Protein AF-A0A9W9MTT4-F1 (afdb_monomer_lite)

Sequence (377 aa):
MPEMESVIFSHVQKQHSQELKDPLIEHLGYRSVIDAAGGEKVFTQMALNAIDPRVLALQGKIITVKIFSREKLTHARLDSTRASQTQELDPWPHSHGGYCDFITDSRDLKYWRGYVGQASALAIRIPQHCSAIRTWKNNTLHYHIVTKPSAAGYRYGNFIRLWIIQFPNCTQTSTKEAFENVLELSFTRAFQTLAPSILEIYFGPCPEGSYSSLGLNIISPLMQCRELSPRVRAECTKILEGSTDPEIREWPSLRAQQKLRPNASEKSLVETQRRPRFTAEENVNAIYAAIQCGRKELADMVFWPSEGTVPWTPLGREIQPLDVKAWFENISNWILNNGCAKSDLAIPIGTTAASIGIMLDSVPTHTYSEISLPWGL

Secondary structure (DSSP, 8-state):
---HHHHHHHHHHHHHTT----TTTTTSTHHHHHHHTTSHHHHHHHHHHHB-HHHHTTTTS-------SSS-----HHHHHHHHHHTSS-SS-SSEEEEEEEEEETTEEEEEEEEEEEES-HHHHHHHHHHHHHTT--SSHHHHHHT-GGGTTTEEEEEEEEEEE---TT--HHHHHHHHHHHHHHHHHHHT-S-HHHHHHHH-S-TTSS--S-B---S-GGGTTS---HHHHHHHHHGGGG-SSHHHHHHHHHHHHHHHS--HHHHHHHHHH------HHHHHHHHHHHHHHS-GGGTS-TTS--TT--TT--SSS--PPP-HHHHHHHHHHHHHHTT--TTT-------TT-S-----S-------SS----S--

pLDDT: mean 73.94, std 22.74, range [26.66, 98.31]

Structure (mmCIF, N/CA/C/O backbone):
data_AF-A0A9W9MTT4-F1
#
_entry.id   AF-A0A9W9MTT4-F1
#
loop_
_atom_site.group_PDB
_atom_site.id
_atom_site.type_symbol
_atom_site.label_atom_id
_atom_site.label_alt_id
_atom_site.label_comp_id
_atom_site.label_asym_id
_atom_site.label_entity_id
_atom_site.label_seq_id
_atom_site.pdbx_PDB_ins_code
_atom_site.Cartn_x
_atom_site.Cartn_y
_atom_site.Cartn_z
_atom_site.occupancy
_atom_site.B_iso_or_equiv
_atom_site.auth_seq_id
_atom_site.auth_comp_id
_atom_site.auth_asym_id
_atom_site.auth_atom_id
_atom_site.pdbx_PDB_model_num
ATOM 1 N N . MET A 1 1 ? 7.854 -11.068 7.106 1.00 82.38 1 MET A N 1
ATOM 2 C CA . MET A 1 1 ? 6.593 -10.352 7.368 1.00 82.38 1 MET A CA 1
ATOM 3 C C . MET A 1 1 ? 6.375 -10.331 8.871 1.00 82.38 1 MET A C 1
ATOM 5 O O . MET A 1 1 ? 6.502 -11.392 9.474 1.00 82.38 1 MET A O 1
ATOM 9 N N . PRO A 1 2 ? 6.149 -9.151 9.468 1.00 88.94 2 PRO A N 1
ATOM 10 C CA . PRO A 1 2 ? 5.901 -9.012 10.901 1.00 88.94 2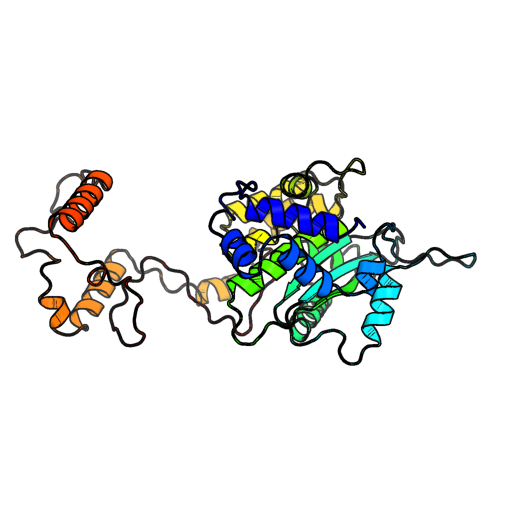 PRO A CA 1
ATOM 11 C C . PRO A 1 2 ? 4.557 -9.635 11.299 1.00 88.94 2 PRO A C 1
ATOM 13 O O . PRO A 1 2 ? 3.723 -9.909 10.436 1.00 88.94 2 PRO A O 1
ATOM 16 N N . GLU A 1 3 ? 4.344 -9.826 12.599 1.00 94.62 3 GLU A N 1
ATOM 17 C CA . GLU A 1 3 ? 3.030 -10.172 13.150 1.00 94.62 3 GLU A CA 1
ATOM 18 C C . GLU A 1 3 ? 2.063 -8.994 12.956 1.00 94.62 3 GLU A C 1
ATOM 20 O O . GLU A 1 3 ? 2.284 -7.905 13.495 1.00 94.62 3 GLU A O 1
ATOM 25 N N . MET A 1 4 ? 0.999 -9.190 12.171 1.00 96.12 4 MET A N 1
ATOM 26 C CA . MET A 1 4 ? 0.110 -8.099 11.762 1.00 96.12 4 MET A CA 1
ATOM 27 C C . MET A 1 4 ? -0.684 -7.528 12.925 1.00 96.12 4 MET A C 1
ATOM 29 O O . MET A 1 4 ? -0.945 -6.332 12.922 1.00 96.12 4 MET A O 1
ATOM 33 N N . GLU A 1 5 ? -1.026 -8.334 13.932 1.00 96.94 5 GLU A N 1
ATOM 34 C CA . GLU A 1 5 ? -1.739 -7.845 15.116 1.00 96.94 5 GLU A CA 1
ATOM 35 C C . GLU A 1 5 ? -0.948 -6.749 15.822 1.00 96.94 5 GLU A C 1
ATOM 37 O O . GLU A 1 5 ? -1.481 -5.671 16.064 1.00 96.94 5 GLU A O 1
ATOM 42 N N . SER A 1 6 ? 0.345 -6.975 16.066 1.00 95.06 6 SER A N 1
ATOM 43 C CA . SER A 1 6 ? 1.207 -5.984 16.710 1.00 95.06 6 SER A CA 1
ATOM 44 C C . SER A 1 6 ? 1.361 -4.718 15.861 1.00 95.06 6 SER A C 1
ATOM 46 O O . SER A 1 6 ? 1.292 -3.609 16.395 1.00 95.06 6 SER A O 1
ATOM 48 N N . VAL A 1 7 ? 1.519 -4.870 14.541 1.00 95.19 7 VAL A N 1
ATOM 49 C CA . VAL A 1 7 ? 1.654 -3.737 13.610 1.00 95.19 7 VAL A CA 1
ATOM 50 C C . VAL A 1 7 ? 0.379 -2.897 13.570 1.00 95.19 7 VAL A C 1
ATOM 52 O O . VAL A 1 7 ? 0.449 -1.678 13.728 1.00 95.19 7 VAL A O 1
ATOM 55 N N . ILE A 1 8 ? -0.775 -3.541 13.386 1.00 97.12 8 ILE A N 1
ATOM 56 C CA . ILE A 1 8 ? -2.074 -2.869 13.305 1.00 97.12 8 ILE A CA 1
ATOM 57 C C . ILE A 1 8 ? -2.391 -2.221 14.647 1.00 97.12 8 ILE A C 1
ATOM 59 O O . ILE A 1 8 ? -2.706 -1.036 14.673 1.00 97.12 8 ILE A O 1
ATOM 63 N N . PHE A 1 9 ? -2.248 -2.953 15.755 1.00 96.81 9 PHE A N 1
ATOM 64 C CA . PHE A 1 9 ? -2.545 -2.432 17.085 1.00 96.81 9 PHE A CA 1
ATOM 65 C C . PHE A 1 9 ? -1.704 -1.195 17.398 1.00 96.81 9 PHE A C 1
ATOM 67 O O . PHE A 1 9 ? -2.257 -0.152 17.729 1.00 96.81 9 PHE A O 1
ATOM 74 N N . SER A 1 10 ? -0.381 -1.266 17.208 1.00 93.69 10 SER A N 1
ATOM 75 C CA . SER A 1 10 ? 0.505 -0.119 17.437 1.00 93.69 10 SER A CA 1
ATOM 76 C C . SER A 1 10 ? 0.116 1.083 16.575 1.00 93.69 10 SER A C 1
ATOM 78 O O . SER A 1 10 ? 0.127 2.218 17.051 1.00 93.69 10 SER A O 1
ATOM 80 N N . HIS A 1 11 ? -0.262 0.853 15.316 1.00 92.00 11 HIS A N 1
ATOM 81 C CA . HIS A 1 11 ? -0.705 1.930 14.445 1.00 92.00 11 HIS A CA 1
ATOM 82 C C . HIS A 1 11 ? -2.027 2.555 14.915 1.00 92.00 11 HIS A C 1
ATOM 84 O O . HIS A 1 11 ? -2.133 3.778 15.000 1.00 92.00 11 HIS A O 1
ATOM 90 N N . VAL A 1 12 ? -3.007 1.725 15.274 1.00 94.31 12 VAL A N 1
ATOM 91 C CA . VAL A 1 12 ? -4.306 2.155 15.807 1.00 94.31 12 VAL A CA 1
ATOM 92 C C . VAL A 1 12 ? -4.125 2.963 17.091 1.00 94.31 12 VAL A C 1
ATOM 94 O O . VAL A 1 12 ? -4.737 4.020 17.213 1.00 94.31 12 VAL A O 1
ATOM 97 N N . GLN A 1 13 ? -3.236 2.540 17.996 1.00 94.56 13 GLN A N 1
ATOM 98 C CA . GLN A 1 13 ? -2.902 3.294 19.208 1.00 94.56 13 GLN A CA 1
ATOM 99 C C . GLN A 1 13 ? -2.390 4.695 18.880 1.00 94.56 13 GLN A C 1
ATOM 101 O O . GLN A 1 13 ? -2.937 5.670 19.381 1.00 94.56 13 GLN A O 1
ATOM 106 N N . LYS A 1 14 ? -1.412 4.811 17.972 1.00 90.75 14 LYS A N 1
ATOM 107 C CA . LYS A 1 14 ? -0.853 6.112 17.570 1.00 90.75 14 LYS A CA 1
ATOM 108 C C . LYS A 1 14 ? -1.888 7.041 16.930 1.00 90.75 14 LYS A C 1
ATOM 110 O O . LYS A 1 14 ? -1.823 8.256 17.117 1.00 90.75 14 LYS A O 1
ATOM 115 N N . GLN A 1 15 ? -2.823 6.486 16.156 1.00 89.06 15 GLN A N 1
ATOM 116 C CA . GLN A 1 15 ? -3.928 7.253 15.568 1.00 89.06 15 GLN A CA 1
ATOM 117 C C . GLN A 1 15 ? -4.939 7.689 16.630 1.00 89.06 15 GLN A C 1
ATOM 119 O O . GLN A 1 15 ? -5.437 8.814 16.598 1.00 89.06 15 GLN A O 1
ATOM 124 N N . HIS A 1 16 ? -5.231 6.810 17.587 1.00 90.19 16 HIS A N 1
ATOM 125 C CA . HIS A 1 16 ? -6.187 7.068 18.652 1.00 90.19 16 HIS A CA 1
ATOM 126 C C . HIS A 1 16 ? -5.672 8.113 19.654 1.00 90.19 16 HIS A C 1
ATOM 128 O O . HIS A 1 16 ? -6.398 9.049 19.994 1.00 90.19 16 HIS A O 1
ATOM 134 N N . SER A 1 17 ? -4.403 8.007 20.059 1.00 87.25 17 SER A N 1
ATOM 135 C CA . SER A 1 17 ? -3.725 8.958 20.947 1.00 87.25 17 SER A CA 1
ATOM 136 C C . SER A 1 17 ? -3.308 10.260 20.255 1.00 87.25 17 SER A C 1
ATOM 138 O O . SER A 1 17 ? -2.864 11.189 20.930 1.00 87.25 17 SER A O 1
ATOM 140 N N . GLN A 1 18 ? -3.470 10.352 18.927 1.00 80.38 18 GLN A N 1
ATOM 141 C CA . GLN A 1 18 ? -3.042 11.487 18.098 1.00 80.38 18 GLN A CA 1
ATOM 142 C C . GLN A 1 18 ? -1.538 11.793 18.240 1.00 80.38 18 GLN A C 1
ATOM 144 O O . GLN A 1 18 ? -1.093 12.933 18.107 1.00 80.38 18 GLN A O 1
ATOM 149 N N . GLU A 1 19 ? -0.732 10.760 18.494 1.00 79.94 19 GLU A N 1
ATOM 150 C CA . GLU A 1 19 ? 0.731 10.864 18.543 1.00 79.94 19 GLU A CA 1
ATOM 151 C C . GLU A 1 19 ? 1.334 11.191 17.173 1.00 79.94 19 GLU A C 1
ATOM 153 O O . GLU A 1 19 ? 2.390 11.823 17.085 1.00 79.94 19 GLU A O 1
ATOM 158 N N . LEU A 1 20 ? 0.655 10.792 16.092 1.00 75.19 20 LEU A N 1
ATOM 159 C CA . LEU A 1 20 ? 1.038 11.142 14.728 1.00 75.19 20 LEU A CA 1
ATOM 160 C C . LEU A 1 20 ? 0.693 12.608 14.436 1.00 75.19 20 LEU A C 1
ATOM 162 O O . LEU A 1 20 ? -0.367 12.931 13.906 1.00 75.19 20 LEU A O 1
ATOM 166 N N . LYS A 1 21 ? 1.637 13.497 14.755 1.00 68.00 21 LYS A N 1
ATOM 167 C CA . LYS A 1 21 ? 1.584 14.927 14.424 1.00 68.00 21 LYS A CA 1
ATOM 168 C C . LYS A 1 21 ? 1.993 15.176 12.975 1.00 68.00 21 LYS A C 1
ATOM 170 O O . LYS A 1 21 ? 3.026 15.783 12.703 1.00 68.00 21 LYS A O 1
ATOM 175 N N . ASP A 1 22 ? 1.192 14.678 12.046 1.00 71.81 22 ASP A N 1
ATOM 176 C CA . ASP A 1 22 ? 1.307 15.034 10.638 1.00 71.81 22 ASP A CA 1
ATOM 177 C C . ASP A 1 22 ? 0.121 15.955 10.273 1.00 71.81 22 ASP A C 1
ATOM 179 O O . ASP A 1 22 ? -1.034 15.512 10.273 1.00 71.81 22 ASP A O 1
ATOM 183 N N . PRO A 1 23 ? 0.370 17.250 9.973 1.00 68.94 23 PRO A N 1
ATOM 184 C CA . PRO A 1 23 ? -0.680 18.210 9.612 1.00 68.94 23 PRO A CA 1
ATOM 185 C C . PRO A 1 23 ? -1.544 17.747 8.427 1.00 68.94 23 PRO A C 1
ATOM 187 O O . PRO A 1 23 ? -2.699 18.156 8.261 1.00 68.94 23 PRO A O 1
ATOM 190 N N . LEU A 1 24 ? -1.002 16.859 7.587 1.00 67.88 24 LEU A N 1
ATOM 191 C CA . LEU A 1 24 ? -1.691 16.282 6.439 1.00 67.88 24 LEU A CA 1
ATOM 192 C C . LEU A 1 24 ? -2.629 15.130 6.811 1.00 67.88 24 LEU A C 1
ATOM 194 O O . LEU A 1 24 ? -3.301 14.615 5.922 1.00 67.88 24 LEU A O 1
ATOM 198 N N . ILE A 1 25 ? -2.730 14.756 8.087 1.00 72.38 25 ILE A N 1
ATOM 199 C CA . ILE A 1 25 ? -3.665 13.732 8.578 1.00 72.38 25 ILE A CA 1
ATOM 200 C C . ILE A 1 25 ? -4.383 14.134 9.875 1.00 72.38 25 ILE A C 1
ATOM 202 O O . ILE A 1 25 ? -5.368 13.497 10.224 1.00 72.38 25 ILE A O 1
ATOM 206 N N . GLU A 1 26 ? -3.977 15.218 10.544 1.00 68.19 26 GLU A N 1
ATOM 207 C CA . GLU A 1 26 ? -4.498 15.633 11.861 1.00 68.19 26 GLU A CA 1
ATOM 208 C C . GLU A 1 26 ? -6.022 15.850 11.906 1.00 68.19 26 GLU A C 1
ATOM 210 O O . GLU A 1 26 ? -6.669 15.539 12.901 1.00 68.19 26 GLU A O 1
ATOM 215 N N . HIS A 1 27 ? -6.624 16.327 10.813 1.00 67.69 27 HIS A N 1
ATOM 216 C CA . HIS A 1 27 ? -8.079 16.506 10.733 1.00 67.69 27 HIS A CA 1
ATOM 217 C C . HIS A 1 27 ? -8.864 15.237 10.369 1.00 67.69 27 HIS A C 1
ATOM 219 O O . HIS A 1 27 ? -10.084 15.299 10.210 1.00 67.69 27 HIS A O 1
ATOM 225 N N . LEU A 1 28 ? -8.198 14.094 10.182 1.00 73.69 28 LEU A N 1
ATOM 226 C CA . LEU A 1 28 ? -8.894 12.835 9.941 1.00 73.69 28 LEU A CA 1
ATOM 227 C C . LEU A 1 28 ? -9.480 12.327 11.260 1.00 73.69 28 LEU A C 1
ATOM 229 O O . LEU A 1 28 ? -8.784 12.184 12.262 1.00 73.69 28 LEU A O 1
ATOM 233 N N . GLY A 1 29 ? -10.778 12.023 11.248 1.00 81.88 29 GLY A N 1
ATOM 234 C CA . GLY A 1 29 ? -11.531 11.571 12.419 1.00 81.88 29 GLY A CA 1
ATOM 235 C C . GLY A 1 29 ? -11.213 10.143 12.877 1.00 81.88 29 GLY A C 1
ATOM 236 O O . GLY A 1 29 ? -12.117 9.475 13.372 1.00 81.88 29 GLY A O 1
ATOM 237 N N . TYR A 1 30 ? -9.974 9.651 12.713 1.00 88.19 30 TYR A N 1
ATOM 238 C CA . TYR A 1 30 ? -9.584 8.283 13.082 1.00 88.19 30 TYR A CA 1
ATOM 239 C C . TYR A 1 30 ? -9.919 7.976 14.538 1.00 88.19 30 TYR A C 1
ATOM 241 O O . TYR A 1 30 ? -10.493 6.929 14.810 1.00 88.19 30 TYR A O 1
ATOM 249 N N . ARG A 1 31 ? -9.644 8.910 15.456 1.00 89.75 31 ARG A N 1
ATOM 250 C CA . ARG A 1 31 ? -10.010 8.782 16.872 1.00 89.75 31 ARG A CA 1
ATOM 251 C C . ARG A 1 31 ? -11.501 8.501 17.051 1.00 89.75 31 ARG A C 1
ATOM 253 O O . ARG A 1 31 ? -11.857 7.488 17.637 1.00 89.75 31 ARG A O 1
ATOM 260 N N . SER A 1 32 ? -12.361 9.332 16.466 1.00 90.12 32 SER A N 1
ATOM 261 C CA . SER A 1 32 ? -13.815 9.156 16.547 1.00 90.12 32 SER A CA 1
ATOM 262 C C . SER A 1 32 ? -14.289 7.846 15.917 1.00 90.12 32 SER A C 1
ATOM 264 O O . SER A 1 32 ? -15.218 7.227 16.426 1.00 90.12 32 SER A O 1
ATOM 266 N N . VAL A 1 33 ? -13.655 7.403 14.826 1.00 91.69 33 VAL A N 1
ATOM 267 C CA . VAL A 1 33 ? -13.971 6.109 14.205 1.00 91.69 33 VAL A CA 1
ATOM 268 C C . VAL A 1 33 ? -13.546 4.941 15.099 1.00 91.69 33 VAL A C 1
ATOM 270 O O . VAL A 1 33 ? -14.309 3.990 15.247 1.00 91.69 33 VAL A O 1
ATOM 273 N N . ILE A 1 34 ? -12.360 5.006 15.707 1.00 92.50 34 ILE A N 1
ATOM 274 C CA . ILE A 1 34 ? -11.850 3.980 16.627 1.00 92.50 34 ILE A CA 1
ATOM 275 C C . ILE A 1 34 ? -12.744 3.897 17.869 1.00 92.50 34 ILE A C 1
ATOM 277 O O . ILE A 1 34 ? -13.140 2.798 18.254 1.00 92.50 34 ILE A O 1
ATOM 281 N N . ASP A 1 35 ? -13.136 5.040 18.438 1.00 92.06 35 ASP A N 1
ATOM 282 C CA . ASP A 1 35 ? -14.094 5.116 19.546 1.00 92.06 35 ASP A CA 1
ATOM 283 C C . ASP A 1 35 ? -15.437 4.475 19.165 1.00 92.06 35 ASP A C 1
ATOM 285 O O . ASP A 1 35 ? -15.944 3.607 19.878 1.00 92.06 35 ASP A O 1
ATOM 289 N N . ALA A 1 36 ? -15.986 4.833 17.999 1.00 91.00 36 ALA A N 1
ATOM 290 C CA . ALA A 1 36 ? -17.251 4.291 17.503 1.00 91.00 36 ALA A CA 1
ATOM 291 C C . ALA A 1 36 ? -17.190 2.783 17.198 1.00 91.00 36 ALA A C 1
ATOM 293 O O . ALA A 1 36 ? -18.204 2.094 17.306 1.00 91.00 36 ALA A O 1
ATOM 294 N N . ALA A 1 37 ? -16.013 2.257 16.847 1.00 90.94 37 ALA A N 1
ATOM 295 C CA . ALA A 1 37 ? -15.786 0.827 16.659 1.00 90.94 37 ALA A CA 1
ATOM 296 C C . ALA A 1 37 ? -15.699 0.045 17.986 1.00 90.94 37 ALA A C 1
ATOM 298 O O . ALA A 1 37 ? -15.648 -1.181 17.955 1.00 90.94 37 ALA A O 1
ATOM 299 N N . GLY A 1 38 ? -15.687 0.720 19.143 1.00 92.94 38 GLY A N 1
ATOM 300 C CA . GLY A 1 38 ? -15.541 0.095 20.462 1.00 92.94 38 GLY A CA 1
ATOM 301 C C . GLY A 1 38 ? -14.113 0.129 21.020 1.00 92.94 38 GLY A C 1
ATOM 302 O O . GLY A 1 38 ? -13.788 -0.640 21.925 1.00 92.94 38 GLY A O 1
ATOM 303 N N . GLY A 1 39 ? -13.259 1.007 20.489 1.00 94.69 39 GLY A N 1
ATOM 304 C CA . GLY A 1 39 ? -11.886 1.229 20.937 1.00 94.69 39 GLY A CA 1
ATOM 305 C C . GLY A 1 39 ? -10.828 0.426 20.170 1.00 94.69 39 GLY A C 1
ATOM 306 O O . GLY A 1 39 ? -11.120 -0.416 19.320 1.00 94.69 39 GLY A O 1
ATOM 307 N N . GLU A 1 40 ? -9.560 0.684 20.503 1.00 97.38 40 GLU A N 1
ATOM 308 C CA . GLU A 1 40 ? -8.370 0.213 19.769 1.00 97.38 40 GLU A CA 1
ATOM 309 C C . GLU A 1 40 ? -8.348 -1.302 19.531 1.00 97.38 40 GLU A C 1
ATOM 311 O O . GLU A 1 40 ? -8.054 -1.766 18.427 1.00 97.38 40 GLU A O 1
ATOM 316 N N . LYS A 1 41 ? -8.673 -2.085 20.570 1.00 97.56 41 LYS A N 1
ATOM 317 C CA . LYS A 1 41 ? -8.659 -3.555 20.516 1.00 97.56 41 LYS A CA 1
ATOM 318 C C . LYS A 1 41 ? -9.727 -4.097 19.573 1.00 97.56 41 LYS A C 1
ATOM 320 O O . LYS A 1 41 ? -9.441 -4.996 18.788 1.00 97.56 41 LYS A O 1
ATOM 325 N N . VAL A 1 42 ? -10.939 -3.542 19.633 1.00 97.31 42 VAL A N 1
ATOM 326 C CA . VAL A 1 42 ? -12.055 -3.991 18.790 1.00 97.31 42 VAL A CA 1
ATOM 327 C C . VAL A 1 42 ? -11.786 -3.626 17.337 1.00 97.31 42 VAL A C 1
ATOM 329 O O . VAL A 1 42 ? -11.879 -4.495 16.472 1.00 97.31 42 VAL A O 1
ATOM 332 N N . PHE A 1 43 ? -11.342 -2.393 17.076 1.00 97.31 43 PHE A N 1
ATOM 333 C CA . PHE A 1 43 ? -10.942 -1.965 15.736 1.00 97.31 43 PHE A CA 1
ATOM 334 C C . PHE A 1 43 ? -9.851 -2.878 15.160 1.00 97.31 43 PHE A C 1
ATOM 336 O O . PHE A 1 43 ? -9.973 -3.372 14.039 1.00 97.31 43 PHE A O 1
ATOM 343 N N . THR A 1 44 ? -8.802 -3.147 15.943 1.00 98.00 44 THR A N 1
ATOM 344 C CA . THR A 1 44 ? -7.692 -4.019 15.532 1.00 98.00 44 THR A CA 1
ATOM 345 C C . THR A 1 44 ? -8.179 -5.426 15.207 1.00 98.00 44 THR A C 1
ATOM 347 O O . THR A 1 44 ? -7.827 -5.964 14.159 1.00 98.00 44 THR A O 1
ATOM 350 N N . GLN A 1 45 ? -9.028 -6.010 16.054 1.00 97.69 45 GLN A N 1
ATOM 351 C CA . GLN A 1 45 ? -9.580 -7.339 15.811 1.00 97.69 45 GLN A CA 1
ATOM 352 C C . GLN A 1 45 ? -10.446 -7.375 14.546 1.00 97.69 45 GLN A C 1
ATOM 354 O O . GLN A 1 45 ? -10.344 -8.313 13.757 1.00 97.69 45 GLN A O 1
ATOM 359 N N . MET A 1 46 ? -11.276 -6.352 14.324 1.00 97.19 46 MET A N 1
ATOM 360 C CA . MET A 1 46 ? -12.080 -6.227 13.105 1.00 97.19 46 MET A CA 1
ATOM 361 C C . MET A 1 46 ? -11.194 -6.139 11.857 1.00 97.19 46 MET A C 1
ATOM 363 O O . MET A 1 46 ? -11.461 -6.827 10.873 1.00 97.19 46 MET A O 1
ATOM 367 N N . ALA A 1 47 ? -10.119 -5.347 11.911 1.00 97.25 47 ALA A N 1
ATOM 368 C CA . ALA A 1 47 ? -9.154 -5.227 10.824 1.00 97.25 47 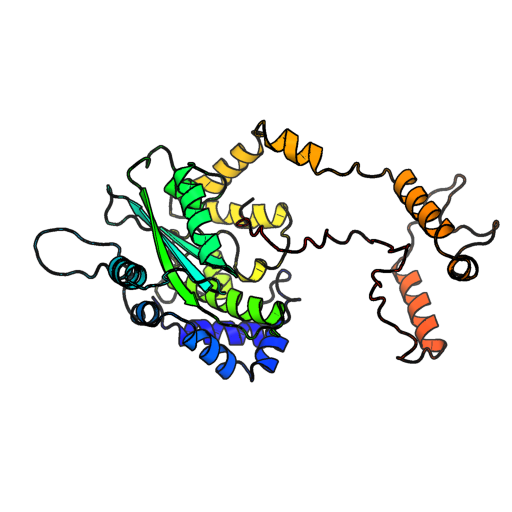ALA A CA 1
ATOM 369 C C . ALA A 1 47 ? -8.423 -6.557 10.560 1.00 97.25 47 ALA A C 1
ATOM 371 O O . ALA A 1 47 ? -8.329 -6.984 9.413 1.00 97.25 47 ALA A O 1
ATOM 372 N N . LEU A 1 48 ? -7.969 -7.253 11.608 1.00 97.62 48 LEU A N 1
ATOM 373 C CA . LEU A 1 48 ? -7.324 -8.566 11.492 1.00 97.62 48 LEU A CA 1
ATOM 374 C C . LEU A 1 48 ? -8.238 -9.614 10.860 1.00 97.62 48 LEU A C 1
ATOM 376 O O . LEU A 1 48 ? -7.801 -10.359 9.987 1.00 97.62 48 LEU A O 1
ATOM 380 N N . ASN A 1 49 ? -9.510 -9.639 11.261 1.00 97.19 49 ASN A N 1
ATOM 381 C CA . ASN A 1 49 ? -10.496 -10.586 10.742 1.00 97.19 49 ASN A CA 1
ATOM 382 C C . ASN A 1 49 ? -10.795 -10.387 9.247 1.00 97.19 49 ASN A C 1
ATOM 384 O O . ASN A 1 49 ? -11.282 -11.311 8.600 1.00 97.19 49 ASN A O 1
ATOM 388 N N . ALA A 1 50 ? -10.516 -9.202 8.697 1.00 97.38 50 ALA A N 1
ATOM 389 C CA . ALA A 1 50 ? -10.680 -8.916 7.275 1.00 97.38 50 ALA A CA 1
ATOM 390 C C . ALA A 1 50 ? -9.519 -9.441 6.410 1.00 97.38 50 ALA A C 1
ATOM 392 O O . ALA A 1 50 ? -9.662 -9.558 5.188 1.00 97.38 50 ALA A O 1
ATOM 393 N N . ILE A 1 51 ? -8.359 -9.726 7.014 1.00 98.31 51 ILE A N 1
ATOM 394 C CA . ILE A 1 51 ? -7.163 -10.166 6.292 1.00 98.31 51 ILE A CA 1
ATOM 395 C C . ILE A 1 51 ? -7.348 -11.600 5.797 1.00 98.31 51 ILE A C 1
ATOM 397 O O . ILE A 1 51 ? -7.809 -12.481 6.519 1.00 98.31 51 ILE A O 1
ATOM 401 N N . ASP A 1 52 ? -6.925 -11.851 4.558 1.00 96.69 52 ASP A N 1
ATOM 402 C CA . ASP A 1 52 ? -6.934 -13.187 3.979 1.00 96.69 52 ASP A CA 1
ATOM 403 C C . ASP A 1 52 ? -6.073 -14.148 4.832 1.00 96.69 52 ASP A C 1
ATOM 405 O O . ASP A 1 52 ? -4.876 -13.896 5.025 1.00 96.69 52 ASP A O 1
ATOM 409 N N . PRO A 1 53 ? -6.618 -15.279 5.320 1.00 96.06 53 PRO A N 1
ATOM 410 C CA . PRO A 1 53 ? -5.882 -16.190 6.198 1.00 96.06 53 PRO A CA 1
ATOM 411 C C . PRO A 1 53 ? -4.577 -16.723 5.594 1.00 96.06 53 PRO A C 1
ATOM 413 O O . PRO A 1 53 ? -3.619 -16.998 6.319 1.00 96.06 53 PRO A O 1
ATOM 416 N N . ARG A 1 54 ? -4.488 -16.837 4.260 1.00 94.62 54 ARG A N 1
ATOM 417 C CA . ARG A 1 54 ? -3.250 -17.264 3.582 1.00 94.62 54 ARG A CA 1
ATOM 418 C C . ARG A 1 54 ? -2.168 -16.193 3.632 1.00 94.62 54 ARG A C 1
ATOM 420 O O . ARG A 1 54 ? -0.989 -16.528 3.563 1.00 94.62 54 ARG A O 1
ATOM 427 N N . VAL A 1 55 ? -2.560 -14.926 3.745 1.00 94.81 55 VAL A N 1
ATOM 428 C CA . VAL A 1 55 ? -1.654 -13.790 3.936 1.00 94.81 55 VAL A CA 1
ATOM 429 C C . VAL A 1 55 ? -1.209 -13.720 5.396 1.00 94.81 55 VAL A C 1
ATOM 431 O O . VAL A 1 55 ? -0.015 -13.579 5.640 1.00 94.81 55 VAL A O 1
ATOM 434 N N . LEU A 1 56 ? -2.104 -13.944 6.368 1.00 94.62 56 LEU A N 1
ATOM 435 C CA . LEU A 1 56 ? -1.709 -14.108 7.781 1.00 94.62 56 LEU A CA 1
ATOM 436 C C . LEU A 1 56 ? -0.740 -15.282 7.970 1.00 94.62 56 LEU A C 1
ATOM 438 O O . LEU A 1 56 ? 0.229 -15.187 8.716 1.00 94.62 56 LEU A O 1
ATOM 442 N N . ALA A 1 57 ? -0.912 -16.366 7.210 1.00 92.94 57 ALA A N 1
ATOM 443 C CA . ALA A 1 57 ? 0.019 -17.489 7.222 1.00 92.94 57 ALA A CA 1
ATOM 444 C C . ALA A 1 57 ? 1.438 -17.132 6.727 1.00 92.94 57 ALA A C 1
ATOM 446 O O . ALA A 1 57 ? 2.322 -17.989 6.788 1.00 92.94 57 ALA A O 1
ATOM 447 N N . LEU A 1 58 ? 1.689 -15.914 6.232 1.00 89.81 58 LEU A N 1
ATOM 448 C CA . LEU A 1 58 ? 3.020 -15.414 5.871 1.00 89.81 58 LEU A CA 1
ATOM 449 C C . LEU A 1 58 ? 3.757 -14.743 7.043 1.00 89.81 58 LEU A C 1
ATOM 451 O O . LEU A 1 58 ? 4.953 -14.479 6.914 1.00 89.81 58 LEU A O 1
ATOM 455 N N . GLN A 1 59 ? 3.092 -14.491 8.173 1.00 90.56 59 GLN A N 1
ATOM 456 C CA . GLN A 1 59 ? 3.715 -13.913 9.368 1.00 90.56 59 GLN A CA 1
ATOM 457 C C . GLN A 1 59 ? 4.898 -14.757 9.863 1.00 90.56 59 GLN A C 1
ATOM 459 O O . GLN A 1 59 ? 4.956 -15.975 9.660 1.00 90.56 59 GLN A O 1
ATOM 464 N N . GLY A 1 60 ? 5.910 -14.077 10.404 1.00 85.25 60 GLY A N 1
ATOM 465 C CA . GLY A 1 60 ? 7.171 -14.674 10.846 1.00 85.25 60 GLY A CA 1
ATOM 466 C C . GLY A 1 60 ? 8.044 -15.249 9.721 1.00 85.25 60 GLY A C 1
ATOM 467 O O . GLY A 1 60 ? 9.136 -15.749 9.982 1.00 85.25 60 GLY A O 1
ATOM 468 N N . LYS A 1 61 ? 7.603 -15.197 8.455 1.00 83.31 61 LYS A N 1
ATOM 469 C CA . LYS A 1 61 ? 8.327 -15.793 7.323 1.00 83.31 61 LYS A CA 1
ATOM 470 C C . LYS A 1 61 ? 9.036 -14.738 6.484 1.00 83.31 61 LYS A C 1
ATOM 472 O O . LYS A 1 61 ? 8.546 -13.622 6.289 1.00 83.31 61 LYS A O 1
ATOM 477 N N . ILE A 1 62 ? 10.183 -15.129 5.933 1.00 77.88 62 ILE A N 1
ATOM 478 C CA . ILE A 1 62 ? 10.850 -14.384 4.864 1.00 77.88 62 ILE A CA 1
ATOM 479 C C . ILE A 1 62 ? 9.979 -14.493 3.610 1.00 77.88 62 ILE A C 1
ATOM 481 O O . ILE A 1 62 ? 9.534 -15.583 3.236 1.00 77.88 62 ILE A O 1
ATOM 485 N N . ILE A 1 63 ? 9.705 -13.345 2.996 1.00 73.69 63 ILE A N 1
ATOM 486 C CA . ILE A 1 63 ? 8.920 -13.247 1.771 1.00 73.69 63 ILE A CA 1
ATOM 487 C C . ILE A 1 63 ? 9.865 -13.488 0.594 1.00 73.69 63 ILE A C 1
ATOM 489 O O . ILE A 1 63 ? 10.820 -12.743 0.405 1.00 73.69 63 ILE A O 1
ATOM 493 N N . THR A 1 64 ? 9.618 -14.554 -0.165 1.00 64.75 64 THR A N 1
ATOM 494 C CA . THR A 1 64 ? 10.451 -14.968 -1.301 1.00 64.75 64 THR A CA 1
ATOM 495 C C . THR A 1 64 ? 9.593 -15.237 -2.534 1.00 64.75 64 THR A C 1
ATOM 497 O O . THR A 1 64 ? 8.556 -15.905 -2.448 1.00 64.75 64 THR A O 1
ATOM 500 N N . VAL A 1 65 ? 10.056 -14.747 -3.685 1.00 58.81 65 VAL A N 1
ATOM 501 C CA . VAL A 1 65 ? 9.587 -15.144 -5.021 1.00 58.81 65 VAL A CA 1
ATOM 502 C C . VAL A 1 65 ? 10.300 -16.446 -5.408 1.00 58.81 65 VAL A C 1
ATOM 504 O O . VAL A 1 65 ? 11.405 -16.713 -4.948 1.00 58.81 65 VAL A O 1
ATOM 507 N N . LYS A 1 66 ? 9.631 -17.311 -6.166 1.00 55.41 66 LYS A N 1
ATOM 508 C CA . LYS A 1 66 ? 10.011 -18.697 -6.485 1.00 55.41 66 LYS A CA 1
ATOM 509 C C . LYS A 1 66 ? 11.493 -18.975 -6.798 1.00 55.41 66 LYS A C 1
ATOM 511 O O . LYS A 1 66 ? 12.133 -18.263 -7.560 1.00 55.41 66 LYS A O 1
ATOM 516 N N . ILE A 1 67 ? 11.955 -20.136 -6.313 1.00 45.44 67 ILE A N 1
ATOM 517 C CA . ILE A 1 67 ? 13.179 -20.843 -6.725 1.00 45.44 67 ILE A CA 1
ATOM 518 C C . ILE A 1 67 ? 12.777 -22.003 -7.646 1.00 45.44 67 ILE A C 1
ATOM 520 O O . ILE A 1 67 ? 11.961 -22.843 -7.264 1.00 45.44 67 ILE A O 1
ATOM 524 N N . PHE A 1 68 ? 13.358 -22.076 -8.842 1.00 39.06 68 PHE A N 1
ATOM 525 C CA . PHE A 1 68 ? 13.320 -23.270 -9.687 1.00 39.06 68 PHE A CA 1
ATOM 526 C C . PHE A 1 68 ? 14.744 -23.796 -9.898 1.00 39.06 68 PHE A C 1
ATOM 528 O O . PHE A 1 68 ? 15.489 -23.266 -10.714 1.00 39.06 68 PHE A O 1
ATOM 535 N N . SER A 1 69 ? 15.097 -24.879 -9.209 1.00 38.44 69 SER A N 1
ATOM 536 C CA . SER A 1 69 ? 16.040 -25.887 -9.703 1.00 38.44 69 SER A CA 1
ATOM 537 C C . SER A 1 69 ? 15.785 -27.216 -8.977 1.00 38.44 69 SER A C 1
ATOM 539 O O . SER A 1 69 ? 15.127 -27.260 -7.939 1.00 38.44 69 SER A O 1
ATOM 541 N N . ARG A 1 70 ? 16.210 -28.318 -9.599 1.00 42.53 70 ARG A N 1
ATOM 542 C CA . ARG A 1 70 ? 15.778 -29.712 -9.375 1.00 42.53 70 ARG A CA 1
ATOM 543 C C . ARG A 1 70 ? 16.092 -30.348 -8.007 1.00 42.53 70 ARG A C 1
ATOM 545 O O . ARG A 1 70 ? 15.870 -31.545 -7.865 1.00 42.53 70 ARG A O 1
ATOM 552 N N . GLU A 1 71 ? 16.503 -29.607 -6.986 1.00 38.91 71 GLU A N 1
ATOM 553 C CA . GLU A 1 71 ? 16.739 -30.165 -5.649 1.00 38.91 71 GLU A CA 1
ATOM 554 C C . GLU A 1 71 ? 16.137 -29.285 -4.542 1.00 38.91 71 GLU A C 1
ATOM 556 O O . GLU A 1 71 ? 16.615 -28.199 -4.250 1.00 38.91 71 GLU A O 1
ATOM 561 N N . LYS A 1 72 ? 15.081 -29.817 -3.911 1.00 40.56 72 LYS A N 1
ATOM 562 C CA . LYS A 1 72 ? 14.571 -29.513 -2.559 1.00 40.56 72 LYS A CA 1
ATOM 563 C C . LYS A 1 72 ? 14.204 -28.051 -2.216 1.00 40.56 72 LYS A C 1
ATOM 565 O O . LYS A 1 72 ? 15.008 -27.266 -1.737 1.00 40.56 72 LYS A O 1
ATOM 570 N N . LEU A 1 73 ? 12.889 -27.798 -2.304 1.00 46.47 73 LEU A N 1
ATOM 571 C CA . LEU A 1 73 ? 12.053 -26.975 -1.408 1.00 46.47 73 LEU A CA 1
ATOM 572 C C . LEU A 1 73 ? 12.683 -25.701 -0.813 1.00 46.47 73 LEU A C 1
ATOM 574 O O . LEU A 1 73 ? 13.236 -25.699 0.285 1.00 46.47 73 LEU A O 1
ATOM 578 N N . THR A 1 74 ? 12.389 -24.558 -1.430 1.00 40.66 74 THR A N 1
ATOM 579 C CA . THR A 1 74 ? 12.238 -23.306 -0.676 1.00 40.66 74 THR A CA 1
ATOM 580 C C . THR A 1 74 ? 10.998 -22.571 -1.179 1.00 40.66 74 THR A C 1
ATOM 582 O O . THR A 1 74 ? 10.789 -22.387 -2.375 1.00 40.66 74 THR A O 1
ATOM 585 N N . HIS A 1 75 ? 10.100 -22.273 -0.246 1.00 50.19 75 HIS A N 1
ATOM 586 C CA . HIS A 1 75 ? 8.703 -21.931 -0.482 1.00 50.19 75 HIS A CA 1
ATOM 587 C C . HIS A 1 75 ? 8.527 -20.659 -1.334 1.00 50.19 75 HIS A C 1
ATOM 589 O O . HIS A 1 75 ? 8.810 -19.558 -0.872 1.00 50.19 75 HIS A O 1
ATOM 595 N N . ALA A 1 76 ? 7.957 -20.786 -2.535 1.00 70.00 76 ALA A N 1
ATOM 596 C CA . ALA A 1 76 ? 7.413 -19.665 -3.307 1.00 70.00 76 ALA A CA 1
ATOM 597 C C . ALA A 1 76 ? 6.100 -19.188 -2.660 1.00 70.00 76 ALA A C 1
ATOM 599 O O . ALA A 1 76 ? 5.008 -19.481 -3.145 1.00 70.00 76 ALA A O 1
ATOM 600 N N . ARG A 1 77 ? 6.193 -18.560 -1.480 1.00 77.12 77 ARG A N 1
ATOM 601 C CA . ARG A 1 77 ? 5.035 -18.339 -0.597 1.00 77.12 77 ARG A CA 1
ATOM 602 C C . ARG A 1 77 ? 3.977 -17.449 -1.242 1.00 77.12 77 ARG A C 1
ATOM 604 O O . ARG A 1 77 ? 2.799 -17.764 -1.159 1.00 77.12 77 ARG A O 1
ATOM 611 N N . LEU A 1 78 ? 4.402 -16.396 -1.934 1.00 84.38 78 LEU A N 1
ATOM 612 C CA . LEU A 1 78 ? 3.482 -15.482 -2.609 1.00 84.38 78 LEU A CA 1
ATOM 613 C C . LEU A 1 78 ? 2.859 -16.088 -3.860 1.00 84.38 78 LEU A C 1
ATOM 615 O O . LEU A 1 78 ? 1.667 -15.912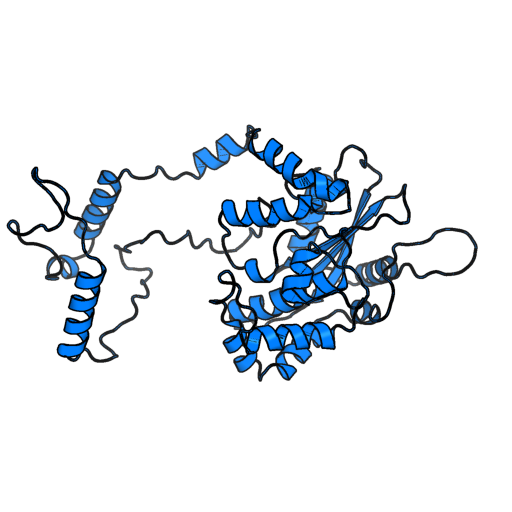 -4.078 1.00 84.38 78 LEU A O 1
ATOM 619 N N . ASP A 1 79 ? 3.619 -16.865 -4.633 1.00 84.94 79 ASP A N 1
ATOM 620 C CA . ASP A 1 79 ? 3.056 -17.610 -5.762 1.00 84.94 79 ASP A CA 1
ATOM 621 C C . ASP A 1 79 ? 2.071 -18.680 -5.304 1.00 84.94 79 ASP A C 1
ATOM 623 O O . ASP A 1 79 ? 1.060 -18.896 -5.961 1.00 84.94 79 ASP A O 1
ATOM 627 N N . SER A 1 80 ? 2.332 -19.329 -4.167 1.00 87.25 80 SER A N 1
ATOM 628 C CA . SER A 1 80 ? 1.397 -20.278 -3.564 1.00 87.25 80 SER A CA 1
ATOM 629 C C . SER A 1 80 ? 0.106 -19.586 -3.128 1.00 87.25 80 SER A C 1
ATOM 631 O O . SER A 1 80 ? -0.977 -20.094 -3.416 1.00 87.25 80 SER A O 1
ATOM 633 N N . THR A 1 81 ? 0.203 -18.431 -2.457 1.00 90.06 81 THR A N 1
ATOM 634 C CA . THR A 1 81 ? -0.970 -17.628 -2.079 1.00 90.06 81 THR A CA 1
ATOM 635 C C . THR A 1 81 ? -1.742 -17.190 -3.319 1.00 90.06 81 THR A C 1
ATOM 637 O O . THR A 1 81 ? -2.949 -17.406 -3.387 1.00 90.06 81 THR A O 1
ATOM 640 N N . ARG A 1 82 ? -1.043 -16.669 -4.335 1.00 91.44 82 ARG A N 1
ATOM 641 C CA . ARG A 1 82 ? -1.634 -16.250 -5.610 1.00 91.44 82 ARG A CA 1
ATOM 642 C C . ARG A 1 82 ? -2.350 -17.398 -6.308 1.00 91.44 82 ARG A C 1
ATOM 644 O O . ARG A 1 82 ? -3.513 -17.253 -6.654 1.00 91.44 82 ARG A O 1
ATOM 651 N N . ALA A 1 83 ? -1.677 -18.534 -6.486 1.00 90.06 83 ALA A N 1
ATOM 652 C CA . ALA A 1 83 ? -2.241 -19.705 -7.148 1.00 90.06 83 ALA A CA 1
ATOM 653 C C . ALA A 1 83 ? -3.505 -20.200 -6.434 1.00 90.06 83 ALA A C 1
ATOM 655 O O . ALA A 1 83 ? -4.504 -20.487 -7.090 1.00 90.06 83 ALA A O 1
ATOM 656 N N . SER A 1 84 ? -3.484 -20.238 -5.098 1.00 92.62 84 SER A N 1
ATOM 657 C CA . SER A 1 84 ? -4.658 -20.594 -4.299 1.00 92.62 84 SER A CA 1
ATOM 658 C C . SER A 1 84 ? -5.798 -19.588 -4.472 1.00 92.62 84 SER A C 1
ATOM 660 O O . SER A 1 84 ? -6.934 -20.002 -4.676 1.00 92.62 84 SER A O 1
ATOM 662 N N . GLN A 1 85 ? -5.513 -18.284 -4.436 1.00 94.00 85 GLN A N 1
ATOM 663 C CA . GLN A 1 85 ? -6.526 -17.242 -4.629 1.00 94.00 85 GLN A CA 1
ATOM 664 C C . GLN A 1 85 ? -7.151 -17.307 -6.023 1.00 94.00 85 GLN A C 1
ATOM 666 O O . GLN A 1 85 ? -8.363 -17.201 -6.152 1.00 94.00 85 GLN A O 1
ATOM 671 N N . THR A 1 86 ? -6.358 -17.560 -7.067 1.00 90.06 86 THR A N 1
ATOM 672 C CA . THR A 1 86 ? -6.859 -17.641 -8.449 1.00 90.06 86 THR A CA 1
ATOM 673 C C . THR A 1 86 ? -7.755 -18.847 -8.731 1.00 90.06 86 THR A C 1
ATOM 675 O O . THR A 1 86 ? -8.394 -18.878 -9.776 1.00 90.06 86 THR A O 1
ATOM 678 N N . GLN A 1 87 ? -7.786 -19.842 -7.840 1.00 92.50 87 GLN A N 1
ATOM 679 C CA . GLN A 1 87 ? -8.677 -21.003 -7.954 1.00 92.50 87 GLN A CA 1
ATOM 680 C C . GLN A 1 87 ? -10.067 -20.750 -7.354 1.00 92.50 87 GLN A C 1
ATOM 682 O O . GLN A 1 87 ? -10.950 -21.595 -7.485 1.00 92.50 87 GLN A O 1
ATOM 687 N N . GLU A 1 88 ? -10.272 -19.616 -6.682 1.00 92.50 88 GLU A N 1
ATOM 688 C CA . GLU A 1 88 ? -11.581 -19.237 -6.155 1.00 92.50 88 GLU A CA 1
ATOM 689 C C . GLU A 1 88 ? -12.547 -18.846 -7.273 1.00 92.50 88 GLU A C 1
ATOM 691 O O . GLU A 1 88 ? -12.137 -18.384 -8.335 1.00 92.50 88 GLU A O 1
ATOM 696 N N . LEU A 1 89 ? -13.848 -18.993 -7.005 1.00 90.38 89 LEU A N 1
ATOM 697 C CA . LEU A 1 89 ? -14.904 -18.583 -7.936 1.00 90.38 89 LEU A CA 1
ATOM 698 C C . LEU A 1 89 ? -14.880 -17.072 -8.206 1.00 90.38 89 LEU A C 1
ATOM 700 O O . LEU A 1 89 ? -15.110 -16.653 -9.336 1.00 90.38 89 LEU A O 1
ATOM 704 N N . ASP A 1 90 ? -14.590 -16.274 -7.176 1.00 89.44 90 ASP A N 1
ATOM 705 C CA . ASP A 1 90 ? -14.472 -14.819 -7.267 1.00 89.44 90 ASP A CA 1
ATOM 706 C C . ASP A 1 90 ? -13.185 -14.341 -6.566 1.00 89.44 90 ASP A C 1
ATOM 708 O O . ASP A 1 90 ? -13.201 -13.972 -5.387 1.00 89.44 90 ASP A O 1
ATOM 712 N N . PRO A 1 91 ? -12.028 -14.382 -7.255 1.00 88.56 91 PRO A N 1
ATOM 713 C CA . PRO A 1 91 ? -10.760 -13.952 -6.673 1.00 88.56 91 PRO A CA 1
ATOM 714 C C . PRO A 1 91 ? -10.721 -12.439 -6.406 1.00 88.56 91 PRO A C 1
ATOM 716 O O . PRO A 1 91 ? -9.961 -11.993 -5.543 1.00 88.56 91 PRO A O 1
ATOM 719 N N . TRP A 1 92 ? -11.539 -11.650 -7.109 1.00 92.75 92 TRP A N 1
ATOM 720 C CA . TRP A 1 92 ? -11.528 -10.189 -7.066 1.00 92.75 92 TRP A CA 1
ATOM 721 C C . TRP A 1 92 ? -12.954 -9.652 -6.920 1.00 92.75 92 TRP A C 1
ATOM 723 O O . TRP A 1 92 ? -13.539 -9.220 -7.912 1.00 92.75 92 TRP A O 1
ATOM 733 N N . PRO A 1 93 ? -13.503 -9.632 -5.695 1.00 90.94 93 PRO A N 1
ATOM 734 C CA . PRO A 1 93 ? -14.903 -9.289 -5.488 1.00 90.94 93 PRO A CA 1
ATOM 735 C C . PRO A 1 93 ? -15.218 -7.810 -5.743 1.00 90.94 93 PRO A C 1
ATOM 737 O O . PRO A 1 93 ? -14.348 -6.930 -5.716 1.00 90.94 93 PRO A O 1
ATOM 740 N N . HIS A 1 94 ? -16.509 -7.525 -5.930 1.00 90.56 94 HIS A N 1
ATOM 741 C CA . HIS A 1 94 ? -17.081 -6.172 -6.025 1.00 90.56 94 HIS A CA 1
ATOM 742 C C . HIS A 1 94 ? -17.245 -5.522 -4.640 1.00 90.56 94 HIS A C 1
ATOM 744 O O . HIS A 1 94 ? -18.293 -4.972 -4.311 1.00 90.56 94 HIS A O 1
ATOM 750 N N . SER A 1 95 ? -16.218 -5.629 -3.803 1.00 90.00 95 SER A N 1
ATOM 751 C CA . SER A 1 95 ? -16.210 -5.117 -2.435 1.00 90.00 95 SER A CA 1
ATOM 752 C C . SER A 1 95 ? -14.904 -4.400 -2.122 1.00 90.00 95 SER A C 1
ATOM 754 O O . SER A 1 95 ? -13.912 -4.535 -2.849 1.00 90.00 95 SER A O 1
ATOM 756 N N . HIS A 1 96 ? -14.911 -3.687 -0.996 1.00 93.44 96 HIS A N 1
ATOM 757 C CA . HIS A 1 96 ? -13.728 -3.042 -0.449 1.00 93.44 96 HIS A CA 1
ATOM 758 C C . HIS A 1 96 ? -12.654 -4.082 -0.150 1.00 93.44 96 HIS A C 1
ATOM 760 O O . HIS A 1 96 ? -12.934 -5.152 0.404 1.00 93.44 96 HIS A O 1
ATOM 766 N N . GLY A 1 97 ? -11.417 -3.779 -0.517 1.00 94.94 97 GLY A N 1
ATOM 767 C CA . GLY A 1 97 ? -10.320 -4.699 -0.299 1.00 94.94 97 GLY A CA 1
ATOM 768 C C . GLY A 1 97 ? -8.971 -4.146 -0.711 1.00 94.94 97 GLY A C 1
ATOM 769 O O . GLY A 1 97 ? -8.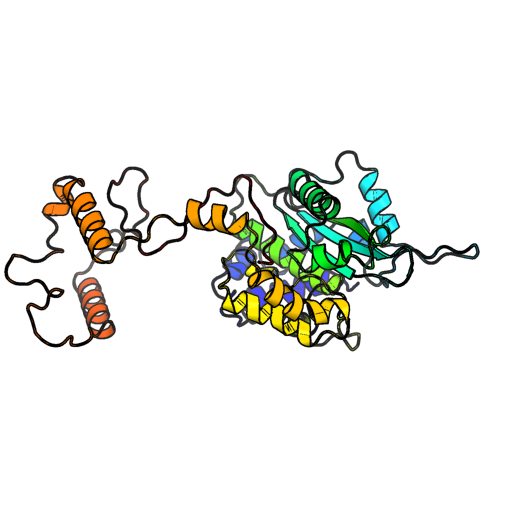851 -3.122 -1.388 1.00 94.94 97 GLY A O 1
ATOM 770 N N . GLY A 1 98 ? -7.948 -4.879 -0.296 1.00 96.69 98 GLY A N 1
ATOM 771 C CA . GLY A 1 98 ? -6.555 -4.564 -0.564 1.00 96.69 98 GLY A CA 1
ATOM 772 C C . GLY A 1 98 ? -5.877 -5.610 -1.421 1.00 96.69 98 GLY A C 1
ATOM 773 O O . GLY A 1 98 ? -6.254 -6.785 -1.424 1.00 96.69 98 GLY A O 1
ATOM 774 N N . TYR A 1 99 ? -4.832 -5.190 -2.117 1.00 97.44 99 TYR A N 1
ATOM 775 C CA . TYR A 1 99 ? -3.989 -6.054 -2.929 1.00 97.44 99 TYR A CA 1
ATOM 776 C C . TYR A 1 99 ? -2.518 -5.672 -2.783 1.00 97.44 99 TYR A C 1
ATOM 778 O O . TYR A 1 99 ? -2.171 -4.535 -2.467 1.00 97.44 99 TYR A O 1
ATOM 786 N N . CYS A 1 100 ? -1.653 -6.644 -3.049 1.00 96.06 100 CYS A N 1
ATOM 787 C CA . CYS A 1 100 ? -0.243 -6.413 -3.323 1.00 96.06 100 CYS A CA 1
ATOM 788 C C . CYS A 1 100 ? 0.014 -6.835 -4.767 1.00 96.06 100 CYS A C 1
ATOM 790 O O . CYS A 1 100 ? -0.241 -7.991 -5.116 1.00 96.06 100 CYS A O 1
ATOM 792 N N . ASP A 1 101 ? 0.483 -5.902 -5.595 1.00 94.62 101 ASP A N 1
ATOM 793 C CA . ASP A 1 101 ? 1.155 -6.241 -6.843 1.00 94.62 101 ASP A CA 1
ATOM 794 C C . ASP A 1 101 ? 2.632 -6.446 -6.551 1.00 94.62 101 ASP A C 1
ATOM 796 O O . ASP A 1 101 ? 3.323 -5.549 -6.054 1.00 94.62 101 ASP A O 1
ATOM 800 N N . PHE A 1 102 ? 3.109 -7.632 -6.884 1.00 91.62 102 PHE A N 1
ATOM 801 C CA . PHE A 1 102 ? 4.502 -7.945 -6.813 1.00 91.62 102 PHE A CA 1
ATOM 802 C C . PHE A 1 102 ? 5.166 -8.203 -8.147 1.00 91.62 102 PHE A C 1
ATOM 804 O O . PHE A 1 102 ? 4.831 -9.126 -8.893 1.00 91.62 102 PHE A O 1
ATOM 811 N N . ILE A 1 103 ? 6.199 -7.407 -8.387 1.00 91.25 103 ILE A N 1
ATOM 812 C CA . ILE A 1 103 ? 6.943 -7.432 -9.629 1.00 91.25 103 ILE A CA 1
ATOM 813 C C . ILE A 1 103 ? 8.074 -8.441 -9.528 1.00 91.25 103 ILE A C 1
ATOM 815 O O . ILE A 1 103 ? 8.930 -8.346 -8.649 1.00 91.25 103 ILE A O 1
ATOM 819 N N . THR A 1 104 ? 8.102 -9.356 -10.488 1.00 89.75 104 THR A N 1
ATOM 820 C CA . THR A 1 104 ? 9.145 -10.374 -10.649 1.00 89.75 104 THR A CA 1
ATOM 821 C C . THR A 1 104 ? 9.834 -10.200 -11.995 1.00 89.75 104 THR A C 1
ATOM 823 O O . THR A 1 104 ? 9.161 -9.834 -12.958 1.00 89.75 104 THR A O 1
ATOM 826 N N . ASP A 1 105 ? 11.127 -10.511 -12.096 1.00 87.38 105 ASP A N 1
ATOM 827 C CA . ASP A 1 105 ? 11.876 -10.505 -13.360 1.00 87.38 105 ASP A CA 1
ATOM 828 C C . ASP A 1 105 ? 12.357 -11.925 -13.686 1.00 87.38 105 ASP A C 1
ATOM 830 O O . ASP A 1 105 ? 13.070 -12.553 -12.912 1.00 87.38 105 ASP A O 1
ATOM 834 N N . SER A 1 106 ? 11.972 -12.452 -14.845 1.00 85.31 106 SER A N 1
ATOM 835 C CA . SER A 1 106 ? 12.352 -13.807 -15.278 1.00 85.31 106 SER A CA 1
ATOM 836 C C . SER A 1 106 ? 13.859 -14.001 -15.492 1.00 85.31 106 SER A C 1
ATOM 838 O O . SER A 1 106 ? 14.315 -15.141 -15.569 1.00 85.31 106 SER A O 1
ATOM 840 N N . ARG A 1 107 ? 14.639 -12.915 -15.566 1.00 87.25 107 ARG A N 1
ATOM 841 C CA . ARG A 1 107 ? 16.106 -12.954 -15.692 1.00 87.25 107 ARG A CA 1
ATOM 842 C C . ARG A 1 107 ? 16.820 -12.962 -14.344 1.00 87.25 107 ARG A C 1
ATOM 844 O O . ARG A 1 107 ? 17.980 -13.357 -14.284 1.00 87.25 107 ARG A O 1
ATOM 851 N N . ASP A 1 108 ? 16.152 -12.511 -13.285 1.00 85.00 108 ASP A N 1
ATOM 852 C CA . ASP A 1 108 ? 16.709 -12.425 -11.938 1.00 85.00 108 ASP A CA 1
ATOM 853 C C . ASP A 1 108 ? 15.690 -12.927 -10.914 1.00 85.00 108 ASP A C 1
ATOM 855 O O . ASP A 1 108 ? 14.740 -12.242 -10.541 1.00 85.00 108 ASP A O 1
ATOM 859 N N . LEU A 1 109 ? 15.940 -14.132 -10.403 1.00 78.44 109 LEU A N 1
ATOM 860 C CA . LEU A 1 109 ? 15.080 -14.799 -9.426 1.00 78.44 109 LEU A CA 1
ATOM 861 C C . LEU A 1 109 ? 14.996 -14.065 -8.079 1.00 78.44 109 LEU A C 1
ATOM 863 O O . LEU A 1 109 ? 14.099 -14.345 -7.287 1.00 78.44 109 LEU A O 1
ATOM 867 N N . LYS A 1 110 ? 15.927 -13.147 -7.794 1.00 82.50 110 LYS A N 1
ATOM 868 C CA . LYS A 1 110 ? 15.900 -12.310 -6.588 1.00 82.50 110 LYS A CA 1
ATOM 869 C C . LYS A 1 110 ? 15.150 -11.000 -6.811 1.00 82.50 110 LYS A C 1
ATOM 871 O O . LYS A 1 110 ? 14.924 -10.268 -5.848 1.00 82.50 110 LYS A O 1
ATOM 876 N N . TYR A 1 111 ? 14.760 -10.699 -8.049 1.00 87.62 111 TYR A N 1
ATOM 877 C CA . TYR A 1 111 ? 14.071 -9.466 -8.379 1.00 87.62 111 TYR A CA 1
ATOM 878 C C . TYR A 1 111 ? 12.665 -9.462 -7.783 1.00 87.62 111 TYR A C 1
ATOM 880 O O . TYR A 1 111 ? 11.783 -10.216 -8.197 1.00 87.62 111 TYR A O 1
ATOM 888 N N . TRP A 1 112 ? 12.466 -8.563 -6.826 1.00 89.56 112 TRP A N 1
ATOM 889 C CA . TRP A 1 112 ? 11.191 -8.313 -6.176 1.00 89.56 112 TRP A CA 1
ATOM 890 C C . TRP A 1 112 ? 11.028 -6.821 -5.920 1.00 89.56 112 TRP A C 1
ATOM 892 O O . TRP A 1 112 ? 11.915 -6.203 -5.333 1.00 89.56 112 TRP A O 1
ATOM 902 N N . ARG A 1 113 ? 9.875 -6.264 -6.295 1.00 92.19 113 ARG A N 1
ATOM 903 C CA . ARG A 1 113 ? 9.394 -4.954 -5.827 1.00 92.19 113 ARG A CA 1
ATOM 904 C C . ARG A 1 113 ? 7.899 -5.041 -5.565 1.00 92.19 113 ARG A C 1
ATOM 906 O O . ARG A 1 113 ? 7.182 -5.676 -6.337 1.00 92.19 113 ARG A O 1
ATOM 913 N N . GLY A 1 114 ? 7.446 -4.424 -4.479 1.00 91.56 114 GLY A N 1
ATOM 914 C CA . GLY A 1 114 ? 6.057 -4.503 -4.033 1.00 91.56 114 GLY A CA 1
ATOM 915 C C . GLY A 1 114 ? 5.332 -3.168 -4.150 1.00 91.56 114 GLY A C 1
ATOM 916 O O . GLY A 1 114 ? 5.887 -2.121 -3.811 1.00 91.56 114 GLY A O 1
ATOM 917 N N . TYR A 1 115 ? 4.076 -3.226 -4.576 1.00 96.25 115 TYR A N 1
ATOM 918 C CA . TYR A 1 115 ? 3.115 -2.133 -4.512 1.00 96.25 115 TYR A CA 1
ATOM 919 C C . TYR A 1 115 ? 1.873 -2.618 -3.770 1.00 96.25 115 TYR A C 1
ATOM 921 O O . TYR A 1 115 ? 1.201 -3.546 -4.218 1.00 96.25 115 TYR A O 1
ATOM 929 N N . VAL A 1 116 ? 1.565 -1.995 -2.638 1.00 96.69 116 VAL A N 1
ATOM 930 C CA . VAL A 1 116 ? 0.315 -2.242 -1.915 1.00 96.69 116 VAL A CA 1
ATOM 931 C C . VAL A 1 116 ? -0.691 -1.185 -2.345 1.00 96.69 116 VAL A C 1
ATOM 933 O O . VAL A 1 116 ? -0.337 -0.022 -2.517 1.00 96.69 116 VAL A O 1
ATOM 936 N N . GLY A 1 117 ? -1.940 -1.581 -2.529 1.00 95.44 117 GLY A N 1
ATOM 937 C CA . GLY A 1 117 ? -3.011 -0.634 -2.779 1.00 95.44 117 GLY A CA 1
ATOM 938 C C . GLY A 1 117 ? -4.354 -1.176 -2.339 1.00 95.44 117 GLY A C 1
ATOM 939 O O . GLY A 1 117 ? -4.495 -2.349 -1.989 1.00 95.44 117 GLY A O 1
ATOM 940 N N . GLN A 1 118 ? -5.352 -0.311 -2.416 1.00 94.62 118 GLN A N 1
ATOM 941 C CA . GLN A 1 118 ? -6.728 -0.632 -2.071 1.00 94.62 118 GLN A CA 1
ATOM 942 C C . GLN A 1 118 ? -7.716 -0.151 -3.129 1.00 94.62 118 GLN A C 1
ATOM 944 O O . GLN A 1 118 ? -7.364 0.620 -4.031 1.00 94.62 118 GLN A O 1
ATOM 949 N N . ALA A 1 119 ? -8.947 -0.644 -3.037 1.00 91.50 119 ALA A N 1
ATOM 950 C CA . ALA A 1 119 ? -10.085 -0.127 -3.778 1.00 91.50 119 ALA A CA 1
ATOM 951 C C . ALA A 1 119 ? -11.405 -0.536 -3.123 1.00 91.50 119 ALA A C 1
ATOM 953 O O . ALA A 1 119 ? -11.519 -1.627 -2.570 1.00 91.50 119 ALA A O 1
ATOM 954 N N . SER A 1 120 ? -12.436 0.280 -3.345 1.00 90.69 120 SER A N 1
ATOM 955 C CA . SER A 1 120 ? -13.829 -0.052 -3.031 1.00 90.69 120 SER A CA 1
ATOM 956 C C . SER A 1 120 ? -14.405 -1.188 -3.887 1.00 90.69 120 SER A C 1
ATOM 958 O O . SER A 1 120 ? -15.421 -1.772 -3.522 1.00 90.69 120 SER A O 1
ATOM 960 N N . ALA A 1 121 ? -13.768 -1.504 -5.022 1.00 90.19 121 ALA A N 1
ATOM 961 C CA . ALA A 1 121 ? -14.126 -2.617 -5.897 1.00 90.19 121 ALA A CA 1
ATOM 962 C C . ALA A 1 121 ? -12.877 -3.225 -6.561 1.00 90.19 121 ALA A C 1
ATOM 964 O O . ALA A 1 121 ? -12.383 -2.727 -7.583 1.00 90.19 121 ALA A O 1
ATOM 965 N N . LEU A 1 122 ? -12.373 -4.332 -6.006 1.00 87.75 122 LEU A N 1
ATOM 966 C CA . LEU A 1 122 ? -11.220 -5.052 -6.565 1.00 87.75 122 LEU A CA 1
ATOM 967 C C . LEU A 1 122 ? -11.497 -5.598 -7.973 1.00 87.75 122 LEU A C 1
ATOM 969 O O . LEU A 1 122 ? -10.609 -5.534 -8.828 1.00 87.75 122 LEU A O 1
ATOM 973 N N . ALA A 1 123 ? -12.735 -6.033 -8.231 1.00 91.25 123 ALA A N 1
ATOM 974 C CA . ALA A 1 123 ? -13.214 -6.477 -9.544 1.00 91.25 123 ALA A CA 1
ATOM 975 C C . ALA A 1 123 ? -12.935 -5.470 -10.671 1.00 91.25 123 ALA A C 1
ATOM 977 O O . ALA A 1 123 ? -12.699 -5.857 -11.811 1.00 91.25 123 ALA A O 1
ATOM 978 N N . ILE A 1 124 ? -12.938 -4.172 -10.353 1.00 89.75 124 ILE A N 1
ATOM 979 C CA . ILE A 1 124 ? -12.669 -3.089 -11.305 1.00 89.75 124 ILE A CA 1
ATOM 980 C C . ILE A 1 124 ? -11.182 -2.727 -11.280 1.00 89.75 124 ILE A C 1
ATOM 982 O O . ILE A 1 124 ? -10.545 -2.567 -12.325 1.00 89.75 124 ILE A O 1
ATOM 986 N N . ARG A 1 125 ? -10.605 -2.606 -10.079 1.00 91.12 125 ARG A N 1
ATOM 987 C CA . ARG A 1 125 ? -9.251 -2.077 -9.904 1.00 91.12 125 ARG A CA 1
ATOM 988 C C . ARG A 1 125 ? -8.162 -2.980 -10.474 1.00 91.12 125 ARG A C 1
ATOM 990 O O . ARG A 1 125 ? -7.223 -2.482 -11.096 1.00 91.12 125 ARG A O 1
ATOM 997 N N . ILE A 1 126 ? -8.262 -4.292 -10.275 1.00 90.56 126 ILE A N 1
ATOM 998 C CA . ILE A 1 126 ? -7.231 -5.220 -10.751 1.00 90.56 126 ILE A CA 1
ATOM 999 C C . ILE A 1 126 ? -7.177 -5.244 -12.289 1.00 90.56 126 ILE A C 1
ATOM 1001 O O . ILE A 1 126 ? -6.091 -5.034 -12.837 1.00 90.56 126 ILE A O 1
ATOM 1005 N N . PRO A 1 127 ? -8.305 -5.353 -13.025 1.00 88.88 127 PRO A N 1
ATOM 1006 C CA . PRO A 1 127 ? -8.292 -5.203 -14.480 1.00 88.88 127 PRO A CA 1
ATOM 1007 C C . PRO A 1 127 ? -7.741 -3.864 -14.979 1.00 88.88 127 PRO A C 1
ATOM 1009 O O . PRO A 1 127 ? -7.061 -3.847 -16.007 1.00 88.88 127 PRO A O 1
ATOM 1012 N N . GLN A 1 128 ? -7.977 -2.753 -14.269 1.00 89.06 128 GLN A N 1
ATOM 1013 C CA . GLN A 1 128 ? -7.384 -1.455 -14.620 1.00 89.06 128 GLN A CA 1
ATOM 1014 C C . GLN A 1 128 ? -5.852 -1.496 -14.566 1.00 89.06 128 GLN A C 1
ATOM 1016 O O . GLN A 1 128 ? -5.202 -1.030 -15.504 1.00 89.06 128 GLN A O 1
ATOM 1021 N N . HIS A 1 129 ? -5.274 -2.092 -13.518 1.00 90.00 129 HIS A N 1
ATOM 1022 C CA . HIS A 1 129 ? -3.825 -2.294 -13.415 1.00 90.00 129 HIS A CA 1
ATOM 1023 C C . HIS A 1 129 ? -3.294 -3.198 -14.522 1.00 90.00 129 HIS A C 1
ATOM 1025 O O . HIS A 1 129 ? -2.351 -2.826 -15.219 1.00 90.00 129 HIS A O 1
ATOM 1031 N N . CYS A 1 130 ? -3.940 -4.345 -14.753 1.00 88.38 130 CYS A N 1
ATOM 1032 C CA . CYS A 1 130 ? -3.568 -5.242 -15.845 1.00 88.38 130 CYS A CA 1
ATOM 1033 C C . CYS A 1 130 ? -3.632 -4.529 -17.203 1.00 88.38 130 CYS A C 1
ATOM 1035 O O . CYS A 1 130 ? -2.755 -4.710 -18.045 1.00 88.38 130 CYS A O 1
ATOM 1037 N N . SER A 1 131 ? -4.648 -3.693 -17.431 1.00 88.56 131 SER A N 1
ATOM 1038 C CA . SER A 1 131 ? -4.755 -2.890 -18.646 1.00 88.56 131 SER A CA 1
ATOM 1039 C C . SER A 1 131 ? -3.629 -1.868 -18.748 1.00 88.56 131 SER A C 1
ATOM 1041 O O . SER A 1 131 ? -3.008 -1.790 -19.800 1.00 88.56 131 SER A O 1
ATOM 1043 N N . ALA A 1 132 ? -3.334 -1.126 -17.677 1.00 85.25 132 ALA A N 1
ATOM 1044 C CA . ALA A 1 132 ? -2.261 -0.135 -17.650 1.00 85.25 132 ALA A CA 1
ATOM 1045 C C . ALA A 1 132 ? -0.900 -0.754 -17.999 1.00 85.25 132 ALA A C 1
ATOM 1047 O O . ALA A 1 132 ? -0.193 -0.218 -18.855 1.00 85.25 132 ALA A O 1
ATOM 1048 N N . ILE A 1 133 ? -0.591 -1.910 -17.402 1.00 85.06 133 ILE A N 1
ATOM 1049 C CA . ILE A 1 133 ? 0.627 -2.682 -17.671 1.00 85.06 133 ILE A CA 1
ATOM 1050 C C . ILE A 1 133 ? 0.653 -3.159 -19.131 1.00 85.06 133 ILE A C 1
ATOM 1052 O O . ILE A 1 133 ? 1.636 -2.926 -19.830 1.00 85.06 133 ILE A O 1
ATOM 1056 N N . ARG A 1 134 ? -0.439 -3.760 -19.634 1.00 85.88 134 ARG A N 1
ATOM 1057 C CA . ARG A 1 134 ? -0.532 -4.225 -21.035 1.00 85.88 134 ARG A CA 1
ATOM 1058 C C . ARG A 1 134 ? -0.387 -3.095 -22.055 1.00 85.88 134 ARG A C 1
ATOM 1060 O O . ARG A 1 134 ? 0.155 -3.317 -23.131 1.00 85.88 134 ARG A O 1
ATOM 1067 N N . THR A 1 135 ? -0.864 -1.895 -21.726 1.00 86.00 135 THR A N 1
ATOM 1068 C CA . THR A 1 135 ? -0.745 -0.703 -22.580 1.00 86.00 135 THR A CA 1
ATOM 1069 C C . THR A 1 135 ? 0.529 0.101 -22.314 1.00 86.00 135 THR A C 1
ATOM 1071 O O . THR A 1 135 ? 0.609 1.247 -22.743 1.00 86.00 135 THR A O 1
ATOM 1074 N N . TRP A 1 136 ? 1.504 -0.461 -21.590 1.00 85.12 136 TRP A N 1
ATOM 1075 C CA . TRP A 1 136 ? 2.804 0.163 -21.325 1.00 85.12 136 TRP A CA 1
ATOM 1076 C C . TRP A 1 136 ? 2.714 1.562 -20.698 1.00 85.12 136 TRP A C 1
ATOM 1078 O O . TRP A 1 136 ? 3.542 2.434 -20.975 1.00 85.12 136 TRP A O 1
ATOM 1088 N N . LYS A 1 137 ? 1.704 1.802 -19.847 1.00 85.69 137 LYS A N 1
ATOM 1089 C CA . LYS A 1 137 ? 1.643 3.052 -19.079 1.00 85.69 137 LYS A CA 1
ATOM 1090 C C . LYS A 1 137 ? 2.888 3.146 -18.205 1.00 85.69 137 LYS A C 1
ATOM 1092 O O . LYS A 1 137 ? 3.316 2.160 -17.633 1.00 85.69 137 LYS A O 1
ATOM 1097 N N . ASN A 1 138 ? 3.455 4.338 -18.083 1.00 89.00 138 ASN A N 1
ATOM 1098 C CA . ASN A 1 138 ? 4.692 4.577 -17.330 1.00 89.00 138 ASN A CA 1
ATOM 1099 C C . ASN A 1 138 ? 4.625 5.877 -16.511 1.00 89.00 138 ASN A C 1
ATOM 1101 O O . ASN A 1 138 ? 5.646 6.483 -16.187 1.00 89.00 138 ASN A O 1
ATOM 1105 N N . ASN A 1 139 ? 3.402 6.329 -16.229 1.00 85.94 139 ASN A N 1
ATOM 1106 C CA . ASN A 1 139 ? 3.101 7.588 -15.559 1.00 85.94 139 ASN A CA 1
ATOM 1107 C C . ASN A 1 139 ? 3.166 7.494 -14.026 1.00 85.94 139 ASN A C 1
ATOM 1109 O O . ASN A 1 139 ? 3.087 8.523 -13.367 1.00 85.94 139 ASN A O 1
ATOM 1113 N N . THR A 1 140 ? 3.329 6.294 -13.467 1.00 90.00 140 THR A N 1
ATOM 1114 C CA . THR A 1 140 ? 3.573 6.046 -12.038 1.00 90.00 140 THR A CA 1
ATOM 1115 C C . THR A 1 140 ? 4.856 5.232 -11.873 1.00 90.00 140 THR A C 1
ATOM 1117 O O . THR A 1 140 ? 5.244 4.515 -12.798 1.00 90.00 140 THR A O 1
ATOM 1120 N N . LEU A 1 141 ? 5.496 5.302 -10.697 1.00 93.38 141 LEU A N 1
ATOM 1121 C CA . LEU A 1 141 ? 6.682 4.489 -10.390 1.00 93.38 141 LEU A CA 1
ATOM 1122 C C . LEU A 1 141 ? 6.381 2.999 -10.572 1.00 93.38 141 LEU A C 1
ATOM 1124 O O . LEU A 1 141 ? 7.136 2.289 -11.230 1.00 93.38 141 LEU A O 1
ATOM 1128 N N . HIS A 1 142 ? 5.246 2.551 -10.030 1.00 94.31 142 HIS A N 1
ATOM 1129 C CA . HIS A 1 142 ? 4.771 1.176 -10.143 1.00 94.31 142 HIS A CA 1
ATOM 1130 C C . HIS A 1 142 ? 4.744 0.703 -11.598 1.00 94.31 142 HIS A C 1
ATOM 1132 O O . HIS A 1 142 ? 5.403 -0.283 -11.928 1.00 94.31 142 HIS A O 1
ATOM 1138 N N . TYR A 1 143 ? 4.066 1.432 -12.487 1.00 92.75 143 TYR A N 1
ATOM 1139 C CA . TYR A 1 143 ? 3.990 1.014 -13.882 1.00 92.75 143 TYR A CA 1
ATOM 1140 C C . TYR A 1 143 ? 5.327 1.164 -14.600 1.00 92.75 143 TYR A C 1
ATOM 1142 O O . TYR A 1 143 ? 5.722 0.255 -15.318 1.00 92.75 143 TYR A O 1
ATOM 1150 N N . HIS A 1 144 ? 6.070 2.245 -14.342 1.00 92.56 144 HIS A N 1
ATOM 1151 C CA . HIS A 1 144 ? 7.388 2.459 -14.931 1.00 92.56 144 HIS A CA 1
ATOM 1152 C C . HIS A 1 144 ? 8.347 1.292 -14.672 1.00 92.56 144 HIS A C 1
ATOM 1154 O O . HIS A 1 144 ? 9.052 0.878 -15.589 1.00 92.56 144 HIS A O 1
ATOM 1160 N N . ILE A 1 145 ? 8.358 0.737 -13.456 1.00 93.94 145 ILE A N 1
ATOM 1161 C CA . ILE A 1 145 ? 9.212 -0.406 -13.112 1.00 93.94 145 ILE A CA 1
ATOM 1162 C C . ILE A 1 145 ? 8.816 -1.657 -13.904 1.00 93.94 145 ILE A C 1
ATOM 1164 O O . ILE A 1 145 ? 9.699 -2.345 -14.423 1.00 93.94 145 ILE A O 1
ATOM 1168 N N . VAL A 1 146 ? 7.517 -1.955 -14.032 1.00 89.88 146 VAL A N 1
ATOM 1169 C CA . VAL A 1 146 ? 7.045 -3.118 -14.807 1.00 89.88 146 VAL A CA 1
ATOM 1170 C C . VAL A 1 146 ? 7.327 -2.932 -16.299 1.00 89.88 146 VAL A C 1
ATOM 1172 O O . VAL A 1 146 ? 7.801 -3.849 -16.963 1.00 89.88 146 VAL A O 1
ATOM 1175 N N . THR A 1 147 ? 7.053 -1.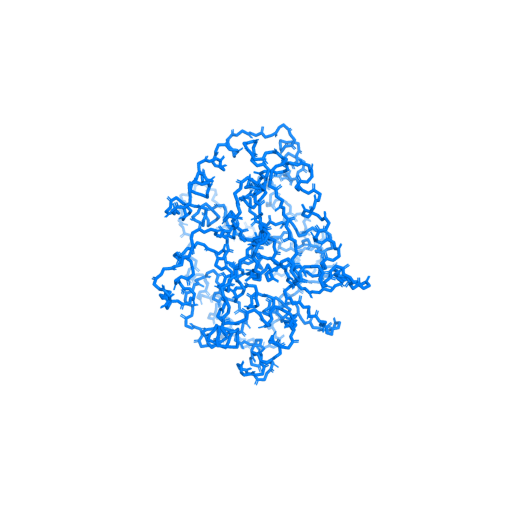741 -16.829 1.00 88.88 147 THR A N 1
ATOM 1176 C CA . THR A 1 147 ? 7.044 -1.451 -18.268 1.00 88.88 147 THR A CA 1
ATOM 1177 C C . THR A 1 147 ? 8.351 -0.820 -18.753 1.00 88.88 147 THR A C 1
ATOM 1179 O O . THR A 1 147 ? 8.385 -0.241 -19.843 1.00 88.88 147 THR A O 1
ATOM 1182 N N . LYS A 1 148 ? 9.425 -0.866 -17.951 1.00 88.94 148 LYS A N 1
ATOM 1183 C CA . LYS A 1 148 ? 10.728 -0.299 -18.323 1.00 88.94 148 LYS A CA 1
ATOM 1184 C C . LYS A 1 148 ? 11.201 -0.960 -19.627 1.00 88.94 148 LYS A C 1
ATOM 1186 O O . LYS A 1 148 ? 11.192 -2.189 -19.698 1.00 88.94 148 LYS A O 1
ATOM 1191 N N . PRO A 1 149 ? 11.655 -0.206 -20.648 1.00 87.31 149 PRO A N 1
ATOM 1192 C CA . PRO A 1 149 ? 12.034 -0.793 -21.938 1.00 87.31 149 PRO A CA 1
ATOM 1193 C C . PRO A 1 149 ? 13.098 -1.893 -21.830 1.00 87.31 149 PRO A C 1
ATOM 1195 O O . PRO A 1 149 ? 12.999 -2.920 -22.494 1.00 87.31 149 PRO A O 1
ATOM 1198 N N . SER A 1 150 ? 14.073 -1.730 -20.930 1.00 87.00 150 SER A N 1
ATOM 1199 C CA . SER A 1 150 ? 15.112 -2.736 -20.663 1.00 87.00 150 SER A CA 1
ATOM 1200 C C . SER A 1 150 ? 14.584 -4.024 -20.021 1.00 87.00 150 SER A C 1
ATOM 1202 O O . SER A 1 150 ? 15.326 -4.997 -19.901 1.00 87.00 150 SER A O 1
ATOM 1204 N N . ALA A 1 151 ? 13.327 -4.044 -19.588 1.00 84.50 151 ALA A N 1
ATOM 1205 C CA . ALA A 1 151 ? 12.654 -5.170 -18.960 1.00 84.50 151 ALA A CA 1
ATOM 1206 C C . ALA A 1 151 ? 11.460 -5.695 -19.769 1.00 84.50 151 ALA A C 1
ATOM 1208 O O . ALA A 1 151 ? 10.718 -6.554 -19.283 1.00 84.50 151 ALA A O 1
ATOM 1209 N N . ALA A 1 152 ? 11.287 -5.208 -21.001 1.00 83.25 152 ALA A N 1
ATOM 1210 C CA . ALA A 1 152 ? 10.186 -5.602 -21.861 1.00 83.25 152 ALA A CA 1
ATOM 1211 C C . ALA A 1 152 ? 10.158 -7.125 -22.072 1.00 83.25 152 ALA A C 1
ATOM 1213 O O . ALA A 1 152 ? 11.144 -7.719 -22.502 1.00 83.25 152 ALA A O 1
ATOM 1214 N N . GLY A 1 153 ? 9.028 -7.754 -21.734 1.00 81.25 153 GLY A N 1
ATOM 1215 C CA . GLY A 1 153 ? 8.836 -9.206 -21.830 1.00 81.25 153 GLY A CA 1
ATOM 1216 C C . GLY A 1 153 ? 9.478 -10.029 -20.706 1.00 81.25 153 GLY A C 1
ATOM 1217 O O . GLY A 1 153 ? 9.290 -11.241 -20.670 1.00 81.25 153 GLY A O 1
ATOM 1218 N N . TYR A 1 154 ? 10.200 -9.398 -19.775 1.00 85.94 154 TYR A N 1
ATOM 1219 C CA . TYR A 1 154 ? 10.875 -10.100 -18.681 1.00 85.94 154 TYR A CA 1
ATOM 1220 C C . TYR A 1 154 ? 10.245 -9.864 -17.314 1.00 85.94 154 TYR A C 1
ATOM 1222 O O . TYR A 1 154 ? 10.367 -10.742 -16.456 1.00 85.94 154 TYR A O 1
ATOM 1230 N N . ARG A 1 155 ? 9.588 -8.715 -17.110 1.00 88.81 155 ARG A N 1
ATOM 1231 C CA . ARG A 1 155 ? 8.919 -8.367 -15.852 1.00 88.81 155 ARG A CA 1
ATOM 1232 C C . ARG A 1 155 ? 7.423 -8.611 -15.890 1.00 88.81 155 ARG A C 1
ATOM 1234 O O . ARG A 1 155 ? 6.761 -8.355 -16.892 1.00 88.81 155 ARG A O 1
ATOM 1241 N N . TYR A 1 156 ? 6.904 -9.047 -14.749 1.00 87.06 156 TYR A N 1
ATOM 1242 C CA . TYR A 1 156 ? 5.502 -9.399 -14.570 1.00 87.06 156 TYR A CA 1
ATOM 1243 C C . TYR A 1 156 ? 4.985 -8.803 -13.268 1.00 87.06 156 TYR A C 1
ATOM 1245 O O . TYR A 1 156 ? 5.633 -8.968 -12.236 1.00 87.06 156 TYR A O 1
ATOM 1253 N N . GLY A 1 157 ? 3.833 -8.133 -13.332 1.00 90.25 157 GLY A N 1
ATOM 1254 C CA . GLY A 1 157 ? 3.034 -7.812 -12.152 1.00 90.25 157 GLY A CA 1
ATOM 1255 C C . GLY A 1 157 ? 2.199 -9.025 -11.749 1.00 90.25 157 GLY A C 1
ATOM 1256 O O . GLY A 1 157 ? 1.591 -9.680 -12.602 1.00 90.25 157 GLY A O 1
ATOM 1257 N N . ASN A 1 158 ? 2.190 -9.342 -10.461 1.00 92.00 158 ASN A N 1
ATOM 1258 C CA . ASN A 1 158 ? 1.506 -10.492 -9.895 1.00 92.00 158 ASN A CA 1
ATOM 1259 C C . ASN A 1 158 ? 0.673 -10.029 -8.706 1.00 92.00 158 ASN A C 1
ATOM 1261 O O . ASN A 1 158 ? 1.202 -9.513 -7.730 1.00 92.00 158 ASN A O 1
ATOM 1265 N N . PHE A 1 159 ? -0.634 -10.251 -8.759 1.00 93.94 159 PHE A N 1
ATOM 1266 C CA . PHE A 1 159 ? -1.540 -9.746 -7.735 1.00 93.94 159 PHE A CA 1
ATOM 1267 C C . PHE A 1 159 ? -1.884 -10.835 -6.724 1.00 93.94 159 PHE A C 1
ATOM 1269 O O . PHE A 1 159 ? -2.273 -11.937 -7.111 1.00 93.94 159 PHE A O 1
ATOM 1276 N N . ILE A 1 160 ? -1.790 -10.501 -5.438 1.00 95.44 160 ILE A N 1
ATOM 1277 C CA . ILE A 1 160 ? -2.466 -11.222 -4.354 1.00 95.44 160 ILE A CA 1
ATOM 1278 C C . ILE A 1 160 ? -3.452 -10.295 -3.662 1.00 95.44 160 ILE A C 1
ATOM 1280 O O . ILE A 1 160 ? -3.212 -9.094 -3.526 1.00 95.44 160 ILE A O 1
ATOM 1284 N N . ARG A 1 161 ? -4.557 -10.867 -3.205 1.00 97.31 161 ARG A N 1
ATOM 1285 C CA . ARG A 1 161 ? -5.533 -10.190 -2.361 1.00 97.31 161 ARG A CA 1
ATOM 1286 C C . ARG A 1 161 ? -5.048 -10.218 -0.916 1.00 97.31 161 ARG A C 1
ATOM 1288 O O . ARG A 1 161 ? -4.629 -11.268 -0.433 1.00 97.31 161 ARG A O 1
ATOM 1295 N N . LEU A 1 162 ? -5.085 -9.074 -0.245 1.00 97.44 162 LEU A N 1
ATOM 1296 C CA . LEU A 1 162 ? -4.595 -8.918 1.125 1.00 97.44 162 LEU A CA 1
ATOM 1297 C C . LEU A 1 162 ? -5.727 -8.987 2.148 1.00 97.44 162 LEU A C 1
ATOM 1299 O O . LEU A 1 162 ? -5.616 -9.708 3.133 1.00 97.44 162 LEU A O 1
ATOM 1303 N N . TRP A 1 163 ? -6.822 -8.273 1.896 1.00 98.25 163 TRP A N 1
ATOM 1304 C CA . TRP A 1 163 ? -8.012 -8.258 2.745 1.00 98.25 163 TRP A CA 1
ATOM 1305 C C . TRP A 1 163 ? -9.268 -8.011 1.908 1.00 98.25 163 TRP A C 1
ATOM 1307 O O . TRP A 1 163 ? -9.185 -7.476 0.798 1.00 98.25 163 TRP A O 1
ATOM 1317 N N . ILE A 1 164 ? -10.423 -8.375 2.463 1.00 96.94 164 ILE A N 1
ATOM 1318 C CA . ILE A 1 164 ? -11.749 -7.982 1.975 1.00 96.94 164 ILE A CA 1
ATOM 1319 C C . ILE A 1 164 ? -12.542 -7.463 3.169 1.00 96.94 164 ILE A C 1
ATOM 1321 O O . ILE A 1 164 ? -12.599 -8.129 4.201 1.00 96.94 164 ILE A O 1
ATOM 1325 N N . ILE A 1 165 ? -13.200 -6.316 3.017 1.00 93.75 165 ILE A N 1
ATOM 1326 C CA . ILE A 1 165 ? -14.160 -5.826 4.005 1.00 93.75 165 ILE A CA 1
ATOM 1327 C C . ILE A 1 165 ? -15.532 -5.707 3.353 1.00 93.75 165 ILE A C 1
ATOM 1329 O O . ILE A 1 165 ? -15.720 -5.004 2.361 1.00 93.75 165 ILE A O 1
ATOM 1333 N N . GLN A 1 166 ? -16.506 -6.389 3.947 1.00 90.44 166 GLN A N 1
ATOM 1334 C CA . GLN A 1 166 ? -17.914 -6.227 3.612 1.00 90.44 166 GLN A CA 1
ATOM 1335 C C . GLN A 1 166 ? -18.526 -5.236 4.596 1.00 90.44 166 GLN A C 1
ATOM 1337 O O . GLN A 1 166 ? -18.913 -5.597 5.708 1.00 90.44 166 GLN A O 1
ATOM 1342 N N . PHE A 1 167 ? -18.566 -3.965 4.207 1.00 86.25 167 PHE A N 1
ATOM 1343 C CA . PHE A 1 167 ? -19.214 -2.940 5.015 1.00 86.25 167 PHE A CA 1
ATOM 1344 C C . PHE A 1 167 ? -20.736 -3.007 4.852 1.00 86.25 167 PHE A C 1
ATOM 1346 O O . PHE A 1 167 ? -21.216 -3.115 3.721 1.00 86.25 167 PHE A O 1
ATOM 1353 N N . PRO A 1 168 ? -21.514 -2.869 5.939 1.00 87.69 168 PRO A N 1
ATOM 1354 C CA . PRO A 1 168 ? -22.937 -2.575 5.837 1.00 87.69 168 PRO A CA 1
ATOM 1355 C C . PRO A 1 168 ? -23.212 -1.376 4.915 1.00 87.69 168 PRO A C 1
ATOM 1357 O O . PRO A 1 168 ? -22.452 -0.407 4.880 1.00 87.69 168 PRO A O 1
ATOM 1360 N N . ASN A 1 169 ? -24.342 -1.398 4.205 1.00 80.62 169 ASN A N 1
ATOM 1361 C CA . ASN A 1 169 ? -24.697 -0.336 3.250 1.00 80.62 169 ASN A CA 1
ATOM 1362 C C . ASN A 1 169 ? -24.745 1.066 3.886 1.00 80.62 169 ASN A C 1
ATOM 1364 O O . ASN A 1 169 ? -24.492 2.057 3.209 1.00 80.62 169 ASN A O 1
ATOM 1368 N N . CYS A 1 170 ? -25.042 1.153 5.185 1.00 82.88 170 CYS A N 1
ATOM 1369 C CA . CYS A 1 170 ? -25.113 2.402 5.944 1.00 82.88 170 CYS A CA 1
ATOM 1370 C C . CYS A 1 170 ? -23.772 2.866 6.542 1.00 82.88 170 CYS A C 1
ATOM 1372 O O . CYS A 1 170 ? -23.741 3.886 7.230 1.00 82.88 170 CYS A O 1
ATOM 1374 N N . THR A 1 171 ? -22.668 2.144 6.324 1.00 83.69 171 THR A N 1
ATOM 1375 C CA . THR A 1 171 ? -21.366 2.542 6.868 1.00 83.69 171 THR A CA 1
ATOM 1376 C C . THR A 1 171 ? -20.894 3.849 6.235 1.00 83.69 171 THR A C 1
ATOM 1378 O O . THR A 1 171 ? -20.834 3.976 5.010 1.00 83.69 171 THR A O 1
ATOM 1381 N N . GLN A 1 172 ? -20.530 4.809 7.084 1.00 86.38 172 GLN A N 1
ATOM 1382 C CA . GLN A 1 172 ? -20.022 6.114 6.670 1.00 86.38 172 GLN A CA 1
ATOM 1383 C C . GLN A 1 172 ? -18.695 5.981 5.916 1.00 86.38 172 GLN A C 1
ATOM 1385 O O . GLN A 1 172 ? -17.874 5.124 6.241 1.00 86.38 172 GLN A O 1
ATOM 1390 N N . THR A 1 173 ? -18.461 6.859 4.938 1.00 85.69 173 THR A N 1
ATOM 1391 C CA . THR A 1 173 ? -17.226 6.872 4.135 1.00 85.69 173 THR A CA 1
ATOM 1392 C C . THR A 1 173 ? -15.977 6.970 5.004 1.00 85.69 173 THR A C 1
ATOM 1394 O O . THR A 1 173 ? -15.076 6.157 4.846 1.00 85.69 173 THR A O 1
ATOM 1397 N N . SER A 1 174 ? -15.974 7.864 5.995 1.00 85.31 174 SER A N 1
ATOM 1398 C CA . SER A 1 174 ? -14.862 8.035 6.941 1.00 85.31 174 SER A CA 1
ATOM 1399 C C . SER A 1 174 ? -14.526 6.755 7.708 1.00 85.31 174 SER A C 1
ATOM 1401 O O . SER A 1 174 ? -13.359 6.470 7.962 1.00 85.31 174 SER A O 1
ATOM 1403 N N . THR A 1 175 ? -15.533 5.949 8.058 1.00 88.31 175 THR A N 1
ATOM 1404 C CA . THR A 1 175 ? -15.320 4.642 8.686 1.00 88.31 175 THR A CA 1
ATOM 1405 C C . THR A 1 175 ? -14.670 3.667 7.716 1.00 88.31 175 THR A C 1
ATOM 1407 O O . THR A 1 175 ? -13.728 2.979 8.101 1.00 88.31 175 THR A O 1
ATOM 1410 N N . LYS A 1 176 ? -15.143 3.614 6.464 1.00 88.94 176 LYS A N 1
ATOM 1411 C CA . LYS A 1 176 ? -14.574 2.728 5.439 1.00 88.94 176 LYS A CA 1
ATOM 1412 C C . LYS A 1 176 ? -13.105 3.052 5.214 1.00 88.94 176 LYS A C 1
ATOM 1414 O O . LYS A 1 176 ? -12.264 2.186 5.434 1.00 88.94 176 LYS A O 1
ATOM 1419 N N . GLU A 1 177 ? -12.832 4.323 4.923 1.00 88.25 177 GLU A N 1
ATOM 1420 C CA . GLU A 1 177 ? -11.498 4.886 4.717 1.00 88.25 177 GLU A CA 1
ATOM 1421 C C . GLU A 1 177 ? -10.576 4.631 5.907 1.00 88.25 177 GLU A C 1
ATOM 1423 O O . GLU A 1 177 ? -9.400 4.338 5.721 1.00 88.25 177 GLU A O 1
ATOM 1428 N N . ALA A 1 178 ? -11.092 4.698 7.138 1.00 90.56 178 ALA A N 1
ATOM 1429 C CA . ALA A 1 178 ? -10.268 4.466 8.311 1.00 90.56 178 ALA A CA 1
ATOM 1430 C C . ALA A 1 178 ? -9.705 3.040 8.367 1.00 90.56 178 ALA A C 1
ATOM 1432 O O . ALA A 1 178 ? -8.505 2.854 8.566 1.00 90.56 178 ALA A O 1
ATOM 1433 N N . PHE A 1 179 ? -10.561 2.034 8.171 1.00 93.75 179 PHE A N 1
ATOM 1434 C CA . PHE A 1 179 ? -10.142 0.629 8.113 1.00 93.75 179 PHE A CA 1
ATOM 1435 C C . PHE A 1 179 ? -9.200 0.369 6.941 1.00 93.75 179 PHE A C 1
ATOM 1437 O O . PHE A 1 179 ? -8.169 -0.285 7.093 1.00 93.75 179 PHE A O 1
ATOM 1444 N N . GLU A 1 180 ? -9.565 0.909 5.787 1.00 93.81 180 GLU A N 1
ATOM 1445 C CA . GLU A 1 180 ? -8.834 0.827 4.532 1.00 93.81 180 GLU A CA 1
ATOM 1446 C C . GLU A 1 180 ? -7.405 1.378 4.665 1.00 93.81 180 GLU A C 1
ATOM 1448 O O . GLU A 1 180 ? -6.432 0.643 4.480 1.00 93.81 180 GLU A O 1
ATOM 1453 N N . ASN A 1 181 ? -7.259 2.613 5.143 1.00 93.31 181 ASN A N 1
ATOM 1454 C CA . ASN A 1 181 ? -5.964 3.269 5.298 1.00 93.31 181 ASN A CA 1
ATOM 1455 C C . ASN A 1 181 ? -5.091 2.611 6.379 1.00 93.31 181 ASN A C 1
ATOM 1457 O O . ASN A 1 181 ? -3.876 2.501 6.195 1.00 93.31 181 ASN A O 1
ATOM 1461 N N . VAL A 1 182 ? -5.687 2.153 7.491 1.00 94.75 182 VAL A N 1
ATOM 1462 C CA . VAL A 1 182 ? -4.957 1.426 8.547 1.00 94.75 182 VAL A CA 1
ATOM 1463 C C . VAL A 1 182 ? -4.404 0.108 8.009 1.00 94.75 182 VAL A C 1
ATOM 1465 O O . VAL A 1 182 ? -3.230 -0.202 8.236 1.00 94.75 182 VAL A O 1
ATOM 1468 N N . LEU A 1 183 ? -5.219 -0.666 7.286 1.00 97.12 183 LEU A N 1
ATOM 1469 C CA . LEU A 1 183 ? -4.780 -1.926 6.692 1.00 97.12 183 LEU A CA 1
ATOM 1470 C C . LEU A 1 183 ? -3.725 -1.690 5.616 1.00 97.12 183 LEU A C 1
ATOM 1472 O O . LEU A 1 183 ? -2.675 -2.332 5.652 1.00 97.12 183 LEU A O 1
ATOM 1476 N N . GLU A 1 184 ? -3.951 -0.741 4.708 1.00 97.25 184 GLU A N 1
ATOM 1477 C CA . GLU A 1 184 ? -3.001 -0.441 3.645 1.00 97.25 184 GLU A CA 1
ATOM 1478 C C . GLU A 1 184 ? -1.647 -0.014 4.218 1.00 97.25 184 GLU A C 1
ATOM 1480 O O . GLU A 1 184 ? -0.629 -0.616 3.872 1.00 97.25 184 GLU A O 1
ATOM 1485 N N . LEU A 1 185 ? -1.619 0.940 5.159 1.00 95.56 185 LEU A N 1
ATOM 1486 C CA . LEU A 1 185 ? -0.377 1.378 5.800 1.00 95.56 185 LEU A CA 1
ATOM 1487 C C . LEU A 1 185 ? 0.302 0.218 6.548 1.00 95.56 185 LEU A C 1
ATOM 1489 O O . LEU A 1 185 ? 1.513 0.030 6.405 1.00 95.56 185 LEU A O 1
ATOM 1493 N N . SER A 1 186 ? -0.453 -0.628 7.252 1.00 96.88 186 SER A N 1
ATOM 1494 C CA . SER A 1 186 ? 0.095 -1.827 7.910 1.00 96.88 186 SER A CA 1
ATOM 1495 C C . SER A 1 186 ? 0.740 -2.792 6.909 1.00 96.88 186 SER A C 1
ATOM 1497 O O . SER A 1 186 ? 1.828 -3.323 7.151 1.00 96.88 186 SER A O 1
ATOM 1499 N N . PHE A 1 187 ? 0.128 -2.984 5.740 1.00 97.00 187 PHE A N 1
ATOM 1500 C CA . PHE A 1 187 ? 0.698 -3.819 4.688 1.00 97.00 187 PHE A CA 1
ATOM 1501 C C . PHE A 1 187 ? 1.883 -3.171 3.973 1.00 97.00 187 PHE A C 1
ATOM 1503 O O . PHE A 1 187 ? 2.804 -3.895 3.581 1.00 97.00 187 PHE A O 1
ATOM 1510 N N . THR A 1 188 ? 1.951 -1.837 3.891 1.00 95.94 188 THR A N 1
ATOM 1511 C CA . THR A 1 188 ? 3.177 -1.175 3.420 1.00 95.94 188 THR A CA 1
ATOM 1512 C C . THR A 1 188 ? 4.363 -1.444 4.345 1.00 95.94 188 THR A C 1
ATOM 1514 O O . THR A 1 188 ? 5.474 -1.604 3.850 1.00 95.94 188 THR A O 1
ATOM 1517 N N . ARG A 1 189 ? 4.157 -1.597 5.664 1.00 94.62 189 ARG A N 1
ATOM 1518 C CA . ARG A 1 189 ? 5.201 -2.056 6.602 1.00 94.62 189 ARG A CA 1
ATOM 1519 C C . ARG A 1 189 ? 5.539 -3.528 6.422 1.00 94.62 189 ARG A C 1
ATOM 1521 O O . ARG A 1 189 ? 6.713 -3.900 6.506 1.00 94.62 189 ARG A O 1
ATOM 1528 N N . ALA A 1 190 ? 4.526 -4.360 6.195 1.00 93.19 190 ALA A N 1
ATOM 1529 C CA . ALA A 1 190 ? 4.694 -5.802 6.064 1.00 93.19 190 ALA A CA 1
ATOM 1530 C C . ALA A 1 190 ? 5.515 -6.193 4.828 1.00 93.19 190 ALA A C 1
ATOM 1532 O O . ALA A 1 190 ? 6.398 -7.050 4.916 1.00 93.19 190 ALA A O 1
ATOM 1533 N N . PHE A 1 191 ? 5.237 -5.531 3.703 1.00 92.69 191 PHE A N 1
ATOM 1534 C CA . PHE A 1 191 ? 5.908 -5.732 2.418 1.00 92.69 191 PHE A CA 1
ATOM 1535 C C . PHE A 1 191 ? 6.996 -4.693 2.123 1.00 92.69 191 PHE A C 1
ATOM 1537 O O . PHE A 1 191 ? 7.677 -4.809 1.108 1.00 92.69 191 PHE A O 1
ATOM 1544 N N . GLN A 1 192 ? 7.178 -3.717 3.019 1.00 93.75 192 GLN A N 1
ATOM 1545 C CA . GLN A 1 192 ? 8.153 -2.626 2.914 1.00 93.75 192 GLN A CA 1
ATOM 1546 C C . GLN A 1 192 ? 8.018 -1.873 1.584 1.00 93.75 192 GLN A C 1
ATOM 1548 O O . GLN A 1 192 ? 8.981 -1.701 0.841 1.00 93.75 192 GLN A O 1
ATOM 1553 N N . THR A 1 193 ? 6.783 -1.481 1.254 1.00 94.88 193 THR A N 1
ATOM 1554 C CA . THR A 1 193 ? 6.461 -0.882 -0.047 1.00 94.88 193 THR A CA 1
ATOM 1555 C C . THR A 1 193 ? 6.547 0.638 -0.079 1.00 94.88 193 THR A C 1
ATOM 1557 O O . THR A 1 193 ? 6.482 1.202 -1.163 1.00 94.88 193 THR A O 1
ATOM 1560 N N . LEU A 1 194 ? 6.736 1.303 1.061 1.00 95.25 194 LEU A N 1
ATOM 1561 C CA . LEU A 1 194 ? 7.074 2.728 1.141 1.00 95.25 194 LEU A CA 1
ATOM 1562 C C . LEU A 1 194 ? 8.591 2.925 1.250 1.00 95.25 194 LEU A C 1
ATOM 1564 O O . LEU A 1 194 ? 9.324 2.001 1.601 1.00 95.25 194 LEU A O 1
ATOM 1568 N N . ALA A 1 195 ? 9.060 4.150 0.997 1.00 94.38 195 ALA A N 1
ATOM 1569 C CA . ALA A 1 195 ? 10.454 4.512 1.235 1.00 94.38 195 ALA A CA 1
ATOM 1570 C C . ALA A 1 195 ? 10.845 4.310 2.719 1.00 94.38 195 ALA A C 1
ATOM 1572 O O . ALA A 1 195 ? 10.028 4.613 3.597 1.00 94.38 195 ALA A O 1
ATOM 1573 N N . PRO A 1 196 ? 12.088 3.879 3.020 1.00 94.81 196 PRO A N 1
ATOM 1574 C CA . PRO A 1 196 ? 12.562 3.650 4.388 1.00 94.81 196 PRO A CA 1
ATOM 1575 C C . PRO A 1 196 ? 12.277 4.789 5.368 1.00 94.81 196 PRO A C 1
ATOM 1577 O O . PRO A 1 196 ? 11.737 4.550 6.442 1.00 94.81 196 PRO A O 1
ATOM 1580 N N . SER A 1 197 ? 12.550 6.033 4.972 1.00 92.88 197 SER A N 1
ATOM 1581 C CA . SER A 1 197 ? 12.306 7.211 5.813 1.00 92.88 197 SER A CA 1
ATOM 1582 C C . SER A 1 197 ? 10.824 7.418 6.136 1.00 92.88 197 SER A C 1
ATOM 1584 O O . SER A 1 197 ? 10.489 7.861 7.229 1.00 92.88 197 SER A O 1
ATOM 1586 N N . ILE A 1 198 ? 9.920 7.062 5.218 1.00 91.88 198 ILE A N 1
ATOM 1587 C CA . ILE A 1 198 ? 8.473 7.129 5.452 1.00 91.88 198 ILE A CA 1
ATOM 1588 C C . ILE A 1 198 ? 8.047 6.011 6.410 1.00 91.88 198 ILE A C 1
ATOM 1590 O O . ILE A 1 198 ? 7.257 6.246 7.322 1.00 91.88 198 ILE A O 1
ATOM 1594 N N . LEU A 1 199 ? 8.588 4.801 6.246 1.00 93.44 199 LEU A N 1
ATOM 1595 C CA . LEU A 1 199 ? 8.326 3.697 7.172 1.00 93.44 199 LEU A CA 1
ATOM 1596 C C . LEU A 1 199 ? 8.811 4.026 8.589 1.00 93.44 199 LEU A C 1
ATOM 1598 O O . LEU A 1 199 ? 8.093 3.750 9.547 1.00 93.44 199 LEU A O 1
ATOM 1602 N N . GLU A 1 200 ? 9.967 4.673 8.732 1.00 93.06 200 GLU A N 1
ATOM 1603 C CA . GLU A 1 200 ? 10.488 5.119 10.029 1.00 93.06 200 GLU A CA 1
ATOM 1604 C C . GLU A 1 200 ? 9.593 6.159 10.706 1.00 93.06 200 GLU A C 1
ATOM 1606 O O . GLU A 1 200 ? 9.384 6.070 11.915 1.00 93.06 200 GLU A O 1
ATOM 1611 N N . ILE A 1 201 ? 8.998 7.087 9.947 1.00 89.75 201 ILE A N 1
ATOM 1612 C CA . ILE A 1 201 ? 8.048 8.073 10.489 1.00 89.75 201 ILE A CA 1
ATOM 1613 C C . ILE A 1 201 ? 6.851 7.379 11.157 1.00 89.75 201 ILE A C 1
ATOM 1615 O O . ILE A 1 201 ? 6.465 7.741 12.268 1.00 89.75 201 ILE A O 1
ATOM 1619 N N . TYR A 1 202 ? 6.267 6.363 10.513 1.00 89.50 202 TYR A N 1
ATOM 1620 C CA . TYR A 1 202 ? 5.038 5.731 11.015 1.00 89.50 202 TYR A CA 1
ATOM 1621 C C . TYR A 1 202 ? 5.289 4.559 11.975 1.00 89.50 202 TYR A C 1
ATOM 1623 O O . TYR A 1 202 ? 4.521 4.352 12.923 1.00 89.50 202 TYR A O 1
ATOM 1631 N N . PHE A 1 203 ? 6.366 3.801 11.776 1.00 91.56 203 PHE A N 1
ATOM 1632 C CA . PHE A 1 203 ? 6.635 2.549 12.492 1.00 91.56 203 PHE A CA 1
ATOM 1633 C C . PHE A 1 203 ? 7.877 2.598 13.385 1.00 91.56 203 PHE A C 1
ATOM 1635 O O . PHE A 1 203 ? 8.090 1.669 14.160 1.00 91.56 203 PHE A O 1
ATOM 1642 N N . GLY A 1 204 ? 8.653 3.683 13.343 1.00 92.00 204 GLY A N 1
ATOM 1643 C CA . GLY A 1 204 ? 9.936 3.780 14.032 1.00 92.00 204 GLY A CA 1
ATOM 1644 C C . GLY A 1 204 ? 11.045 2.982 13.332 1.00 92.00 204 GLY A C 1
ATOM 1645 O O . GLY A 1 204 ? 10.827 2.433 12.244 1.00 92.00 204 GLY A O 1
ATOM 1646 N N . PRO A 1 205 ? 12.241 2.911 13.946 1.00 92.31 205 PRO A N 1
ATOM 1647 C CA . PRO A 1 205 ? 13.384 2.185 13.399 1.00 92.31 205 PRO A CA 1
ATOM 1648 C C . PRO A 1 205 ? 13.042 0.734 13.056 1.00 92.31 205 PRO A C 1
ATOM 1650 O O . PRO A 1 205 ? 12.281 0.078 13.770 1.00 92.31 205 PRO A O 1
ATOM 1653 N N . CYS A 1 206 ? 13.622 0.220 11.971 1.00 89.06 206 CYS A N 1
ATOM 1654 C CA . CYS A 1 206 ? 13.420 -1.166 11.566 1.00 89.06 206 CYS A CA 1
ATOM 1655 C C . CYS A 1 206 ? 14.019 -2.117 12.625 1.00 89.06 206 CYS A C 1
ATOM 1657 O O . CYS A 1 206 ? 15.234 -2.079 12.833 1.00 89.06 206 CYS A O 1
ATOM 1659 N N . PRO A 1 207 ? 13.227 -2.999 13.269 1.00 84.94 207 PRO A N 1
ATOM 1660 C CA . PRO A 1 207 ? 13.741 -3.989 14.219 1.00 84.94 207 PRO A CA 1
ATOM 1661 C C . PRO A 1 207 ? 14.793 -4.913 13.598 1.00 84.94 207 PRO A C 1
ATOM 1663 O O . PRO A 1 207 ? 15.704 -5.374 14.277 1.00 84.94 207 PRO A O 1
ATOM 1666 N N . GLU A 1 208 ? 14.683 -5.160 12.290 1.00 81.44 208 GLU A N 1
ATOM 1667 C CA . GLU A 1 208 ? 15.610 -5.980 11.512 1.00 81.44 208 GLU A CA 1
ATOM 1668 C C . GLU A 1 208 ? 16.850 -5.204 11.008 1.00 81.44 208 GLU A C 1
ATOM 1670 O O . GLU A 1 208 ? 17.641 -5.732 10.227 1.00 81.44 208 GLU A O 1
ATOM 1675 N N . GLY A 1 209 ? 17.030 -3.949 11.435 1.00 87.12 209 GLY A N 1
ATOM 1676 C CA . GLY A 1 209 ? 18.179 -3.097 11.125 1.00 87.12 209 GLY A CA 1
ATOM 1677 C C . GLY A 1 209 ? 17.852 -1.979 10.139 1.00 87.12 209 GLY A C 1
ATOM 1678 O O . GLY A 1 209 ? 17.963 -0.807 10.483 1.00 87.12 209 GLY A O 1
ATOM 1679 N N . SER A 1 210 ? 17.425 -2.312 8.919 1.00 90.06 210 SER A N 1
ATOM 1680 C CA . SER A 1 210 ? 17.038 -1.303 7.919 1.00 90.06 210 SER A CA 1
ATOM 1681 C C . SER A 1 210 ? 15.813 -1.729 7.122 1.00 90.06 210 SER A C 1
ATOM 1683 O O . SER A 1 210 ? 15.594 -2.919 6.884 1.00 90.06 210 SER A O 1
ATOM 1685 N N . TYR A 1 211 ? 14.992 -0.754 6.732 1.00 92.75 211 TYR A N 1
ATOM 1686 C CA . TYR A 1 211 ? 13.914 -0.992 5.782 1.00 92.75 211 TYR A CA 1
ATOM 1687 C C . TYR A 1 211 ? 14.470 -1.153 4.366 1.00 92.75 211 TYR A C 1
ATOM 1689 O O . TYR A 1 211 ? 15.420 -0.485 3.955 1.00 92.75 211 TYR A O 1
ATOM 1697 N N . SER A 1 212 ? 13.831 -2.025 3.599 1.00 90.62 212 SER A N 1
ATOM 1698 C CA . SER A 1 212 ? 14.097 -2.236 2.188 1.00 90.62 212 SER A CA 1
ATOM 1699 C C . SER A 1 212 ? 13.767 -0.985 1.383 1.00 90.62 212 SER A C 1
ATOM 1701 O O . SER A 1 212 ? 12.771 -0.310 1.621 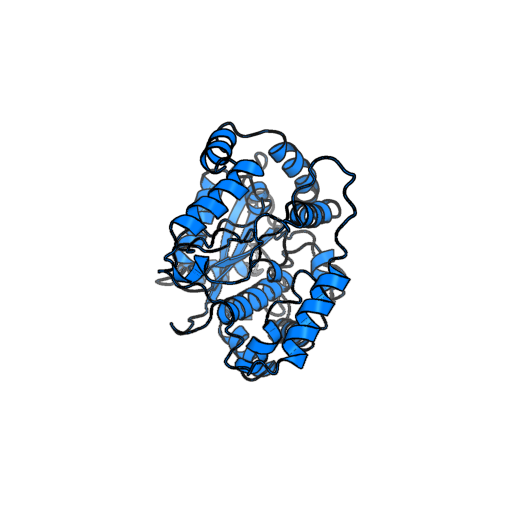1.00 90.62 212 SER A O 1
ATOM 1703 N N . SER A 1 213 ? 14.594 -0.705 0.379 1.00 92.31 213 SER A N 1
ATOM 1704 C CA . SER A 1 213 ? 14.364 0.373 -0.589 1.00 92.31 213 SER A CA 1
ATOM 1705 C C . SER A 1 213 ? 13.671 -0.114 -1.871 1.00 92.31 213 SER A C 1
ATOM 1707 O O . SER A 1 213 ? 13.720 0.571 -2.885 1.00 92.31 213 SER A O 1
ATOM 1709 N N . LEU A 1 214 ? 13.040 -1.298 -1.840 1.00 92.94 214 LEU A N 1
ATOM 1710 C CA . LEU A 1 214 ? 12.395 -1.955 -2.992 1.00 92.94 214 LEU A CA 1
ATOM 1711 C C . LEU A 1 214 ? 10.898 -1.610 -3.145 1.00 92.94 214 LEU A C 1
ATOM 1713 O O . LEU A 1 214 ? 10.185 -2.232 -3.937 1.00 92.94 214 LEU A O 1
ATOM 1717 N N . GLY A 1 215 ? 10.401 -0.661 -2.356 1.00 93.81 215 GLY A N 1
ATOM 1718 C CA . GLY A 1 215 ? 8.995 -0.285 -2.325 1.00 93.81 215 GLY A CA 1
ATOM 1719 C C . GLY A 1 215 ? 8.561 0.655 -3.450 1.00 93.81 215 GLY A C 1
ATOM 1720 O O . GLY A 1 215 ? 9.314 1.532 -3.866 1.00 93.81 215 GLY A O 1
ATOM 1721 N N . LEU A 1 216 ? 7.333 0.470 -3.943 1.00 95.75 216 LEU A N 1
ATOM 1722 C CA . LEU A 1 216 ? 6.772 1.234 -5.066 1.00 95.75 216 LEU A CA 1
ATOM 1723 C C . LEU A 1 216 ? 5.671 2.229 -4.669 1.00 95.75 216 LEU A C 1
ATOM 1725 O O . LEU A 1 216 ? 5.212 3.002 -5.514 1.00 95.75 216 LEU A O 1
ATOM 1729 N N . ASN A 1 217 ? 5.225 2.226 -3.412 1.00 96.12 217 ASN A N 1
ATOM 1730 C CA . ASN A 1 217 ? 4.350 3.262 -2.876 1.00 96.12 217 ASN A CA 1
ATOM 1731 C C . ASN A 1 217 ? 5.165 4.545 -2.651 1.00 96.12 217 ASN A C 1
ATOM 1733 O O . ASN A 1 217 ? 6.207 4.535 -2.000 1.00 96.12 217 ASN A O 1
ATOM 1737 N N . ILE A 1 218 ? 4.668 5.665 -3.178 1.00 90.88 218 ILE A N 1
ATOM 1738 C CA . ILE A 1 218 ? 5.299 6.988 -3.020 1.00 90.88 218 ILE A CA 1
ATOM 1739 C C . ILE A 1 218 ? 4.668 7.761 -1.859 1.00 90.88 218 ILE A C 1
ATOM 1741 O O . ILE A 1 218 ? 5.348 8.479 -1.134 1.00 90.88 218 ILE A O 1
ATOM 1745 N N . ILE A 1 219 ? 3.351 7.634 -1.710 1.00 88.31 219 ILE A N 1
ATOM 1746 C CA . ILE A 1 219 ? 2.536 8.431 -0.793 1.00 88.31 219 ILE A CA 1
ATOM 1747 C C . ILE A 1 219 ? 1.979 7.504 0.282 1.00 88.31 219 ILE A C 1
ATOM 1749 O O . ILE A 1 219 ? 1.550 6.389 -0.022 1.00 88.31 219 ILE A O 1
ATOM 1753 N N . SER A 1 220 ? 1.988 7.976 1.529 1.00 87.88 220 SER A N 1
ATOM 1754 C CA . SER A 1 220 ? 1.386 7.266 2.656 1.00 87.88 220 SER A CA 1
ATOM 1755 C C . SER A 1 220 ? -0.111 7.030 2.413 1.00 87.88 220 SER A C 1
ATOM 1757 O O . SER A 1 220 ? -0.813 7.979 2.049 1.00 87.88 220 SER A O 1
ATOM 1759 N N . PRO A 1 221 ? -0.636 5.814 2.655 1.00 87.56 221 PRO A N 1
ATOM 1760 C CA . PRO A 1 221 ? -2.065 5.531 2.539 1.00 87.56 221 PRO A CA 1
ATOM 1761 C C . PRO A 1 221 ? -2.964 6.469 3.346 1.00 87.56 221 PRO A C 1
ATOM 1763 O O . PRO A 1 221 ? -4.049 6.822 2.899 1.00 87.56 221 PRO A O 1
ATOM 1766 N N . LEU A 1 222 ? -2.481 6.980 4.482 1.00 83.56 222 LEU A N 1
ATOM 1767 C CA . LEU A 1 222 ? -3.237 7.919 5.318 1.00 83.56 222 LEU A CA 1
ATOM 1768 C C . LEU A 1 222 ? -3.587 9.236 4.609 1.00 83.56 222 LEU A C 1
ATOM 1770 O O . LEU A 1 222 ? -4.463 9.961 5.070 1.00 83.56 222 LEU A O 1
ATOM 1774 N N . MET A 1 223 ? -2.905 9.554 3.508 1.00 78.69 223 MET A N 1
ATOM 1775 C CA . MET A 1 223 ? -3.105 10.776 2.733 1.00 78.69 223 MET A CA 1
ATOM 1776 C C . MET A 1 223 ? -4.023 10.571 1.516 1.00 78.69 223 MET A C 1
ATOM 1778 O O . MET A 1 223 ? -4.261 11.523 0.775 1.00 78.69 223 MET A O 1
ATOM 1782 N N . GLN A 1 224 ? -4.526 9.353 1.276 1.00 66.69 224 GLN A N 1
ATOM 1783 C CA . GLN A 1 224 ? -5.270 9.019 0.053 1.00 66.69 224 GLN A CA 1
ATOM 1784 C C . GLN A 1 224 ? -6.649 9.677 -0.050 1.00 66.69 224 GLN A C 1
ATOM 1786 O O . GLN A 1 224 ? -7.129 9.900 -1.159 1.00 66.69 224 GLN A O 1
ATOM 1791 N N . CYS A 1 225 ? -7.263 10.057 1.070 1.00 63.69 225 CYS A N 1
ATOM 1792 C CA . CYS A 1 225 ? -8.573 10.718 1.098 1.00 63.69 225 CYS A CA 1
ATOM 1793 C C . CYS A 1 225 ? -8.501 12.223 0.781 1.00 63.69 225 CYS A C 1
ATOM 1795 O O . CYS A 1 225 ? -9.455 12.958 1.034 1.00 63.69 225 CYS A O 1
ATOM 1797 N N . ARG A 1 226 ? -7.357 12.718 0.288 1.00 67.06 226 ARG A N 1
ATOM 1798 C CA . ARG A 1 226 ? -7.118 14.148 0.076 1.00 67.06 226 ARG A CA 1
ATOM 1799 C C . ARG A 1 226 ? -6.551 14.443 -1.296 1.00 67.06 226 ARG A C 1
ATOM 1801 O O . ARG A 1 226 ? -5.702 13.725 -1.821 1.00 67.06 226 ARG A O 1
ATOM 1808 N N . GLU A 1 227 ? -6.944 15.594 -1.823 1.00 67.62 227 GLU A N 1
ATOM 1809 C CA . GLU A 1 227 ? -6.225 16.192 -2.933 1.00 67.62 227 GLU A CA 1
ATOM 1810 C C . GLU A 1 227 ? -4.897 16.763 -2.425 1.00 67.62 227 GLU A C 1
ATOM 1812 O O . GLU A 1 227 ? -4.847 17.702 -1.630 1.00 67.62 227 GLU A O 1
ATOM 1817 N N . LEU A 1 228 ? -3.794 16.167 -2.873 1.00 73.06 228 LEU A N 1
ATOM 1818 C CA . LEU A 1 228 ? -2.460 16.614 -2.499 1.00 73.06 228 LEU A CA 1
ATOM 1819 C C . LEU A 1 228 ? -1.959 17.680 -3.467 1.00 73.06 228 LEU A C 1
ATOM 1821 O O . LEU A 1 228 ? -1.939 17.492 -4.694 1.00 73.06 228 LEU A O 1
ATOM 1825 N N . SER A 1 229 ? -1.468 18.785 -2.904 1.00 77.25 229 SER A N 1
ATOM 1826 C CA . SER A 1 229 ? -0.867 19.849 -3.701 1.00 77.25 229 SER A CA 1
ATOM 1827 C C . SER A 1 229 ? 0.301 19.301 -4.539 1.00 77.25 229 SER A C 1
ATOM 1829 O O . SER A 1 229 ? 0.989 18.359 -4.121 1.00 77.25 229 SER A O 1
ATOM 1831 N N . PRO A 1 230 ? 0.574 19.877 -5.725 1.00 78.25 230 PRO A N 1
ATOM 1832 C CA . PRO A 1 230 ? 1.718 19.472 -6.540 1.00 78.25 230 PRO A CA 1
ATOM 1833 C C . PRO A 1 230 ? 3.047 19.521 -5.777 1.00 78.25 230 PRO A C 1
ATOM 1835 O O . PRO A 1 230 ? 3.926 18.701 -6.032 1.00 78.25 230 PRO A O 1
ATOM 1838 N N . ARG A 1 231 ? 3.171 20.448 -4.817 1.00 81.62 231 ARG A N 1
ATOM 1839 C CA . ARG A 1 231 ? 4.340 20.578 -3.946 1.00 81.62 231 ARG A CA 1
ATOM 1840 C C . ARG A 1 231 ? 4.515 19.357 -3.044 1.00 81.62 231 ARG A C 1
ATOM 1842 O O . ARG A 1 231 ? 5.578 18.753 -3.083 1.00 81.62 231 ARG A O 1
ATOM 1849 N N . VAL A 1 232 ? 3.478 18.957 -2.304 1.00 81.25 232 VAL A N 1
ATOM 1850 C CA . VAL A 1 232 ? 3.540 17.783 -1.411 1.00 81.25 232 VAL A CA 1
ATOM 1851 C C . VAL A 1 232 ? 3.865 16.518 -2.210 1.00 81.25 232 VAL A C 1
ATOM 1853 O O . VAL A 1 232 ? 4.738 15.743 -1.834 1.00 81.25 232 VAL A O 1
ATOM 1856 N N . ARG A 1 233 ? 3.240 16.341 -3.382 1.00 82.56 233 ARG A N 1
ATOM 1857 C CA . ARG A 1 233 ? 3.544 15.209 -4.274 1.00 82.56 233 ARG A CA 1
ATOM 1858 C C . ARG A 1 233 ? 4.993 15.210 -4.764 1.00 82.56 233 ARG A C 1
ATOM 1860 O O . ARG A 1 233 ? 5.608 14.145 -4.866 1.00 82.56 233 ARG A O 1
ATOM 1867 N N . ALA A 1 234 ? 5.540 16.386 -5.074 1.00 84.81 234 ALA A N 1
ATOM 1868 C CA . ALA A 1 234 ? 6.939 16.529 -5.459 1.00 84.81 234 ALA A CA 1
ATOM 1869 C C . ALA A 1 234 ? 7.883 16.203 -4.293 1.00 84.81 234 ALA A C 1
ATOM 1871 O O . ALA A 1 234 ? 8.868 15.504 -4.507 1.00 84.81 234 ALA A O 1
ATOM 1872 N N . GLU A 1 235 ? 7.558 16.632 -3.071 1.00 88.38 235 GLU A N 1
ATOM 1873 C CA . GLU A 1 235 ? 8.319 16.313 -1.856 1.00 88.38 235 GLU A CA 1
ATOM 1874 C C . GLU A 1 235 ? 8.331 14.797 -1.585 1.00 88.38 235 GLU A C 1
ATOM 1876 O O . GLU A 1 235 ? 9.409 14.221 -1.430 1.00 88.38 235 GLU A O 1
ATOM 1881 N N . CYS A 1 236 ? 7.177 14.117 -1.657 1.00 88.50 236 CYS A N 1
ATOM 1882 C CA . CYS A 1 236 ? 7.106 12.654 -1.530 1.00 88.50 236 CYS A CA 1
ATOM 1883 C C . CYS A 1 236 ? 7.906 11.931 -2.624 1.00 88.50 236 CYS A C 1
ATOM 1885 O O . CYS A 1 236 ? 8.594 10.951 -2.355 1.00 88.50 236 CYS A O 1
ATOM 1887 N N . THR A 1 237 ? 7.847 12.424 -3.865 1.00 91.62 237 THR A N 1
ATOM 1888 C CA . THR A 1 237 ? 8.628 11.851 -4.971 1.00 91.62 237 THR A CA 1
ATOM 1889 C C . THR A 1 237 ? 10.125 12.033 -4.730 1.00 91.62 237 THR A C 1
ATOM 1891 O O . THR A 1 237 ? 10.890 11.093 -4.921 1.00 91.62 237 THR A O 1
ATOM 1894 N N . LYS A 1 238 ? 10.552 13.214 -4.272 1.00 93.25 238 LYS A N 1
ATOM 1895 C CA . LYS A 1 238 ? 11.961 13.551 -4.046 1.00 93.25 238 LYS A CA 1
ATOM 1896 C C . LYS A 1 238 ? 12.628 12.663 -2.993 1.00 93.25 238 LYS A C 1
ATOM 1898 O O . LYS A 1 238 ? 13.809 12.367 -3.123 1.00 93.25 238 LYS A O 1
ATOM 1903 N N . ILE A 1 239 ? 11.880 12.168 -2.003 1.00 93.06 239 ILE A N 1
ATOM 1904 C CA . ILE A 1 239 ? 12.396 11.208 -1.008 1.00 93.06 239 ILE A CA 1
ATOM 1905 C C . ILE A 1 239 ? 13.051 9.984 -1.676 1.00 93.06 239 ILE A C 1
ATOM 1907 O O . ILE A 1 239 ? 14.029 9.445 -1.158 1.00 93.06 239 ILE A O 1
ATOM 1911 N N . LEU A 1 240 ? 12.569 9.575 -2.853 1.00 95.31 240 LEU A N 1
ATOM 1912 C CA . LEU A 1 240 ? 13.102 8.422 -3.576 1.00 95.31 240 LEU A CA 1
ATOM 1913 C C . LEU A 1 240 ? 14.525 8.638 -4.113 1.00 95.31 240 LEU A C 1
ATOM 1915 O O . LEU A 1 240 ? 15.203 7.651 -4.386 1.00 95.31 240 LEU A O 1
ATOM 1919 N N . GLU A 1 241 ? 15.023 9.880 -4.196 1.00 95.19 241 GLU A N 1
ATOM 1920 C CA . GLU A 1 241 ? 16.427 10.175 -4.542 1.00 95.19 241 GLU A CA 1
ATOM 1921 C C . GLU A 1 241 ? 17.413 9.520 -3.553 1.00 95.19 241 GLU A C 1
ATOM 1923 O O . GLU A 1 241 ? 18.546 9.205 -3.917 1.00 95.19 241 GLU A O 1
ATOM 1928 N N . GLY A 1 242 ? 16.970 9.263 -2.316 1.00 93.00 242 GLY A N 1
ATOM 1929 C CA . GLY A 1 242 ? 17.739 8.554 -1.291 1.00 93.00 242 GLY A CA 1
ATOM 1930 C C . GLY A 1 242 ? 17.675 7.024 -1.372 1.00 93.00 242 GLY A C 1
ATOM 1931 O O . GLY A 1 242 ? 18.286 6.356 -0.542 1.00 93.00 242 GLY A O 1
ATOM 1932 N N . SER A 1 243 ? 16.941 6.446 -2.330 1.00 95.38 243 SER A N 1
ATOM 1933 C CA . SER A 1 243 ? 16.802 4.991 -2.452 1.00 95.38 243 SER A CA 1
ATOM 1934 C C . SER A 1 243 ? 18.137 4.312 -2.793 1.00 95.38 243 SER A C 1
ATOM 1936 O O . SER A 1 243 ? 18.898 4.773 -3.652 1.00 95.38 243 SER A O 1
ATOM 1938 N N . THR A 1 244 ? 18.419 3.174 -2.149 1.00 94.69 244 THR A N 1
ATOM 1939 C CA . THR A 1 244 ? 19.553 2.311 -2.529 1.00 94.69 244 THR A CA 1
ATOM 1940 C C . THR A 1 244 ? 19.273 1.516 -3.805 1.00 94.69 244 THR A C 1
ATOM 1942 O O . THR A 1 244 ? 20.208 1.037 -4.447 1.00 94.69 244 THR A O 1
ATOM 1945 N N . ASP A 1 245 ? 18.005 1.425 -4.215 1.00 95.06 245 ASP A N 1
ATOM 1946 C CA . ASP A 1 245 ? 17.593 0.806 -5.465 1.00 95.06 245 ASP A CA 1
ATOM 1947 C C . ASP A 1 245 ? 17.775 1.785 -6.638 1.00 95.06 245 ASP A C 1
ATOM 1949 O O . ASP A 1 245 ? 17.127 2.838 -6.667 1.00 95.06 245 ASP A O 1
ATOM 1953 N N . PRO A 1 246 ? 18.625 1.466 -7.630 1.00 94.94 246 PRO A N 1
ATOM 1954 C CA . PRO A 1 246 ? 18.936 2.399 -8.705 1.00 94.94 246 PRO A CA 1
ATOM 1955 C C . PRO A 1 246 ? 17.730 2.714 -9.598 1.00 94.94 246 PRO A C 1
ATOM 1957 O O . PRO A 1 246 ? 17.666 3.817 -10.131 1.00 94.94 246 PRO A O 1
ATOM 1960 N N . GLU A 1 247 ? 16.771 1.795 -9.757 1.00 94.56 247 GLU A N 1
ATOM 1961 C CA . GLU A 1 247 ? 15.599 2.026 -10.608 1.00 94.56 247 GLU A CA 1
ATOM 1962 C C . GLU A 1 247 ? 14.575 2.939 -9.933 1.00 94.56 247 GLU A C 1
ATOM 1964 O O . GLU A 1 247 ? 13.964 3.776 -10.595 1.00 94.56 247 GLU A O 1
ATOM 1969 N N . ILE A 1 248 ? 14.411 2.809 -8.615 1.00 96.06 248 ILE A N 1
ATOM 1970 C CA . ILE A 1 248 ? 13.536 3.687 -7.827 1.00 96.06 248 ILE A CA 1
ATOM 1971 C C . ILE A 1 248 ? 14.181 5.067 -7.655 1.00 96.06 248 ILE A C 1
ATOM 1973 O O . ILE A 1 248 ? 13.497 6.081 -7.785 1.00 96.06 248 ILE A O 1
ATOM 1977 N N . ARG A 1 249 ? 15.503 5.126 -7.445 1.00 96.69 249 ARG A N 1
ATOM 1978 C CA . ARG A 1 249 ? 16.251 6.386 -7.327 1.00 96.69 249 ARG A CA 1
ATOM 1979 C C . ARG A 1 249 ? 16.203 7.246 -8.588 1.00 96.69 249 ARG A C 1
ATOM 1981 O O . ARG A 1 249 ? 16.262 8.466 -8.498 1.00 96.69 249 ARG A O 1
ATOM 1988 N N . GLU A 1 250 ? 16.100 6.626 -9.759 1.00 95.00 250 GLU A N 1
ATOM 1989 C CA . GLU A 1 250 ? 16.008 7.321 -11.050 1.00 95.00 250 GLU A CA 1
ATOM 1990 C C . GLU A 1 250 ? 14.644 8.016 -11.254 1.00 95.00 250 GLU A C 1
ATOM 1992 O O . GLU A 1 250 ? 14.528 8.993 -12.002 1.00 95.00 250 GLU A O 1
ATOM 1997 N N . TRP A 1 251 ? 13.597 7.529 -10.580 1.00 94.62 251 TRP A N 1
ATOM 1998 C CA . TRP A 1 251 ? 12.217 7.949 -10.814 1.00 94.62 251 TRP A CA 1
ATOM 1999 C C . TRP A 1 251 ? 11.959 9.455 -10.666 1.00 94.62 251 TRP A C 1
ATOM 2001 O O . TRP A 1 251 ? 11.294 10.005 -11.545 1.00 94.62 251 TRP A O 1
ATOM 2011 N N . PRO A 1 252 ? 12.470 10.166 -9.641 1.00 94.50 252 PRO A N 1
ATOM 2012 C CA . PRO A 1 252 ? 12.220 11.600 -9.490 1.00 94.50 252 PRO A CA 1
ATOM 2013 C C . PRO A 1 252 ? 12.688 12.412 -10.700 1.00 94.50 252 PRO A C 1
ATOM 2015 O O . PRO A 1 252 ? 11.947 13.258 -11.208 1.00 94.50 252 PRO A O 1
ATOM 2018 N N . SER A 1 253 ? 13.876 12.098 -11.226 1.00 93.19 253 SER A N 1
ATOM 2019 C CA . SER A 1 253 ? 14.422 12.750 -12.419 1.00 93.19 253 SER A CA 1
ATOM 2020 C C . SER A 1 253 ? 13.611 12.418 -13.673 1.00 93.19 253 SER A C 1
ATOM 2022 O O . SER A 1 253 ? 13.265 13.319 -14.440 1.00 93.19 253 SER A O 1
ATOM 2024 N N . LEU A 1 254 ? 13.247 11.146 -13.867 1.00 90.38 254 LEU A N 1
ATOM 2025 C CA . LEU A 1 254 ? 12.409 10.725 -14.995 1.00 90.38 254 LEU A CA 1
ATOM 2026 C C . LEU A 1 254 ? 11.034 11.393 -14.957 1.00 90.38 254 LEU A C 1
ATOM 2028 O O . LEU A 1 254 ? 10.556 11.897 -15.975 1.00 90.38 254 LEU A O 1
ATOM 2032 N N . ARG A 1 255 ? 10.410 11.452 -13.778 1.00 88.44 255 ARG A N 1
ATOM 2033 C CA . ARG A 1 255 ? 9.098 12.069 -13.596 1.00 88.44 255 ARG A CA 1
ATOM 2034 C C . ARG A 1 255 ? 9.138 13.565 -13.887 1.00 88.44 255 ARG A C 1
ATOM 2036 O O . ARG A 1 255 ? 8.225 14.077 -14.534 1.00 88.44 255 ARG A O 1
ATOM 2043 N N . ALA A 1 256 ? 10.194 14.258 -13.463 1.00 87.62 256 ALA A N 1
ATOM 2044 C CA . ALA A 1 256 ? 10.397 15.665 -13.795 1.00 87.62 256 ALA A CA 1
ATOM 2045 C C . ALA A 1 256 ? 10.494 15.878 -15.318 1.00 87.62 256 ALA A C 1
ATOM 2047 O O . ALA A 1 256 ? 9.828 16.759 -15.859 1.00 87.62 256 ALA A O 1
ATOM 2048 N N . GLN A 1 257 ? 11.238 15.025 -16.030 1.00 87.12 257 GLN A N 1
ATOM 2049 C CA . GLN A 1 257 ? 11.346 15.094 -17.493 1.00 87.12 257 GLN A CA 1
ATOM 2050 C C . GLN A 1 257 ? 10.021 14.793 -18.204 1.00 87.12 257 GLN A C 1
ATOM 2052 O O . GLN A 1 257 ? 9.689 15.463 -19.181 1.00 87.12 257 GLN A O 1
ATOM 2057 N N . GLN A 1 258 ? 9.248 13.820 -17.713 1.00 82.56 258 GLN A N 1
ATOM 2058 C CA . GLN A 1 258 ? 7.916 13.515 -18.244 1.00 82.56 258 GLN A CA 1
ATOM 2059 C C . GLN A 1 258 ? 6.971 14.716 -18.114 1.00 82.56 258 GLN A C 1
ATOM 2061 O O . GLN A 1 258 ? 6.250 15.014 -19.057 1.00 82.56 258 GLN A O 1
ATOM 2066 N N . LYS A 1 259 ? 7.010 15.448 -16.990 1.00 77.56 259 LYS A N 1
ATOM 2067 C CA . LYS A 1 259 ? 6.186 16.655 -16.785 1.00 77.56 259 LYS A CA 1
ATOM 2068 C C . LYS A 1 259 ? 6.570 17.818 -17.706 1.00 77.56 259 LYS A C 1
ATOM 2070 O O . LYS A 1 259 ? 5.720 18.636 -18.036 1.00 77.56 259 LYS A O 1
ATOM 2075 N N . LEU A 1 260 ? 7.835 17.896 -18.123 1.00 73.94 260 LEU A N 1
ATOM 2076 C CA . LEU A 1 260 ? 8.322 18.920 -19.057 1.00 73.94 260 LEU A CA 1
ATOM 2077 C C . LEU A 1 260 ? 7.973 18.621 -20.520 1.00 73.94 260 LEU A C 1
ATOM 2079 O O . LEU A 1 260 ? 8.038 19.520 -21.356 1.00 73.94 260 LEU A O 1
ATOM 2083 N N . ARG A 1 261 ? 7.616 17.374 -20.842 1.00 63.16 261 ARG A N 1
ATOM 2084 C CA . ARG A 1 261 ? 7.167 16.962 -22.173 1.00 63.16 261 ARG A CA 1
ATOM 2085 C C . ARG A 1 261 ? 5.639 16.895 -22.163 1.00 63.16 261 ARG A C 1
ATOM 2087 O O . ARG A 1 261 ? 5.102 15.842 -21.830 1.00 63.16 261 ARG A O 1
ATOM 2094 N N . PRO A 1 262 ? 4.919 17.979 -22.501 1.00 52.38 262 PRO A N 1
ATOM 2095 C CA . PRO A 1 262 ? 3.470 17.905 -22.599 1.00 52.38 262 PRO A CA 1
ATOM 2096 C C . PRO A 1 262 ? 3.109 16.847 -23.644 1.00 52.38 262 PRO A C 1
ATOM 2098 O O . PRO A 1 262 ? 3.450 16.984 -24.821 1.00 52.38 262 PRO A O 1
ATOM 2101 N N . ASN A 1 263 ? 2.427 15.783 -23.222 1.00 48.38 263 ASN A N 1
ATOM 2102 C CA . ASN A 1 263 ? 1.811 14.865 -24.168 1.00 48.38 263 ASN A CA 1
ATOM 2103 C C . ASN A 1 263 ? 0.799 15.667 -24.998 1.00 48.38 263 ASN A C 1
ATOM 2105 O O . ASN A 1 263 ? 0.004 16.431 -24.447 1.00 48.38 263 ASN A O 1
ATOM 2109 N N . ALA A 1 264 ? 0.797 15.493 -26.322 1.00 44.38 264 ALA A N 1
ATOM 2110 C CA . ALA A 1 264 ? -0.136 16.183 -27.219 1.00 44.38 264 ALA A CA 1
ATOM 2111 C C . ALA A 1 264 ? -1.620 15.952 -26.839 1.00 44.38 264 ALA A C 1
ATOM 2113 O O . ALA A 1 264 ? -2.470 16.778 -27.157 1.00 44.38 264 ALA A O 1
ATOM 2114 N N . SER A 1 265 ? -1.924 14.881 -26.093 1.00 46.69 265 SER A N 1
ATOM 2115 C CA . SER A 1 265 ? -3.252 14.579 -25.544 1.00 46.69 265 SER A CA 1
ATOM 2116 C C . SER A 1 265 ? -3.593 15.309 -24.233 1.00 46.69 265 SER A C 1
ATOM 2118 O O . SER A 1 265 ? -4.769 15.476 -23.925 1.00 46.69 265 SER A O 1
ATOM 2120 N N . GLU A 1 266 ? -2.606 15.757 -23.448 1.00 43.50 266 GLU A N 1
ATOM 2121 C CA . GLU A 1 266 ? -2.842 16.502 -22.197 1.00 43.50 266 GLU A CA 1
ATOM 2122 C C . GLU A 1 266 ? -3.177 17.970 -22.456 1.00 43.50 266 GLU A C 1
ATOM 2124 O O . GLU A 1 266 ? -3.966 18.541 -21.710 1.00 43.50 266 GLU A O 1
ATOM 2129 N N . LYS A 1 267 ? -2.671 18.566 -23.547 1.00 40.66 267 LYS A N 1
ATOM 2130 C CA . LYS A 1 267 ? -3.138 19.894 -23.985 1.00 40.66 267 LYS A CA 1
ATOM 2131 C C . LYS A 1 267 ? -4.648 19.895 -24.226 1.00 40.66 267 LYS A C 1
ATOM 2133 O O . LYS A 1 267 ? -5.336 20.760 -23.706 1.00 40.66 267 LYS A O 1
ATOM 2138 N N . SER A 1 268 ? -5.165 18.863 -24.894 1.00 40.62 268 SER A N 1
ATOM 2139 C CA . SER A 1 268 ? -6.596 18.729 -25.181 1.00 40.62 268 SER A CA 1
ATOM 2140 C C . SER A 1 268 ? -7.450 18.559 -23.917 1.00 40.62 268 SER A C 1
ATOM 2142 O O . SER A 1 268 ? -8.496 19.192 -23.822 1.00 40.62 268 SER A O 1
ATOM 2144 N N . LEU A 1 269 ? -7.016 17.773 -22.924 1.00 39.22 269 LEU A N 1
ATOM 2145 C CA . LEU A 1 269 ? -7.781 17.558 -21.684 1.00 39.22 269 LEU A CA 1
ATOM 2146 C C . LEU A 1 269 ? -7.680 18.734 -20.700 1.00 39.22 269 LEU A C 1
ATOM 2148 O O . LEU A 1 269 ? -8.668 19.081 -20.060 1.00 39.22 269 LEU A O 1
ATOM 2152 N N . VAL A 1 270 ? -6.518 19.388 -20.606 1.00 41.84 270 VAL A N 1
ATOM 2153 C CA . VAL A 1 270 ? -6.331 20.565 -19.740 1.00 41.84 270 VAL A CA 1
ATOM 2154 C C . VAL A 1 270 ? -7.009 21.805 -20.332 1.00 41.84 270 VAL A C 1
ATOM 2156 O O . VAL A 1 270 ? -7.532 22.619 -19.574 1.00 41.84 270 VAL A O 1
ATOM 2159 N N . GLU A 1 271 ? -7.066 21.946 -21.660 1.00 41.31 271 GLU A N 1
ATOM 2160 C CA . GLU A 1 271 ? -7.835 23.015 -22.318 1.00 41.31 271 GLU A CA 1
ATOM 2161 C C . GLU A 1 271 ? -9.347 22.752 -22.295 1.00 41.31 271 GLU A C 1
ATOM 2163 O O . GLU A 1 271 ? -10.110 23.703 -22.167 1.00 41.31 271 GLU A O 1
ATOM 2168 N N . THR A 1 272 ? -9.801 21.493 -22.338 1.00 38.19 272 THR A N 1
ATOM 2169 C CA . THR A 1 272 ? -11.245 21.178 -22.260 1.00 38.19 272 THR A CA 1
ATOM 2170 C C . THR A 1 272 ? -11.799 21.133 -20.832 1.00 38.19 272 THR A C 1
ATOM 2172 O O . THR A 1 272 ? -12.999 21.331 -20.654 1.00 38.19 272 THR A O 1
ATOM 2175 N N . GLN A 1 273 ? -10.963 20.922 -19.805 1.00 40.00 273 GLN A N 1
ATOM 2176 C CA . GLN A 1 273 ? -11.387 20.939 -18.393 1.00 40.00 273 GLN A CA 1
ATOM 2177 C C . GLN A 1 273 ? -11.084 22.240 -17.644 1.00 40.00 273 GLN A C 1
ATOM 2179 O O . GLN A 1 273 ? -11.634 22.458 -16.561 1.00 40.00 273 GLN A O 1
ATOM 2184 N N . ARG A 1 274 ? -10.263 23.145 -18.192 1.00 37.50 274 ARG A N 1
ATOM 2185 C CA . ARG A 1 274 ? -10.231 24.520 -17.689 1.00 37.50 274 ARG A CA 1
ATOM 2186 C C . ARG A 1 274 ? -11.535 25.190 -18.095 1.00 37.50 274 ARG A C 1
ATOM 2188 O O . ARG A 1 274 ? -11.635 25.762 -19.176 1.00 37.50 274 ARG A O 1
ATOM 2195 N N . ARG A 1 275 ? -12.523 25.180 -17.194 1.00 44.66 275 ARG A N 1
ATOM 2196 C CA . ARG A 1 275 ? -13.527 26.249 -17.211 1.00 44.66 275 ARG A CA 1
ATOM 2197 C C . ARG A 1 275 ? -12.755 27.572 -17.305 1.00 44.66 275 ARG A C 1
ATOM 2199 O O . ARG A 1 275 ? -11.749 27.700 -16.593 1.00 44.66 275 ARG A O 1
ATOM 2206 N N . PRO A 1 276 ? -13.148 28.504 -18.192 1.00 44.62 276 PRO A N 1
ATOM 2207 C CA . PRO A 1 276 ? -12.508 29.806 -18.245 1.00 44.62 276 PRO A CA 1
ATOM 2208 C C . PRO A 1 276 ? -12.477 30.341 -16.818 1.00 44.62 276 PRO A C 1
ATOM 2210 O O . PRO A 1 276 ? -13.510 30.375 -16.148 1.00 44.62 276 PRO A O 1
ATOM 2213 N N . ARG A 1 277 ? -11.281 30.649 -16.307 1.00 48.97 277 ARG A N 1
ATOM 2214 C CA . ARG A 1 277 ? -11.192 31.338 -15.024 1.00 48.97 277 ARG A CA 1
ATOM 2215 C C . ARG A 1 277 ? -11.861 32.678 -15.252 1.00 48.97 277 ARG A C 1
ATOM 2217 O O . ARG A 1 277 ? -11.328 33.473 -16.021 1.00 48.97 277 ARG A O 1
ATOM 2224 N N . PHE A 1 278 ? -13.011 32.885 -14.621 1.00 47.12 278 PHE A N 1
ATOM 2225 C CA . PHE A 1 278 ? -13.614 34.200 -14.569 1.00 47.12 278 PHE A CA 1
ATOM 2226 C C . PHE A 1 278 ? -12.558 35.182 -14.064 1.00 47.12 278 PHE A C 1
ATOM 2228 O O . PHE A 1 278 ? -11.845 34.923 -13.086 1.00 47.12 278 PHE A O 1
ATOM 2235 N N . THR A 1 279 ? -12.431 36.298 -14.761 1.00 58.09 279 THR A N 1
ATOM 2236 C CA . THR A 1 279 ? -11.738 37.479 -14.264 1.00 58.09 279 THR A CA 1
ATOM 2237 C C . THR A 1 279 ? -12.362 37.915 -12.933 1.00 58.09 279 THR A C 1
ATOM 2239 O O . THR A 1 279 ? -13.468 37.507 -12.570 1.00 58.09 279 THR A O 1
ATOM 2242 N N . ALA A 1 280 ? -11.650 38.737 -12.160 1.00 48.34 280 ALA A N 1
ATOM 2243 C CA . ALA A 1 280 ? -12.192 39.270 -10.908 1.00 48.34 280 ALA A CA 1
ATOM 2244 C C . ALA A 1 280 ? -13.545 39.974 -11.137 1.00 48.34 280 ALA A C 1
ATOM 2246 O O . ALA A 1 280 ? -14.476 39.794 -10.360 1.00 48.34 280 ALA A O 1
ATOM 2247 N N . GLU A 1 281 ? -13.668 40.692 -12.253 1.00 54.44 281 GLU A N 1
ATOM 2248 C CA . GLU A 1 281 ? -14.891 41.374 -12.671 1.00 54.44 281 GLU A CA 1
ATOM 2249 C C . GLU A 1 281 ? -16.016 40.395 -13.034 1.00 54.44 281 GLU A C 1
ATOM 2251 O O . GLU A 1 281 ? -17.146 40.558 -12.583 1.00 54.44 281 GLU A O 1
ATOM 2256 N N . GLU A 1 282 ? -15.716 39.323 -13.771 1.00 55.84 282 GLU A N 1
ATOM 2257 C CA . GLU A 1 282 ? -16.715 38.302 -14.104 1.00 55.84 282 GLU A CA 1
ATOM 2258 C C . GLU A 1 282 ? -17.191 37.516 -12.875 1.00 55.84 282 GLU A C 1
ATOM 2260 O O . GLU A 1 282 ? -18.371 37.183 -12.794 1.00 55.84 282 GLU A O 1
ATOM 2265 N N . ASN A 1 283 ? -16.320 37.266 -11.890 1.00 53.53 283 ASN A N 1
ATOM 2266 C CA . ASN A 1 283 ? -16.729 36.654 -10.621 1.00 53.53 283 ASN A CA 1
ATOM 2267 C C . ASN A 1 283 ? -17.673 37.573 -9.841 1.00 53.53 283 ASN A C 1
ATOM 2269 O O . ASN A 1 283 ? -18.709 37.122 -9.355 1.00 53.53 283 ASN A O 1
ATOM 2273 N N . VAL A 1 284 ? -17.344 38.867 -9.756 1.00 55.62 284 VAL A N 1
ATOM 2274 C CA . VAL A 1 284 ? -18.206 39.871 -9.119 1.00 55.62 284 VAL A CA 1
ATOM 2275 C C . VAL A 1 284 ? -19.559 39.930 -9.831 1.00 55.62 284 VAL A C 1
ATOM 2277 O O . VAL A 1 284 ? -20.598 39.832 -9.180 1.00 55.62 284 VAL A O 1
ATOM 2280 N N . ASN A 1 285 ? -19.568 39.989 -11.162 1.00 57.53 285 ASN A N 1
ATOM 2281 C CA . ASN A 1 285 ? -20.797 40.049 -11.953 1.00 57.53 285 ASN A CA 1
ATOM 2282 C C . ASN A 1 285 ? -21.642 38.771 -11.846 1.00 57.53 285 ASN A C 1
ATOM 2284 O O . ASN A 1 285 ? -22.866 38.859 -11.767 1.00 57.53 285 ASN A O 1
ATOM 2288 N N . ALA A 1 286 ? -21.020 37.590 -11.793 1.00 55.78 286 ALA A N 1
ATOM 2289 C CA . ALA A 1 286 ? -21.723 36.324 -11.595 1.00 55.78 286 ALA A CA 1
ATOM 2290 C C . ALA A 1 286 ? -22.407 36.261 -10.220 1.00 55.78 286 ALA A C 1
ATOM 2292 O O . ALA A 1 286 ? -23.547 35.804 -10.120 1.00 55.78 286 ALA A O 1
ATOM 2293 N N . ILE A 1 287 ? -21.746 36.778 -9.177 1.00 53.16 287 ILE A N 1
ATOM 2294 C CA . ILE A 1 287 ? -22.328 36.910 -7.836 1.00 53.16 287 ILE A CA 1
ATOM 2295 C C . ILE A 1 287 ? -23.512 37.889 -7.868 1.00 53.16 287 ILE A C 1
ATOM 2297 O O . ILE A 1 287 ? -24.593 37.545 -7.392 1.00 53.16 287 ILE A O 1
ATOM 2301 N N . TYR A 1 288 ? -23.360 39.061 -8.497 1.00 54.62 288 TYR A N 1
ATOM 2302 C CA . TYR A 1 288 ? -24.448 40.037 -8.660 1.00 54.62 288 TYR A CA 1
ATOM 2303 C C . TYR A 1 288 ? -25.660 39.460 -9.407 1.00 54.62 288 TYR A C 1
ATOM 2305 O O . TYR A 1 288 ? -26.799 39.636 -8.971 1.00 54.62 288 TYR A O 1
ATOM 2313 N N . ALA A 1 289 ? -25.431 38.745 -10.510 1.00 57.00 289 ALA A N 1
ATOM 2314 C CA . ALA A 1 289 ? -26.491 38.157 -11.325 1.00 57.00 289 ALA A CA 1
ATOM 2315 C C . ALA A 1 289 ? -27.245 37.045 -10.581 1.00 57.00 289 ALA A C 1
ATOM 2317 O O . ALA A 1 289 ? -28.474 36.979 -10.645 1.00 57.00 289 ALA A O 1
ATOM 2318 N N . ALA A 1 290 ? -26.524 36.201 -9.836 1.00 53.22 290 ALA A N 1
ATOM 2319 C CA . ALA A 1 290 ? -27.133 35.177 -8.997 1.00 53.22 290 ALA A CA 1
ATOM 2320 C C . ALA A 1 290 ? -28.028 35.819 -7.921 1.00 53.22 290 ALA A C 1
ATOM 2322 O O . ALA A 1 290 ? -29.169 35.394 -7.750 1.00 53.22 290 ALA A O 1
ATOM 2323 N N . ILE A 1 291 ? -27.557 36.898 -7.283 1.00 50.44 291 ILE A N 1
ATOM 2324 C CA . ILE A 1 291 ? -28.292 37.686 -6.276 1.00 50.44 291 ILE A CA 1
ATOM 2325 C C . ILE A 1 291 ? -29.570 38.303 -6.831 1.00 50.44 291 ILE A C 1
ATOM 2327 O O . ILE A 1 291 ? -30.616 38.171 -6.204 1.00 50.44 291 ILE A O 1
ATOM 2331 N N . GLN A 1 292 ? -29.530 38.893 -8.024 1.00 53.72 292 GLN A N 1
ATOM 2332 C CA . GLN A 1 292 ? -30.737 39.431 -8.661 1.00 53.72 292 GLN A CA 1
ATOM 2333 C C . GLN A 1 292 ? -31.747 38.345 -9.066 1.00 53.72 292 GLN A C 1
ATOM 2335 O O . GLN A 1 292 ? -32.944 38.620 -9.146 1.00 53.72 292 GLN A O 1
ATOM 2340 N N . CYS A 1 293 ? -31.285 37.115 -9.315 1.00 52.38 293 CYS A N 1
ATOM 2341 C CA . CYS A 1 293 ? -32.147 35.977 -9.642 1.00 52.38 293 CYS A CA 1
ATOM 2342 C C . CYS A 1 293 ? -32.721 35.266 -8.399 1.00 52.38 293 CYS A C 1
ATOM 2344 O O . CYS A 1 293 ? -33.743 34.583 -8.507 1.00 52.38 293 CYS A O 1
ATOM 2346 N N . GLY A 1 294 ? -32.095 35.415 -7.225 1.00 50.09 294 GLY A N 1
ATOM 2347 C CA . GLY A 1 294 ? -32.632 34.960 -5.942 1.00 50.09 294 GLY A CA 1
ATOM 2348 C C . GLY A 1 294 ? -33.774 35.868 -5.484 1.00 50.09 294 GLY A C 1
ATOM 2349 O O . GLY A 1 294 ? -33.662 37.086 -5.523 1.00 50.09 294 GLY A O 1
ATOM 2350 N N . ARG A 1 295 ? -34.913 35.288 -5.091 1.00 54.88 295 ARG A N 1
ATOM 2351 C CA . ARG A 1 295 ? -36.143 36.024 -4.737 1.00 54.88 295 ARG A CA 1
ATOM 2352 C C . ARG A 1 295 ? -35.917 37.129 -3.684 1.00 54.88 295 ARG A C 1
ATOM 2354 O O . ARG A 1 295 ? -34.983 37.062 -2.892 1.00 54.88 295 ARG A O 1
ATOM 2361 N N . LYS A 1 296 ? -36.862 38.087 -3.651 1.00 52.50 296 LYS A N 1
ATOM 2362 C CA . LYS A 1 296 ? -36.938 39.312 -2.813 1.00 52.50 296 LYS A CA 1
ATOM 2363 C C . LYS A 1 296 ? -36.405 39.205 -1.373 1.00 52.50 296 LYS A C 1
ATOM 2365 O O . LYS A 1 296 ? -35.895 40.187 -0.857 1.00 52.50 296 LYS A O 1
ATOM 2370 N N . GLU A 1 297 ? -36.471 38.033 -0.754 1.00 49.03 297 GLU A N 1
ATOM 2371 C CA . GLU A 1 297 ? -36.016 37.760 0.616 1.00 49.03 297 GLU A CA 1
ATOM 2372 C C . GLU A 1 297 ? -34.519 38.049 0.853 1.00 49.03 297 GLU A C 1
ATOM 2374 O O . GLU A 1 297 ? -34.142 38.401 1.966 1.00 49.03 297 GLU A O 1
ATOM 2379 N N . LEU A 1 298 ? -33.666 37.955 -0.177 1.00 45.41 298 LEU A N 1
ATOM 2380 C CA . LEU A 1 298 ? -32.237 38.298 -0.075 1.00 45.41 298 LEU A CA 1
ATOM 2381 C C . LEU A 1 298 ? -31.936 39.778 -0.347 1.00 45.41 298 LEU A C 1
ATOM 2383 O O . LEU A 1 298 ? -30.891 40.268 0.074 1.00 45.41 298 LEU A O 1
ATOM 2387 N N . ALA A 1 299 ? -32.836 40.487 -1.033 1.00 48.53 299 ALA A N 1
ATOM 2388 C CA . ALA A 1 299 ? -32.692 41.917 -1.308 1.00 48.53 299 ALA A CA 1
ATOM 2389 C C . ALA A 1 299 ? -32.964 42.775 -0.059 1.00 48.53 299 ALA A C 1
ATOM 2391 O O . ALA A 1 299 ? -32.392 43.853 0.075 1.00 48.53 299 ALA A O 1
ATOM 2392 N N . ASP A 1 300 ? -33.793 42.271 0.863 1.00 46.56 300 ASP A N 1
ATOM 2393 C CA . ASP A 1 300 ? -34.184 42.962 2.098 1.00 46.56 300 ASP A CA 1
ATOM 2394 C C . ASP A 1 300 ? -33.234 42.685 3.285 1.00 46.56 300 ASP A C 1
ATOM 2396 O O . ASP A 1 300 ? -33.369 43.292 4.351 1.00 46.56 300 ASP A O 1
ATOM 2400 N N . MET A 1 301 ? -32.252 41.783 3.139 1.00 43.44 301 MET A N 1
ATOM 2401 C CA . MET A 1 301 ? -31.239 41.574 4.177 1.00 43.44 301 MET A CA 1
ATOM 2402 C C . MET A 1 301 ? -30.279 42.771 4.209 1.00 43.44 301 MET A C 1
ATOM 2404 O O . MET A 1 301 ? -29.554 43.022 3.248 1.00 43.44 301 MET A O 1
ATOM 2408 N N . VAL A 1 302 ? -30.220 43.469 5.353 1.00 45.81 302 VAL A N 1
ATOM 2409 C CA . VAL A 1 302 ? -29.299 44.588 5.675 1.00 45.81 302 VAL A CA 1
ATOM 2410 C C . VAL A 1 302 ? -27.848 44.094 5.825 1.00 45.81 302 VAL A C 1
ATOM 2412 O O . VAL A 1 302 ? -27.136 44.431 6.763 1.00 45.81 302 VAL A O 1
ATOM 2415 N N . PHE A 1 303 ? -27.406 43.211 4.936 1.00 42.28 303 PHE A N 1
ATOM 2416 C CA . PHE A 1 303 ? -26.031 42.737 4.866 1.00 42.28 303 PHE A CA 1
ATOM 2417 C C . PHE A 1 303 ? -25.185 43.579 3.905 1.00 42.28 303 PHE A C 1
ATOM 2419 O O . PHE A 1 303 ? -23.971 43.405 3.899 1.00 42.28 303 PHE A O 1
ATOM 2426 N N . TRP A 1 304 ? -25.782 44.508 3.136 1.00 45.47 304 TRP A N 1
ATOM 2427 C CA . TRP A 1 304 ? -25.087 45.235 2.067 1.00 45.47 304 TRP A CA 1
ATOM 2428 C C . TRP A 1 304 ? -25.422 46.734 1.967 1.00 45.47 304 TRP A C 1
ATOM 2430 O O . TRP A 1 304 ? -26.468 47.177 2.442 1.00 45.47 304 TRP A O 1
ATOM 2440 N N . PRO A 1 305 ? -24.486 47.536 1.420 1.00 42.06 305 PRO A N 1
ATOM 2441 C CA . PRO A 1 305 ? -24.407 48.969 1.662 1.00 42.06 305 PRO A CA 1
ATOM 2442 C C . PRO A 1 305 ? -25.440 49.768 0.870 1.00 42.06 305 PRO A C 1
ATOM 2444 O O . PRO A 1 305 ? -25.661 49.531 -0.314 1.00 42.06 305 PRO A O 1
ATOM 2447 N N . SER A 1 306 ? -26.016 50.784 1.510 1.00 43.41 306 SER A N 1
ATOM 2448 C CA . SER A 1 306 ? -26.667 51.896 0.813 1.00 43.41 306 SER A CA 1
ATOM 2449 C C . SER A 1 306 ? -25.635 52.685 0.000 1.00 43.41 306 SER A C 1
ATOM 2451 O O . SER A 1 306 ? -24.464 52.711 0.380 1.00 43.41 306 SER A O 1
ATOM 2453 N N . GLU A 1 307 ? -26.071 53.380 -1.057 1.00 43.88 307 GLU A N 1
ATOM 2454 C CA . GLU A 1 307 ? -25.250 54.132 -2.035 1.00 43.88 307 GLU A CA 1
ATOM 2455 C C . GLU A 1 307 ? -24.144 55.048 -1.450 1.00 43.88 307 GLU A C 1
ATOM 2457 O O . GLU A 1 307 ? -23.255 55.473 -2.181 1.00 43.88 307 GLU A O 1
ATOM 2462 N N . GLY A 1 308 ? -24.144 55.333 -0.144 1.00 42.12 308 GLY A N 1
ATOM 2463 C CA . GLY A 1 308 ? -23.124 56.129 0.546 1.00 42.12 308 GLY A CA 1
ATOM 2464 C C . GLY A 1 308 ? -22.004 55.374 1.283 1.00 42.12 308 GLY A C 1
ATOM 2465 O O . GLY A 1 308 ? -21.100 56.039 1.785 1.00 42.12 308 GLY A O 1
ATOM 2466 N N . THR A 1 309 ? -22.020 54.039 1.403 1.00 42.62 309 THR A N 1
ATOM 2467 C CA . THR A 1 309 ? -21.085 53.311 2.297 1.00 42.62 309 THR A CA 1
ATOM 2468 C C . THR A 1 309 ? -20.593 51.976 1.737 1.00 42.62 309 THR A C 1
ATOM 2470 O O . THR A 1 309 ? -20.727 50.940 2.376 1.00 42.62 309 THR A O 1
ATOM 2473 N N . VAL A 1 310 ? -19.969 51.961 0.559 1.00 41.41 310 VAL A N 1
ATOM 2474 C CA . VAL A 1 310 ? -19.291 50.750 0.055 1.00 41.41 310 VAL A CA 1
ATOM 2475 C C . VAL A 1 310 ? -17.877 50.655 0.663 1.00 41.41 310 VAL A C 1
ATOM 2477 O O . VAL A 1 310 ? -17.050 51.511 0.357 1.00 41.41 310 VAL A O 1
ATOM 2480 N N . PRO A 1 311 ? -17.535 49.630 1.476 1.00 40.34 311 PRO A N 1
ATOM 2481 C CA . PRO A 1 311 ? -16.185 49.485 2.043 1.00 40.34 311 PRO A CA 1
ATOM 2482 C C . PRO A 1 311 ? -15.138 48.988 1.031 1.00 40.34 311 PRO A C 1
ATOM 2484 O O . PRO A 1 311 ? -13.953 48.939 1.345 1.00 40.34 311 PRO A O 1
ATOM 2487 N N . TRP A 1 312 ? -15.565 48.584 -0.170 1.00 43.03 312 TRP A N 1
ATOM 2488 C CA . TRP A 1 312 ? -14.761 47.757 -1.082 1.00 43.03 312 TRP A CA 1
ATOM 2489 C C . TRP A 1 312 ? -14.488 48.380 -2.452 1.00 43.03 312 TRP A C 1
ATOM 2491 O O . TRP A 1 312 ? -13.948 47.712 -3.329 1.00 43.03 312 TRP A O 1
ATOM 2501 N N . THR A 1 313 ? -14.800 49.658 -2.651 1.00 33.53 313 THR A N 1
ATOM 2502 C CA . THR A 1 313 ? -14.374 50.384 -3.855 1.00 33.53 313 THR A CA 1
ATOM 2503 C C . THR A 1 313 ? -13.599 51.628 -3.465 1.00 33.53 313 THR A C 1
ATOM 2505 O O . THR A 1 313 ? -14.195 52.550 -2.907 1.00 33.53 313 THR A O 1
ATOM 2508 N N . PRO A 1 314 ? -12.307 51.741 -3.806 1.00 38.25 314 PRO A N 1
ATOM 2509 C CA . PRO A 1 314 ? -11.676 53.036 -3.836 1.00 38.25 314 PRO A CA 1
ATOM 2510 C C . PRO A 1 314 ? -11.966 53.675 -5.194 1.00 38.25 314 PRO A C 1
ATOM 2512 O O . PRO A 1 314 ? -11.378 53.319 -6.215 1.00 38.25 314 PRO A O 1
ATOM 2515 N N . LEU A 1 315 ? -12.790 54.719 -5.188 1.00 38.16 315 LEU A N 1
ATOM 2516 C CA . LEU A 1 315 ? -12.488 55.869 -6.033 1.00 38.16 315 LEU A CA 1
ATOM 2517 C C . LEU A 1 315 ? -11.192 56.498 -5.481 1.00 38.16 315 LEU A C 1
ATOM 2519 O O . LEU A 1 315 ? -11.208 57.378 -4.627 1.00 38.16 315 LEU A O 1
ATOM 2523 N N . GLY A 1 316 ? -10.049 55.977 -5.936 1.00 41.62 316 GLY A N 1
ATOM 2524 C CA . GLY A 1 316 ? -8.801 56.734 -6.052 1.00 41.62 316 GLY A CA 1
ATOM 2525 C C . GLY A 1 316 ? -7.933 57.009 -4.813 1.00 41.62 316 GLY A C 1
ATOM 2526 O O . GLY A 1 316 ? -7.181 57.979 -4.867 1.00 41.62 316 GLY A O 1
ATOM 2527 N N . ARG A 1 317 ? -7.947 56.220 -3.727 1.00 39.16 317 ARG A N 1
ATOM 2528 C CA . ARG A 1 317 ? -6.940 56.360 -2.643 1.00 39.16 317 ARG A CA 1
ATOM 2529 C C . ARG A 1 317 ? -6.408 55.012 -2.148 1.00 39.16 317 ARG A C 1
ATOM 2531 O O . ARG A 1 317 ? -7.127 54.021 -2.176 1.00 39.16 317 ARG A O 1
ATOM 2538 N N . GLU A 1 318 ? -5.128 55.011 -1.772 1.00 40.34 318 GLU A N 1
ATOM 2539 C CA . GLU A 1 318 ? -4.291 53.855 -1.417 1.00 40.34 318 GLU A CA 1
ATOM 2540 C C . GLU A 1 318 ? -4.986 52.830 -0.507 1.00 40.34 318 GLU A C 1
ATOM 2542 O O . GLU A 1 318 ? -5.634 53.174 0.482 1.00 40.34 318 GLU A O 1
ATOM 2547 N N . ILE A 1 319 ? -4.820 51.552 -0.857 1.00 40.94 319 ILE A N 1
ATOM 2548 C CA . ILE A 1 319 ? -5.381 50.392 -0.161 1.00 40.94 319 ILE A CA 1
ATOM 2549 C C . ILE A 1 319 ? -4.727 50.280 1.221 1.00 40.94 319 ILE A C 1
ATOM 2551 O O . ILE A 1 319 ? -3.572 49.871 1.334 1.00 40.94 319 ILE A O 1
ATOM 2555 N N . GLN A 1 320 ? -5.470 50.599 2.278 1.00 39.56 320 GLN A N 1
ATOM 2556 C CA . GLN A 1 320 ? -5.132 50.145 3.626 1.00 39.56 320 GLN A CA 1
ATOM 2557 C C . GLN A 1 320 ? -5.585 48.679 3.750 1.00 39.56 320 GLN A C 1
ATOM 2559 O O . GLN A 1 320 ? -6.759 48.393 3.495 1.00 39.56 320 GLN A O 1
ATOM 2564 N N . PRO A 1 321 ? -4.692 47.729 4.078 1.00 39.19 321 PRO A N 1
ATOM 2565 C CA . PRO A 1 321 ? -5.065 46.327 4.204 1.00 39.19 321 PRO A CA 1
ATOM 2566 C C . PRO A 1 321 ? -6.066 46.142 5.350 1.00 39.19 321 PRO A C 1
ATOM 2568 O O . PRO A 1 321 ? -5.862 46.632 6.459 1.00 39.19 321 PRO A O 1
ATOM 2571 N N . LEU A 1 322 ? -7.156 45.430 5.060 1.00 43.56 322 LEU A N 1
ATOM 2572 C CA . LEU A 1 322 ? -8.189 45.071 6.026 1.00 43.56 322 LEU A CA 1
ATOM 2573 C C . LEU A 1 322 ? -7.568 44.284 7.189 1.00 43.56 322 LEU A C 1
ATOM 2575 O O . LEU A 1 322 ? -6.993 43.214 6.975 1.00 43.56 322 LEU A O 1
ATOM 2579 N N . ASP A 1 323 ? -7.733 44.772 8.418 1.00 48.31 323 ASP A N 1
ATOM 2580 C CA . ASP A 1 323 ? -7.415 43.993 9.614 1.00 48.31 323 ASP A CA 1
ATOM 2581 C C . ASP A 1 323 ? -8.518 42.950 9.843 1.00 48.31 323 ASP A C 1
ATOM 2583 O O . ASP A 1 323 ? -9.520 43.170 10.530 1.00 48.31 323 ASP A O 1
ATOM 2587 N N . VAL A 1 324 ? -8.333 41.796 9.198 1.00 43.44 324 VAL A N 1
ATOM 2588 C CA . VAL A 1 324 ? -9.246 40.645 9.236 1.00 43.44 324 VAL A CA 1
ATOM 2589 C C . VAL A 1 324 ? -9.509 40.187 10.671 1.00 43.44 324 VAL A C 1
ATOM 2591 O O . VAL A 1 324 ? -10.607 39.720 10.977 1.00 43.44 324 VAL A O 1
ATOM 2594 N N . LYS A 1 325 ? -8.526 40.345 11.564 1.00 45.62 325 LYS A N 1
ATOM 2595 C CA . LYS A 1 325 ? -8.645 39.934 12.959 1.00 45.62 325 LYS A CA 1
ATOM 2596 C C . LYS A 1 325 ? -9.607 40.855 13.703 1.00 45.62 325 LYS A C 1
ATOM 2598 O O . LYS A 1 325 ? -10.560 40.362 14.301 1.00 45.62 325 LYS A O 1
ATOM 2603 N N . ALA A 1 326 ? -9.419 42.169 13.588 1.00 53.50 326 ALA A N 1
ATOM 2604 C CA . ALA A 1 326 ? -10.313 43.145 14.208 1.00 53.50 326 ALA A CA 1
ATOM 2605 C C . ALA A 1 326 ? -11.757 43.020 13.686 1.00 53.50 326 ALA A C 1
ATOM 2607 O O . ALA A 1 326 ? -12.715 43.140 14.450 1.00 53.50 326 ALA A O 1
ATOM 2608 N N . TRP A 1 327 ? -11.924 42.727 12.391 1.00 55.25 327 TRP A N 1
ATOM 2609 C CA . TRP A 1 327 ? -13.239 42.482 11.794 1.00 55.25 327 TRP A CA 1
ATOM 2610 C C . TRP A 1 327 ? -13.913 41.225 12.362 1.00 55.25 327 TRP A C 1
ATOM 2612 O O . TRP A 1 327 ? -15.067 41.279 12.794 1.00 55.25 327 TRP A O 1
ATOM 2622 N N . PHE A 1 328 ? -13.186 40.106 12.419 1.00 47.69 328 PHE A N 1
ATOM 2623 C CA . PHE A 1 328 ? -13.712 38.839 12.926 1.00 47.69 328 PHE A CA 1
ATOM 2624 C C . PHE A 1 328 ? -14.053 38.904 14.422 1.00 47.69 328 PHE A C 1
ATOM 2626 O O . PHE A 1 328 ? -15.085 38.382 14.852 1.00 47.69 328 PHE A O 1
ATOM 2633 N N . GLU A 1 329 ? -13.221 39.581 15.215 1.00 53.78 329 GLU A N 1
ATOM 2634 C CA . GLU A 1 329 ? -13.458 39.797 16.645 1.00 53.78 329 GLU A CA 1
ATOM 2635 C C . GLU A 1 329 ? -14.712 40.651 16.883 1.00 53.78 329 GLU A C 1
ATOM 2637 O O . GLU A 1 329 ? -15.519 40.322 17.753 1.00 53.78 329 GLU A O 1
ATOM 2642 N N . ASN A 1 330 ? -14.947 41.685 16.067 1.00 57.28 330 ASN A N 1
ATOM 2643 C CA . ASN A 1 330 ? -16.155 42.509 16.166 1.00 57.28 330 ASN A CA 1
ATOM 2644 C C . ASN A 1 330 ? -17.437 41.721 15.869 1.00 57.28 330 ASN A C 1
ATOM 2646 O O . ASN A 1 330 ? -18.404 41.811 16.627 1.00 57.28 330 ASN A O 1
ATOM 2650 N N . ILE A 1 331 ? -17.438 40.919 14.800 1.00 55.06 331 ILE A N 1
ATOM 2651 C CA . ILE A 1 331 ? -18.583 40.068 14.438 1.00 55.06 331 ILE A CA 1
ATOM 2652 C C . ILE A 1 331 ? -18.845 39.035 15.540 1.00 55.06 331 ILE A C 1
ATOM 2654 O O . ILE A 1 331 ? -19.982 38.860 15.975 1.00 55.06 331 ILE A O 1
ATOM 2658 N N . SER A 1 332 ? -17.789 38.392 16.042 1.00 54.75 332 SER A N 1
ATOM 2659 C CA . SER A 1 332 ? -17.900 37.381 17.100 1.00 54.75 332 SER A CA 1
ATOM 2660 C C . SER A 1 332 ? -18.469 37.974 18.391 1.00 54.75 332 SER A C 1
ATOM 2662 O O . SER A 1 332 ? -19.384 37.404 18.985 1.00 54.75 332 SER A O 1
ATOM 2664 N N . ASN A 1 333 ? -17.993 39.155 18.794 1.00 60.22 333 ASN A N 1
ATOM 2665 C CA . ASN A 1 333 ? -18.495 39.856 19.975 1.00 60.22 333 ASN A CA 1
ATOM 2666 C C . ASN A 1 333 ? -19.952 40.305 19.807 1.00 60.22 333 ASN A C 1
ATOM 2668 O O . ASN A 1 333 ? -20.730 40.239 20.758 1.00 60.22 333 ASN A O 1
ATOM 2672 N N . TRP A 1 334 ? -20.352 40.722 18.603 1.00 69.31 334 TRP A N 1
ATOM 2673 C CA . TRP A 1 334 ? -21.742 41.074 18.317 1.00 69.31 334 TRP A CA 1
ATOM 2674 C C . TRP A 1 334 ? -22.681 39.865 18.442 1.00 69.31 334 TRP A C 1
ATOM 2676 O O . TRP A 1 334 ? -23.742 39.986 19.055 1.00 69.31 334 TRP A O 1
ATOM 2686 N N . ILE A 1 335 ? -22.272 38.695 17.937 1.00 54.91 335 ILE A N 1
ATOM 2687 C CA . ILE A 1 335 ? -23.046 37.446 18.045 1.00 54.91 335 ILE A CA 1
ATOM 2688 C C . ILE A 1 335 ? -23.191 37.021 19.513 1.00 54.91 335 ILE A C 1
ATOM 2690 O O . ILE A 1 335 ? -24.286 36.658 19.946 1.00 54.91 335 ILE A O 1
ATOM 2694 N N . LEU A 1 336 ? -22.106 37.105 20.292 1.00 56.19 336 LEU A N 1
ATOM 2695 C CA . LEU A 1 336 ? -22.102 36.739 21.712 1.00 56.19 336 LEU A CA 1
ATOM 2696 C C . LEU A 1 336 ? -22.983 37.668 22.562 1.00 56.19 336 LEU A C 1
ATOM 2698 O O . LEU A 1 336 ? -23.670 37.198 23.467 1.00 56.19 336 LEU A O 1
ATOM 2702 N N . ASN A 1 337 ? -23.000 38.967 22.257 1.00 64.88 337 ASN A N 1
ATOM 2703 C CA . ASN A 1 337 ? -23.726 39.963 23.049 1.00 64.88 337 ASN A CA 1
ATOM 2704 C C . ASN A 1 337 ? -25.216 40.081 22.697 1.00 64.88 337 ASN A C 1
ATOM 2706 O O . ASN A 1 337 ? -25.986 40.567 23.521 1.00 64.88 337 ASN A O 1
ATOM 2710 N N . ASN A 1 338 ? -25.639 39.631 21.512 1.00 62.69 338 ASN A N 1
ATOM 2711 C CA . ASN A 1 338 ? -27.044 39.689 21.089 1.00 62.69 338 ASN A CA 1
ATOM 2712 C C . ASN A 1 338 ? -27.812 38.375 21.303 1.00 62.69 338 ASN A C 1
ATOM 2714 O O . ASN A 1 338 ? -28.922 38.227 20.800 1.00 62.69 338 ASN A O 1
ATOM 2718 N N . GLY A 1 339 ? -27.249 37.432 22.067 1.00 54.09 339 GLY A N 1
ATOM 2719 C CA . GLY A 1 339 ? -27.996 36.288 22.594 1.00 54.09 339 GLY A CA 1
ATOM 2720 C C . GLY A 1 339 ? -28.590 35.359 21.533 1.00 54.09 339 GLY A C 1
ATOM 2721 O O . GLY A 1 339 ? -29.640 34.773 21.786 1.00 54.09 339 GLY A O 1
ATOM 2722 N N . CYS A 1 340 ? -27.943 35.217 20.367 1.00 53.03 340 CYS A N 1
ATOM 2723 C CA . CYS A 1 340 ? -28.366 34.258 19.341 1.00 53.03 340 CYS A CA 1
ATOM 2724 C C . CYS A 1 340 ? -28.461 32.856 19.960 1.00 53.03 340 CYS A C 1
ATOM 2726 O O . CYS A 1 340 ? -27.472 32.328 20.481 1.00 53.03 340 CYS A O 1
ATOM 2728 N N . ALA A 1 341 ? -29.649 32.250 19.928 1.00 56.03 341 ALA A N 1
ATOM 2729 C CA . ALA A 1 341 ? -29.828 30.906 20.445 1.00 56.03 341 ALA A CA 1
ATOM 2730 C C . ALA A 1 341 ? -29.079 29.914 19.543 1.00 56.03 341 ALA A C 1
ATOM 2732 O O . ALA A 1 341 ? -28.882 30.138 18.350 1.00 56.03 341 ALA A O 1
ATOM 2733 N N . LYS A 1 342 ? -28.674 28.764 20.091 1.00 46.47 342 LYS A N 1
ATOM 2734 C CA . LYS A 1 342 ? -27.960 27.719 19.330 1.00 46.47 342 LYS A CA 1
ATOM 2735 C C . LYS A 1 342 ? -28.765 27.197 18.122 1.00 46.47 342 LYS A C 1
ATOM 2737 O O . LYS A 1 342 ? -28.183 26.611 17.219 1.00 46.47 342 LYS A O 1
ATOM 2742 N N . SER A 1 343 ? -30.082 27.409 18.117 1.00 48.84 343 SER A N 1
ATOM 2743 C CA . SER A 1 343 ? -31.000 27.147 17.001 1.00 48.84 343 SER A CA 1
ATOM 2744 C C . SER A 1 343 ? -30.905 28.163 15.861 1.00 48.84 343 SER A C 1
ATOM 2746 O O . SER A 1 343 ? -31.238 27.819 14.732 1.00 48.84 343 SER A O 1
ATOM 2748 N N . ASP A 1 344 ? -30.449 29.383 16.146 1.00 46.19 344 ASP A N 1
ATOM 2749 C CA . ASP A 1 344 ? -30.340 30.483 15.177 1.00 46.19 344 ASP A CA 1
ATOM 2750 C C . ASP A 1 344 ? -29.007 30.418 14.415 1.00 46.19 344 ASP A C 1
ATOM 2752 O O . ASP A 1 344 ? -28.866 30.946 13.314 1.00 46.19 344 ASP A O 1
ATOM 2756 N N . LEU A 1 345 ? -28.033 29.697 14.974 1.00 46.34 345 LEU A N 1
ATOM 2757 C CA . LEU A 1 345 ? -26.781 29.322 14.323 1.00 46.34 345 LEU A CA 1
ATOM 2758 C C . LEU A 1 345 ? -26.990 28.048 13.494 1.00 46.34 345 LEU A C 1
ATOM 2760 O O . LEU A 1 345 ? -26.416 26.993 13.775 1.00 46.34 345 LEU A O 1
ATOM 2764 N N . ALA A 1 346 ? -27.838 28.133 12.470 1.00 43.66 346 ALA A N 1
ATOM 2765 C CA . ALA A 1 346 ? -27.910 27.087 11.462 1.00 43.66 346 ALA A CA 1
ATOM 2766 C C . ALA A 1 346 ? -26.558 27.012 10.734 1.00 43.66 346 ALA A C 1
ATOM 2768 O O . ALA A 1 346 ? -26.113 27.978 10.115 1.00 43.66 346 ALA A O 1
ATOM 2769 N N . ILE A 1 347 ? -25.898 25.853 10.801 1.00 35.94 347 ILE A N 1
ATOM 2770 C CA . ILE A 1 347 ? -24.769 25.550 9.917 1.00 35.94 347 ILE A CA 1
ATOM 2771 C C . ILE A 1 347 ? -25.327 25.638 8.490 1.00 35.94 347 ILE A C 1
ATOM 2773 O O . ILE A 1 347 ? -26.317 24.953 8.212 1.00 35.94 347 ILE A O 1
ATOM 2777 N N . PRO A 1 348 ? -24.760 26.459 7.589 1.00 40.88 348 PRO A N 1
ATOM 2778 C CA . PRO A 1 348 ? -25.300 26.616 6.250 1.00 40.88 348 PRO A CA 1
ATOM 2779 C C . PRO A 1 348 ? -24.989 25.350 5.452 1.00 40.88 348 PRO A C 1
ATOM 2781 O O . PRO A 1 348 ? -23.977 25.247 4.764 1.00 40.88 348 PRO A O 1
ATOM 2784 N N . ILE A 1 349 ? -25.855 24.350 5.569 1.00 37.31 349 ILE A N 1
ATOM 2785 C CA . ILE A 1 349 ? -25.879 23.221 4.653 1.00 37.31 349 ILE A CA 1
ATOM 2786 C C . ILE A 1 349 ? -26.732 23.689 3.479 1.00 37.31 349 ILE A C 1
ATOM 2788 O O . ILE A 1 349 ? -27.946 23.854 3.606 1.00 37.31 349 ILE A O 1
ATOM 2792 N N . GLY A 1 350 ? -26.077 23.983 2.356 1.00 36.69 350 GLY A N 1
ATOM 2793 C CA . GLY A 1 350 ? -26.759 24.392 1.133 1.00 36.69 350 GLY A CA 1
ATOM 2794 C C . GLY A 1 350 ? -27.836 23.378 0.744 1.00 36.69 350 GLY A C 1
ATOM 2795 O O . GLY A 1 350 ? -27.613 22.168 0.789 1.00 36.69 350 GLY A O 1
ATOM 2796 N N . THR A 1 351 ? -29.016 23.867 0.373 1.00 38.53 351 THR A N 1
ATOM 2797 C CA . THR A 1 351 ? -30.085 23.025 -0.171 1.00 38.53 351 THR A CA 1
ATOM 2798 C C . THR A 1 351 ? -29.910 22.907 -1.684 1.00 38.53 351 THR A C 1
ATOM 2800 O O . THR A 1 351 ? -29.451 23.842 -2.340 1.00 38.53 351 THR A O 1
ATOM 2803 N N . THR A 1 352 ? -30.309 21.779 -2.276 1.00 36.72 352 THR A N 1
ATOM 2804 C CA . THR A 1 352 ? -30.248 21.557 -3.736 1.00 36.72 352 THR A CA 1
ATOM 2805 C C . THR A 1 352 ? -31.192 22.462 -4.541 1.00 36.72 352 THR A C 1
ATOM 2807 O O . THR A 1 352 ? -31.145 22.449 -5.768 1.00 36.72 352 THR A O 1
ATOM 2810 N N . ALA A 1 353 ? -32.041 23.247 -3.869 1.00 35.66 353 ALA A N 1
ATOM 2811 C CA . ALA A 1 353 ? -33.017 24.147 -4.477 1.00 35.66 353 ALA A CA 1
ATOM 2812 C C . ALA A 1 353 ? -32.626 25.639 -4.403 1.00 35.66 353 ALA A C 1
ATOM 2814 O O . ALA A 1 353 ? -33.317 26.472 -4.988 1.00 35.66 353 ALA A O 1
ATOM 2815 N N . ALA A 1 354 ? -31.549 26.005 -3.698 1.00 34.38 354 ALA A N 1
ATOM 2816 C CA . ALA A 1 354 ? -31.120 27.398 -3.571 1.00 34.38 354 ALA A CA 1
ATOM 2817 C C . ALA A 1 354 ? -30.357 27.870 -4.824 1.00 34.38 354 ALA A C 1
ATOM 2819 O O . ALA A 1 354 ? -29.355 27.276 -5.215 1.00 34.38 354 ALA A O 1
ATOM 2820 N N . SER A 1 355 ? -30.807 28.966 -5.446 1.00 35.31 355 SER A N 1
ATOM 2821 C CA . SER A 1 355 ? -30.225 29.506 -6.692 1.00 35.31 355 SER A CA 1
ATOM 2822 C C . SER A 1 355 ? -28.996 30.402 -6.489 1.00 35.31 355 SER A C 1
ATOM 2824 O O . SER A 1 355 ? -28.479 30.956 -7.454 1.00 35.31 355 SER A O 1
ATOM 2826 N N . ILE A 1 356 ? -28.509 30.537 -5.252 1.00 37.62 356 ILE A N 1
ATOM 2827 C CA . ILE A 1 356 ? -27.255 31.226 -4.935 1.00 37.62 356 ILE A CA 1
ATOM 2828 C C . ILE A 1 356 ? -26.533 30.416 -3.868 1.00 37.62 356 ILE A C 1
ATOM 2830 O O . ILE A 1 356 ? -26.764 30.566 -2.671 1.00 37.62 356 ILE A O 1
ATOM 2834 N N . GLY A 1 357 ? -25.655 29.529 -4.318 1.00 32.28 357 GLY A N 1
ATOM 2835 C CA . GLY A 1 357 ? -24.573 29.037 -3.483 1.00 32.28 357 GLY A CA 1
ATOM 2836 C C . GLY A 1 357 ? -23.392 29.978 -3.659 1.00 32.28 357 GLY A C 1
ATOM 2837 O O . GLY A 1 357 ? -22.851 30.071 -4.759 1.00 32.28 357 GLY A O 1
ATOM 2838 N N . ILE A 1 358 ? -22.974 30.671 -2.600 1.00 32.62 358 ILE A N 1
ATOM 2839 C CA . ILE A 1 358 ? -21.631 31.256 -2.576 1.00 32.62 358 ILE A CA 1
ATOM 2840 C C . ILE A 1 358 ? -20.663 30.069 -2.503 1.00 32.62 358 ILE A C 1
ATOM 2842 O O . ILE A 1 358 ? -20.414 29.523 -1.430 1.00 32.62 358 ILE A O 1
ATOM 2846 N N . MET A 1 359 ? -20.155 29.629 -3.657 1.00 32.22 359 MET A N 1
ATOM 2847 C CA . MET A 1 359 ? -18.969 28.778 -3.713 1.00 32.22 359 MET A CA 1
ATOM 2848 C C . MET A 1 359 ? -17.764 29.653 -3.364 1.00 32.22 359 MET A C 1
ATOM 2850 O O . MET A 1 359 ? -17.177 30.295 -4.229 1.00 32.22 359 MET A O 1
ATOM 2854 N N . LEU A 1 360 ? -17.381 29.679 -2.090 1.00 29.77 360 LEU A N 1
ATOM 2855 C CA . LEU A 1 360 ? -15.970 29.864 -1.754 1.00 29.77 360 LEU A CA 1
ATOM 2856 C C . LEU A 1 360 ? -15.253 28.645 -2.321 1.00 29.77 360 LEU A C 1
ATOM 2858 O O . LEU A 1 360 ? -15.724 27.554 -2.003 1.00 29.77 360 LEU A O 1
ATOM 2862 N N . ASP A 1 361 ? -14.224 28.835 -3.161 1.00 28.06 361 ASP A N 1
ATOM 2863 C CA . ASP A 1 361 ? -13.457 27.799 -3.881 1.00 28.06 361 ASP A CA 1
ATOM 2864 C C . ASP A 1 361 ? -13.465 26.450 -3.147 1.00 28.06 361 ASP A C 1
ATOM 2866 O O . ASP A 1 361 ? -12.600 26.110 -2.340 1.00 28.06 361 ASP A O 1
ATOM 2870 N N . SER A 1 362 ? -14.516 25.689 -3.419 1.00 30.47 362 SER A N 1
ATOM 2871 C CA . SER A 1 362 ? -14.774 24.373 -2.877 1.00 30.47 362 SER A CA 1
ATOM 2872 C C . SER A 1 362 ? -14.893 23.511 -4.108 1.00 30.47 362 SER A C 1
ATOM 2874 O O . SER A 1 362 ? -15.898 23.496 -4.814 1.00 30.47 362 SER A O 1
ATOM 2876 N N . VAL A 1 363 ? -13.732 22.936 -4.412 1.00 31.14 363 VAL A N 1
ATOM 2877 C CA . VAL A 1 363 ? -13.509 21.581 -4.907 1.00 31.14 363 VAL A CA 1
ATOM 2878 C C . VAL A 1 363 ? -14.744 20.973 -5.575 1.00 31.14 363 VAL A C 1
ATOM 2880 O O . VAL A 1 363 ? -15.743 20.739 -4.888 1.00 31.14 363 VAL A O 1
ATOM 2883 N N . PRO A 1 364 ? -14.695 20.633 -6.875 1.00 31.00 364 PRO A N 1
ATOM 2884 C CA . PRO A 1 364 ? -15.780 19.877 -7.465 1.00 31.00 364 PRO A CA 1
ATOM 2885 C C . PRO A 1 364 ? -15.943 18.570 -6.684 1.00 31.00 364 PRO A C 1
ATOM 2887 O O . PRO A 1 364 ? -15.082 17.689 -6.697 1.00 31.00 364 PRO A O 1
ATOM 2890 N N . THR A 1 365 ? -17.077 18.464 -5.993 1.00 32.62 365 THR A N 1
ATOM 2891 C CA . THR A 1 365 ? -17.643 17.219 -5.489 1.00 32.62 365 THR A CA 1
ATOM 2892 C C . THR A 1 365 ? -18.029 16.393 -6.705 1.00 32.62 365 THR A C 1
ATOM 2894 O O . THR A 1 365 ? -19.173 16.365 -7.151 1.00 32.62 365 THR A O 1
ATOM 2897 N N . HIS A 1 366 ? -17.035 15.742 -7.303 1.00 30.64 366 HIS A N 1
ATOM 2898 C CA . HIS A 1 366 ? -17.307 14.655 -8.216 1.00 30.64 366 HIS A CA 1
ATOM 2899 C C . HIS A 1 366 ? -17.968 13.546 -7.401 1.00 30.64 366 HIS A C 1
ATOM 2901 O O . HIS A 1 366 ? -17.406 13.032 -6.434 1.00 30.64 366 HIS A O 1
ATOM 2907 N N . THR A 1 367 ? -19.185 13.189 -7.792 1.00 26.66 367 THR A N 1
ATOM 2908 C CA . THR A 1 367 ? -19.751 11.877 -7.521 1.00 26.66 367 THR A CA 1
ATOM 2909 C C . THR A 1 367 ? -18.717 10.841 -7.949 1.00 26.66 367 THR A C 1
ATOM 2911 O O . THR A 1 367 ? -18.496 10.628 -9.139 1.00 26.66 367 THR A O 1
ATOM 2914 N N . TYR A 1 368 ? -18.037 10.221 -6.983 1.00 38.62 368 TYR A N 1
ATOM 2915 C CA . TYR A 1 368 ? -17.130 9.101 -7.224 1.00 38.62 368 TYR A CA 1
ATOM 2916 C C . TYR A 1 368 ? -17.943 7.841 -7.542 1.00 38.62 368 TYR A C 1
ATOM 2918 O O . TYR A 1 368 ? -17.949 6.862 -6.803 1.00 38.62 368 TYR A O 1
ATOM 2926 N N . SER A 1 369 ? -18.634 7.867 -8.673 1.00 29.00 369 SER A N 1
ATOM 2927 C CA . SER A 1 369 ? -18.874 6.681 -9.474 1.00 29.00 369 SER A CA 1
ATOM 2928 C C . SER A 1 369 ? -17.859 6.741 -10.616 1.00 29.00 369 SER A C 1
ATOM 2930 O O . SER A 1 369 ? -17.917 7.647 -11.437 1.00 29.00 369 SER A O 1
ATOM 2932 N N . GLU A 1 370 ? -16.926 5.786 -10.636 1.00 33.12 370 GLU A N 1
ATOM 2933 C CA . GLU A 1 370 ? -16.099 5.388 -11.796 1.00 33.12 370 GLU A CA 1
ATOM 2934 C C . GLU A 1 370 ? -14.665 5.916 -11.988 1.00 33.12 370 GLU A C 1
ATOM 2936 O O . GLU A 1 370 ? -13.987 5.395 -12.872 1.00 33.12 370 GLU A O 1
ATOM 2941 N N . ILE A 1 371 ? -14.089 6.809 -11.171 1.00 29.70 371 ILE A N 1
ATOM 2942 C CA . ILE A 1 371 ? -12.667 7.182 -11.371 1.00 29.70 371 ILE A CA 1
ATOM 2943 C C . ILE A 1 371 ? -11.893 7.293 -10.052 1.00 29.70 371 ILE A C 1
ATOM 2945 O O . ILE A 1 371 ? -11.739 8.370 -9.488 1.00 29.70 371 ILE A O 1
ATOM 2949 N N . SER A 1 372 ? -11.316 6.177 -9.595 1.00 27.88 372 SER A N 1
ATOM 2950 C CA . SER A 1 372 ? -10.142 6.198 -8.713 1.00 27.88 372 SER A CA 1
ATOM 2951 C C . SER A 1 372 ? -8.883 6.026 -9.567 1.00 27.88 372 SER A C 1
ATOM 2953 O O . SER A 1 372 ? -8.371 4.928 -9.784 1.00 27.88 372 SER A O 1
ATOM 2955 N N . LEU A 1 373 ? -8.355 7.119 -10.120 1.00 27.55 373 LEU A N 1
ATOM 2956 C CA . LEU A 1 373 ? -6.992 7.077 -10.657 1.00 27.55 373 LEU A CA 1
ATOM 2957 C C . LEU A 1 373 ? -6.024 6.785 -9.493 1.00 27.55 373 LEU A C 1
ATOM 2959 O O . LEU A 1 373 ? -6.199 7.341 -8.411 1.00 27.55 373 LEU A O 1
ATOM 2963 N N . PRO A 1 374 ? -5.010 5.909 -9.661 1.00 33.31 374 PRO A N 1
ATOM 2964 C CA . PRO A 1 374 ? -3.928 5.815 -8.689 1.00 33.31 374 PRO A CA 1
ATOM 2965 C C . PRO A 1 374 ? -3.218 7.164 -8.679 1.00 33.31 374 PRO A C 1
ATOM 2967 O O . PRO A 1 374 ? -2.582 7.534 -9.669 1.00 33.31 374 PRO A O 1
ATOM 2970 N N . TRP A 1 375 ? -3.339 7.920 -7.593 1.00 32.91 375 TRP A N 1
ATOM 2971 C CA . TRP A 1 375 ? -2.627 9.182 -7.459 1.00 32.91 375 TRP A CA 1
ATOM 2972 C C . TRP A 1 375 ? -1.132 8.916 -7.277 1.00 32.91 375 TRP A C 1
ATOM 2974 O O . TRP A 1 375 ? -0.622 8.676 -6.189 1.00 32.91 375 TRP A O 1
ATOM 2984 N N . GLY A 1 376 ? -0.451 8.972 -8.417 1.00 28.75 376 GLY A N 1
ATOM 2985 C CA . GLY A 1 376 ? 0.963 9.245 -8.609 1.00 28.75 376 GLY A CA 1
ATOM 2986 C C . GLY A 1 376 ? 1.104 10.160 -9.826 1.00 28.75 376 GLY A C 1
ATOM 2987 O O . GLY A 1 376 ? 1.706 9.765 -10.819 1.00 28.75 376 GLY A O 1
ATOM 2988 N N . LEU A 1 377 ? 0.478 11.347 -9.781 1.00 27.03 377 LEU A N 1
ATOM 2989 C CA . LEU A 1 377 ? 0.641 12.415 -10.779 1.00 27.03 377 LEU A CA 1
ATOM 2990 C C . LEU A 1 377 ? 1.708 13.426 -10.346 1.00 27.03 377 LEU A C 1
ATOM 2992 O O . LEU A 1 377 ? 1.502 14.104 -9.320 1.00 27.03 377 LEU A O 1
#

Foldseek 3Di:
DAQLLVLLLLLLVCVLVVVQPDPLQSPQVSNVLQVVCVHSNSLSVLLVVQWDVLLSVCHPHDQFQDDDDDDDDDDNSVVVLLVVLVPDPPSWALAKFKKKWWKDFQVDRRDIAIDIDIDRGRVPVVVVVVVCLVVQPCLALVSCVQSPVVRVPGMDIGMGTTGGDDDDPPDDPSSSLSSRLSSRQSVCLVRVQAAFVVCCSSPNADPVHTGALRHRDQDRSSNLVDDDDPVVLLVSLCSQCPRPDPSSNCRSVVNVVVVVDPDPVNVVVVVVPPPPPDDPVRVVVVQVVLQVVFDPVSVPPPPDDDPPDDPPDDPDDDDDDDPVVVVVVVVVVVCVVVCQDPVNPPPCPDDPPRSDDPPPPDDPPPPPDPDDDPPND

Organism: NCBI:txid2972120

Radius of gyration: 26.22 Å; chains: 1; bounding box: 56×87×50 Å